Protein AF-A0A832QAS2-F1 (afdb_monomer_lite)

pLDDT: mean 87.83, std 17.97, range [23.22, 98.94]

Secondary structure (DSSP, 8-state):
---TT--SEEEEEEEGGGTT-EEES-EEEEESS-SEEEEEE-S-EEES-EEEEEES-SEEE-SS---S-EEES-EEEEEES-SSSPP-------GGG--SS-HHHHHHHHTT-SSSSSGGGGG-EEEEES-SSSEEES-EEE--SSEEEEE---SS--GGGTTSHHHHT--GGGSPP--EES-EEESSSEEEEE--PBPTTS-B-SSS--B--BSSTT-TTSPB-PEEEES-EEES-SSEEEEE-BSSEEEES-EEES-SEEEE---SSSS-SS-SEEEES-EEESS-S------SHHHHHHTS--S-SS-TTPPEEEEEE-SB-EEEES-EEE-----SS--EEEEEESTT--SPBPTT-EEES-EEES--SB------TTT-SS-STTTTGGG-EEEESSSTTTSSSSEEEEE-SSSS--TT--TTTSEEEGGGTEEEEES-EEEE----TT--TT----PSPEEEEETTEEEEE-SS-EEEETTS--EEE---SS-------------

Foldseek 3Di:
DQEPPPEPEEDEQCAAVLAPAEDEPEEAEDESAEHYEYENYEQHEYEQYEYYQYEAAHAAYAWQLYANYAHYNYEYEAYEQANPDAALDLDLAFQLQDPDPDSVVSLCVLQPCPHGNHSHSSQGEPAHAAAQRYAHYQYEQYAHQHEDHAHAYEQFTEDPCPPPPSRLQDGRLAAAGDHAANYEAANYQERYHAAQHAYNSRGTDPDQRARFHFPRRNDPPGHTDAHEHEHYEFELHLAESYEHEEANYEYEAYHAEQAQEHYEYAYNPQAPHPARYEYEDYEYENHDPCQDDQDDPLSVVVVGDHSHPSQSAREGENHAYEYDEYEYEQYEYEQQQDDPRYHGAHYAHQALDPHDDDQNNEYENYHYYNGHHAALDDDDSRRDSHPPGSQVRLADKYQYQCCNRVVDHRKIKHAQQPPSGAPADDPVAWCDDNSRNITIHHADKAKDADDDPPDDPVPQPFDQWWWKDDPNDTDTHTHGIHIYGPPDDIDTDDPDDDDDDDDDDDPPDDD

Radius of gyration: 23.53 Å; chains: 1; bounding box: 77×43×60 Å

Structure (mmCIF, N/CA/C/O backbone):
data_AF-A0A832QAS2-F1
#
_entry.id   AF-A0A832QAS2-F1
#
loop_
_atom_site.group_PDB
_atom_site.id
_atom_site.type_symbol
_atom_site.label_atom_id
_atom_site.label_alt_id
_atom_site.label_comp_id
_atom_site.label_asym_id
_atom_site.label_entity_id
_atom_site.label_seq_id
_atom_site.pdbx_PDB_ins_code
_atom_site.Cartn_x
_atom_site.Cartn_y
_atom_site.Cartn_z
_atom_site.occupancy
_atom_site.B_iso_or_equiv
_atom_site.auth_seq_id
_atom_site.auth_comp_id
_atom_site.auth_asym_id
_atom_site.auth_atom_id
_atom_site.pdbx_PDB_model_num
ATOM 1 N N . HIS A 1 1 ? -18.414 22.520 14.971 1.00 60.75 1 HIS A N 1
ATOM 2 C CA . HIS A 1 1 ? -17.409 21.974 15.899 1.00 60.75 1 HIS A CA 1
ATOM 3 C C . HIS A 1 1 ? -17.624 20.480 16.009 1.00 60.75 1 HIS A C 1
ATOM 5 O O . HIS A 1 1 ? -18.769 20.068 16.147 1.00 60.75 1 HIS A O 1
ATOM 11 N N . MET A 1 2 ? -16.553 19.703 15.868 1.00 81.19 2 MET A N 1
ATOM 12 C CA . MET A 1 2 ? -16.552 18.262 16.123 1.00 81.19 2 MET A CA 1
ATOM 13 C C . MET A 1 2 ? -16.114 18.033 17.570 1.00 81.19 2 MET A C 1
ATOM 15 O O . MET A 1 2 ? -15.308 18.802 18.089 1.00 81.19 2 MET A O 1
ATOM 19 N N . GLU A 1 3 ? -16.665 17.015 18.220 1.00 84.75 3 GLU A N 1
ATOM 20 C CA . GLU A 1 3 ? -16.385 16.684 19.619 1.00 84.75 3 GLU A CA 1
ATOM 21 C C . GLU A 1 3 ? -16.114 15.181 19.712 1.00 84.75 3 GLU A C 1
ATOM 23 O O . GLU A 1 3 ? -16.900 14.380 19.196 1.00 84.75 3 GLU A O 1
ATOM 28 N N . LEU A 1 4 ? -14.995 14.805 20.338 1.00 85.12 4 LEU A N 1
ATOM 29 C CA . LEU A 1 4 ? -14.626 13.411 20.601 1.00 85.12 4 LEU A CA 1
ATOM 30 C C . LEU A 1 4 ? -15.605 12.729 21.568 1.00 85.12 4 LEU A C 1
ATOM 32 O O . LEU A 1 4 ? -16.408 13.380 22.231 1.00 85.12 4 LEU A O 1
ATOM 36 N N . ALA A 1 5 ? -15.522 11.397 21.656 1.00 83.12 5 ALA A N 1
ATOM 37 C CA . ALA A 1 5 ? -16.311 10.584 22.588 1.00 83.12 5 ALA A CA 1
ATOM 38 C C . ALA A 1 5 ? -17.844 10.682 22.420 1.00 83.12 5 ALA A C 1
ATOM 40 O O . ALA A 1 5 ? -18.606 10.395 23.343 1.00 83.12 5 ALA A O 1
ATOM 41 N N . ARG A 1 6 ? -18.315 11.033 21.217 1.00 87.19 6 ARG A N 1
ATOM 42 C CA . ARG A 1 6 ? -19.737 11.018 20.821 1.00 87.19 6 ARG A CA 1
ATOM 43 C C . ARG A 1 6 ? -20.021 9.893 19.821 1.00 87.19 6 ARG A C 1
ATOM 45 O O . ARG A 1 6 ? -20.703 10.100 18.821 1.00 87.19 6 ARG A O 1
ATOM 52 N N . TYR A 1 7 ? -19.436 8.721 20.063 1.00 91.44 7 TYR A N 1
ATOM 53 C CA . TYR A 1 7 ? -19.517 7.576 19.157 1.00 91.44 7 TYR A CA 1
ATOM 54 C C . TYR A 1 7 ? -20.922 6.943 19.197 1.00 91.44 7 TYR A C 1
ATOM 56 O O . TYR A 1 7 ? -21.474 6.791 20.289 1.00 91.44 7 TYR A O 1
ATOM 64 N N . PRO A 1 8 ? -21.497 6.524 18.054 1.00 95.06 8 PRO A N 1
ATOM 65 C CA . PRO A 1 8 ? -22.752 5.774 18.013 1.00 95.06 8 PRO A CA 1
ATOM 66 C C . PRO A 1 8 ? -22.675 4.464 18.801 1.00 95.06 8 PRO A C 1
ATOM 68 O O . PRO A 1 8 ? -23.633 4.098 19.477 1.00 95.06 8 PRO A O 1
ATOM 71 N N . ILE A 1 9 ? -21.536 3.767 18.709 1.00 97.06 9 ILE A N 1
ATOM 72 C CA . ILE A 1 9 ? -21.266 2.497 19.385 1.00 97.06 9 ILE A CA 1
ATOM 73 C C . ILE A 1 9 ? -19.838 2.515 19.917 1.00 97.06 9 ILE A C 1
ATOM 75 O O . ILE A 1 9 ? -18.899 2.801 19.173 1.00 97.06 9 ILE A O 1
ATOM 79 N N . HIS A 1 10 ? -19.683 2.193 21.199 1.00 97.06 10 HIS A N 1
ATOM 80 C CA . HIS A 1 10 ? -18.392 2.171 21.871 1.00 97.06 10 HIS A CA 1
ATOM 81 C C . HIS A 1 10 ? -18.367 1.098 22.957 1.00 97.06 10 HIS A C 1
ATOM 83 O O . HIS A 1 10 ? -19.076 1.209 23.958 1.00 97.06 10 HIS A O 1
ATOM 89 N N . TRP A 1 11 ? -17.522 0.088 22.768 1.00 98.12 11 TRP A N 1
ATOM 90 C CA . TRP A 1 11 ? -17.086 -0.778 23.859 1.00 98.12 11 TRP A CA 1
ATOM 91 C C . TRP A 1 11 ? -15.842 -0.178 24.482 1.00 98.12 11 TRP A C 1
ATOM 93 O O . TRP A 1 11 ? -14.854 0.023 23.782 1.00 98.12 11 TRP A O 1
ATOM 103 N N . HIS A 1 12 ? -15.912 0.117 25.776 1.00 96.62 12 HIS A N 1
ATOM 104 C CA . HIS A 1 12 ? -14.867 0.839 26.484 1.00 96.62 12 HIS A CA 1
ATOM 105 C C . HIS A 1 12 ? -14.342 -0.001 27.647 1.00 96.62 12 HIS A C 1
ATOM 107 O O . HIS A 1 12 ? -14.981 -0.081 28.698 1.00 96.62 12 HIS A O 1
ATOM 113 N N . LEU A 1 13 ? -13.168 -0.601 27.441 1.00 96.38 13 LEU A N 1
ATOM 114 C CA . LEU A 1 13 ? -12.390 -1.336 28.440 1.00 96.38 13 LEU A CA 1
ATOM 115 C C . LEU A 1 13 ? -13.135 -2.542 29.037 1.00 96.38 13 LEU A C 1
ATOM 117 O O . LEU A 1 13 ? -13.117 -2.765 30.247 1.00 96.38 13 LEU A O 1
ATOM 121 N N . VAL A 1 14 ? -13.824 -3.313 28.192 1.00 97.25 14 VAL A N 1
ATOM 122 C CA . VAL A 1 14 ? -14.621 -4.474 28.627 1.00 97.25 14 VAL A CA 1
ATOM 123 C C . VAL A 1 14 ? -13.761 -5.742 28.777 1.00 97.25 14 VAL A C 1
ATOM 125 O O . VAL A 1 14 ? -14.166 -6.683 29.462 1.00 97.25 14 VAL A O 1
ATOM 128 N N .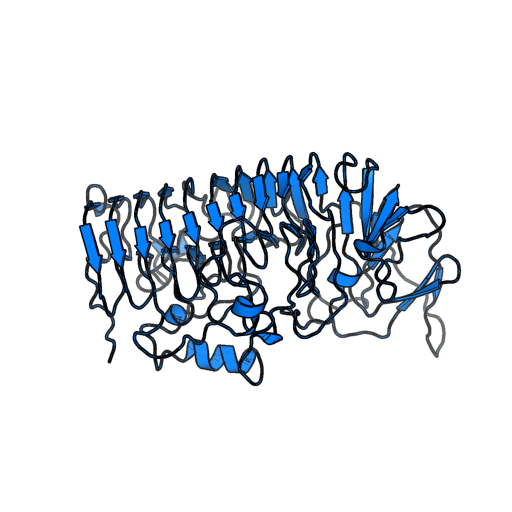 GLY A 1 15 ? -12.566 -5.774 28.178 1.00 95.94 15 GLY A N 1
ATOM 129 C CA . GLY A 1 15 ? -11.683 -6.941 28.174 1.00 95.94 15 GLY A CA 1
ATOM 130 C C . GLY A 1 15 ? -12.346 -8.160 27.528 1.00 95.94 15 GLY A C 1
ATOM 131 O O . GLY A 1 15 ? -13.077 -8.033 26.542 1.00 95.94 15 GLY A O 1
ATOM 132 N N . ASP A 1 16 ? -12.136 -9.335 28.119 1.00 96.06 16 ASP A N 1
ATOM 133 C CA . ASP A 1 16 ? -12.630 -10.624 27.602 1.00 96.06 16 ASP A CA 1
ATOM 134 C C . ASP A 1 16 ? -14.150 -10.802 27.748 1.00 96.06 16 ASP A C 1
ATOM 136 O O . ASP A 1 16 ? -14.754 -11.684 27.138 1.00 96.06 16 ASP A O 1
ATOM 140 N N . ALA A 1 17 ? -14.820 -9.929 28.510 1.00 96.75 17 ALA A N 1
ATOM 141 C CA . ALA A 1 17 ? -16.280 -9.913 28.581 1.00 96.75 17 ALA A CA 1
ATOM 142 C C . ALA A 1 17 ? -16.940 -9.366 27.296 1.00 96.75 17 ALA A C 1
ATOM 144 O O . ALA A 1 17 ? -18.168 -9.256 27.236 1.00 96.75 17 ALA A O 1
ATOM 145 N N . GLY A 1 18 ? -16.151 -9.016 26.270 1.00 96.94 18 GLY A N 1
ATOM 146 C CA . GLY A 1 18 ? -16.647 -8.752 24.920 1.00 96.94 18 GLY A CA 1
ATOM 147 C C . GLY A 1 18 ? -17.169 -10.012 24.220 1.00 96.94 18 GLY A C 1
ATOM 148 O O . GLY A 1 18 ? -18.054 -9.903 23.368 1.00 96.94 18 GLY A O 1
ATOM 149 N N . ALA A 1 19 ? -16.743 -11.206 24.645 1.00 97.50 19 ALA A N 1
ATOM 150 C CA . ALA A 1 19 ? -17.266 -12.465 24.130 1.00 97.50 19 ALA A CA 1
ATOM 151 C C . ALA A 1 19 ? -18.802 -12.532 24.247 1.00 97.50 19 ALA A C 1
ATOM 153 O O . ALA A 1 19 ? -19.393 -12.390 25.319 1.00 97.50 19 ALA A O 1
ATOM 154 N N . GLY A 1 20 ? -19.467 -12.756 23.112 1.00 96.56 20 GLY A N 1
ATOM 155 C CA . GLY A 1 20 ? -20.930 -12.790 23.019 1.00 96.56 20 GLY A CA 1
ATOM 156 C C . GLY A 1 20 ? -21.600 -11.420 22.851 1.00 96.56 20 GLY A C 1
ATOM 157 O O . GLY A 1 20 ? -22.809 -11.373 22.611 1.00 96.56 20 GLY A O 1
ATOM 158 N N . GLN A 1 21 ? -20.847 -10.319 22.908 1.00 98.38 21 GLN A N 1
ATOM 159 C CA . GLN A 1 21 ? -21.336 -8.989 22.549 1.00 98.38 21 GLN A CA 1
ATOM 160 C C . GLN A 1 21 ? -21.185 -8.738 21.050 1.00 98.38 21 GLN A C 1
ATOM 162 O O . GLN A 1 21 ? -20.283 -9.253 20.384 1.00 98.38 21 GLN A O 1
ATOM 167 N N . TYR A 1 22 ? -22.115 -7.962 20.496 1.00 98.50 22 TYR A N 1
ATOM 168 C CA . TYR A 1 22 ? -22.151 -7.734 19.063 1.00 98.50 22 TYR A CA 1
ATOM 169 C C . TYR A 1 22 ? -22.844 -6.436 18.674 1.00 98.50 22 TYR A C 1
ATOM 171 O O . TYR A 1 22 ? -23.733 -5.941 19.368 1.00 98.50 22 TYR A O 1
ATOM 179 N N . ILE A 1 23 ? -22.512 -5.970 17.474 1.00 98.56 23 ILE A N 1
ATOM 180 C CA . ILE A 1 23 ? -23.403 -5.153 16.652 1.00 98.56 23 ILE A CA 1
ATOM 181 C C . ILE A 1 23 ? -23.618 -5.870 15.324 1.00 98.56 23 ILE A C 1
ATOM 183 O O . ILE A 1 23 ? -22.658 -6.291 14.671 1.00 98.56 23 ILE A O 1
ATOM 187 N N . ARG A 1 24 ? -24.886 -6.035 14.933 1.00 98.50 24 ARG A N 1
ATOM 188 C CA . ARG A 1 24 ? -25.227 -6.729 13.696 1.00 98.50 24 ARG A CA 1
ATOM 189 C C . ARG A 1 24 ? -26.435 -6.159 12.980 1.00 98.50 24 ARG A C 1
ATOM 191 O O . ARG A 1 24 ? -27.408 -5.803 13.642 1.00 98.50 24 ARG A O 1
ATOM 198 N N . ASN A 1 25 ? -26.415 -6.212 11.649 1.00 98.62 25 ASN A N 1
ATOM 199 C CA . ASN A 1 25 ? -27.536 -5.816 10.787 1.00 98.62 25 ASN A CA 1
ATOM 200 C C . ASN A 1 25 ? -28.010 -4.374 11.042 1.00 98.62 25 ASN A C 1
ATOM 202 O O . ASN A 1 25 ? -29.208 -4.093 10.977 1.00 98.62 25 ASN A O 1
ATOM 206 N N . SER A 1 26 ? -27.079 -3.476 11.366 1.00 98.50 26 SER A N 1
ATOM 207 C CA . SER A 1 26 ? -27.375 -2.088 11.719 1.00 98.50 26 SER A CA 1
ATOM 208 C C . SER A 1 26 ? -26.952 -1.114 10.622 1.00 98.50 26 SER A C 1
ATOM 210 O O . SER A 1 26 ? -26.058 -1.397 9.824 1.00 98.50 26 SER A O 1
ATOM 212 N N . ALA A 1 27 ? -27.564 0.071 10.628 1.00 98.12 27 ALA A N 1
ATOM 213 C CA . ALA A 1 27 ? -27.154 1.203 9.806 1.00 98.12 27 ALA A CA 1
ATOM 214 C C . ALA A 1 27 ? -26.663 2.356 10.695 1.00 98.12 27 ALA A C 1
ATOM 216 O O . ALA A 1 27 ? -27.365 2.757 11.623 1.00 98.12 27 ALA A O 1
ATOM 217 N N . ILE A 1 28 ? -25.477 2.899 10.405 1.00 98.19 28 ILE A N 1
ATOM 218 C CA . ILE A 1 28 ? -24.890 4.055 11.104 1.00 98.19 28 ILE A CA 1
ATOM 219 C C . ILE A 1 28 ? -24.532 5.107 10.060 1.00 98.19 28 ILE A C 1
ATOM 221 O O . ILE A 1 28 ? -23.595 4.926 9.290 1.00 98.19 28 ILE A O 1
ATOM 225 N N . HIS A 1 29 ? -25.258 6.218 10.006 1.00 96.50 29 HIS A N 1
ATOM 226 C CA . HIS A 1 29 ? -25.056 7.195 8.941 1.00 96.50 29 HIS A CA 1
ATOM 227 C C . HIS A 1 29 ? -25.088 8.639 9.430 1.00 96.50 29 HIS A C 1
ATOM 229 O O . HIS A 1 29 ? -25.741 8.953 10.424 1.00 96.50 29 HIS A O 1
ATOM 235 N N . ASN A 1 30 ? -24.422 9.526 8.685 1.00 95.31 30 ASN A N 1
ATOM 236 C CA . ASN A 1 30 ? -24.339 10.964 8.965 1.00 95.31 30 ASN A CA 1
ATOM 237 C C . ASN A 1 30 ? -23.797 11.257 10.372 1.00 95.31 30 ASN A C 1
ATOM 239 O O . ASN A 1 30 ? -24.355 12.068 11.113 1.00 95.31 30 ASN A O 1
ATOM 243 N N . THR A 1 31 ? -22.718 10.572 10.743 1.00 92.69 31 THR A N 1
ATOM 244 C CA . THR A 1 31 ? -22.058 10.766 12.034 1.00 92.69 31 THR A CA 1
ATOM 245 C C . THR A 1 31 ? -20.915 11.769 11.902 1.00 92.69 31 THR A C 1
ATOM 247 O O . THR A 1 31 ? -20.090 11.687 10.993 1.00 92.69 31 THR A O 1
ATOM 250 N N . PHE A 1 32 ? -20.846 12.710 12.842 1.00 92.38 32 PHE A N 1
ATOM 251 C CA . PHE A 1 32 ? -19.712 13.630 12.999 1.00 92.38 32 PHE A CA 1
ATOM 252 C C . PHE A 1 32 ? -18.567 13.006 13.818 1.00 92.38 32 PHE A C 1
ATOM 254 O O . PHE A 1 32 ? -17.696 13.723 14.307 1.00 92.38 32 PHE A O 1
ATOM 261 N N . ASN A 1 33 ? -18.615 11.688 14.017 1.00 91.44 33 ASN A N 1
ATOM 262 C CA . ASN A 1 33 ? -17.658 10.901 14.776 1.00 91.44 33 ASN A CA 1
ATOM 263 C C . ASN A 1 33 ? -17.516 9.478 14.191 1.00 91.44 33 ASN A C 1
ATOM 265 O O . ASN A 1 33 ? -18.216 9.127 13.236 1.00 91.44 33 ASN A O 1
ATOM 269 N N . ARG A 1 34 ? -16.642 8.660 14.786 1.00 94.00 34 ARG A N 1
ATOM 270 C CA . ARG A 1 34 ? -16.379 7.253 14.438 1.00 94.00 34 ARG A CA 1
ATOM 271 C C . ARG A 1 34 ? -17.663 6.424 14.379 1.00 94.00 34 ARG A C 1
ATOM 273 O O . ARG A 1 34 ? -18.660 6.793 14.993 1.00 94.00 34 ARG A O 1
ATOM 280 N N . CYS A 1 35 ? -17.654 5.306 13.655 1.00 96.12 35 CYS A N 1
ATOM 281 C CA . CYS A 1 35 ? -18.831 4.444 13.502 1.00 96.12 35 CYS A CA 1
ATOM 282 C C . CYS A 1 35 ? -18.970 3.460 14.666 1.00 96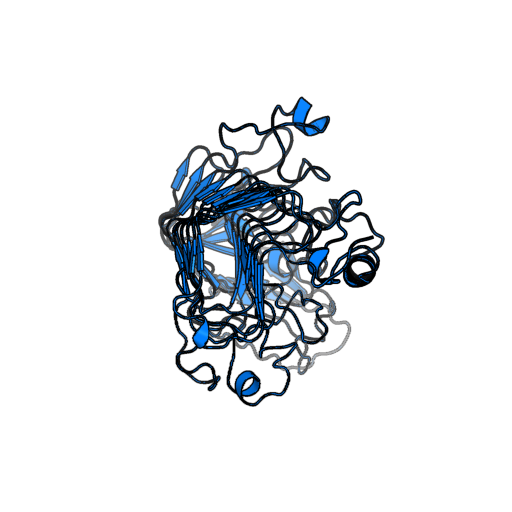.12 35 CYS A C 1
ATOM 284 O O . CYS A 1 35 ? -19.970 3.469 15.383 1.00 96.12 35 CYS A O 1
ATOM 286 N N . VAL A 1 36 ? -17.963 2.601 14.821 1.00 98.06 36 VAL A N 1
ATOM 287 C CA . VAL A 1 36 ? -17.897 1.544 15.828 1.00 98.06 36 VAL A CA 1
ATOM 288 C C . VAL A 1 36 ? -16.509 1.592 16.444 1.00 98.06 36 VAL A C 1
ATOM 290 O O . VAL A 1 36 ? -15.523 1.345 15.752 1.00 98.06 36 VAL A O 1
ATOM 293 N N . THR A 1 37 ? -16.452 1.907 17.734 1.00 97.38 37 THR A N 1
ATOM 294 C CA . THR A 1 37 ? -15.209 2.029 18.500 1.00 97.38 37 THR A CA 1
ATOM 295 C C . THR A 1 37 ? -15.032 0.794 19.382 1.00 97.38 37 THR A C 1
ATOM 297 O O . THR A 1 37 ? -15.888 0.492 20.222 1.00 97.38 37 THR A O 1
ATOM 300 N N . VAL A 1 38 ? -13.921 0.088 19.190 1.00 98.31 38 VAL A N 1
ATOM 301 C CA . VAL A 1 38 ? -13.472 -1.046 19.999 1.00 98.31 38 VAL A CA 1
ATOM 302 C C . VAL A 1 38 ? -12.251 -0.593 20.789 1.00 98.31 38 VAL A C 1
ATOM 304 O O . VAL A 1 3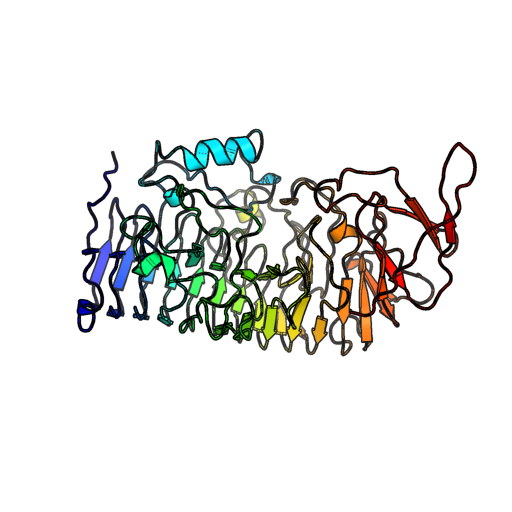8 ? -11.182 -0.402 20.217 1.00 98.31 38 VAL A O 1
ATOM 307 N N . HIS A 1 39 ? -12.426 -0.396 22.091 1.00 97.44 39 HIS A N 1
ATOM 308 C CA . HIS A 1 39 ? -11.377 0.088 22.979 1.00 97.44 39 HIS A CA 1
ATOM 309 C C . HIS A 1 39 ? -11.207 -0.904 24.129 1.00 97.44 39 HIS A C 1
ATOM 311 O O . HIS A 1 39 ? -12.148 -1.165 24.886 1.00 97.44 39 HIS A O 1
ATOM 317 N N . GLY A 1 40 ? -10.023 -1.509 24.237 1.00 97.88 40 GLY A N 1
ATOM 318 C CA . GLY A 1 40 ? -9.665 -2.436 25.312 1.00 97.88 40 GLY A CA 1
ATOM 319 C C . GLY A 1 40 ? -10.631 -3.608 25.468 1.00 97.88 40 GLY A C 1
ATOM 320 O O . GLY A 1 40 ? -10.962 -3.981 26.592 1.00 97.88 40 GLY A O 1
ATOM 321 N N . THR A 1 41 ? -11.173 -4.116 24.360 1.00 98.44 41 THR A N 1
ATOM 322 C CA . THR A 1 41 ? -12.222 -5.142 24.353 1.00 98.44 41 THR A CA 1
ATOM 323 C C . THR A 1 41 ? -11.887 -6.240 23.347 1.00 98.44 41 THR A C 1
ATOM 325 O O . THR A 1 41 ? -11.481 -5.946 22.221 1.00 98.44 41 THR A O 1
ATOM 328 N N . ASN A 1 42 ? -12.066 -7.495 23.761 1.00 98.44 42 ASN A N 1
ATOM 329 C CA . ASN A 1 42 ? -11.706 -8.684 22.991 1.00 98.44 42 ASN A CA 1
ATOM 330 C C . ASN A 1 42 ? -12.950 -9.455 22.529 1.00 98.44 42 ASN A C 1
ATOM 332 O O . ASN A 1 42 ? -14.037 -9.298 23.089 1.00 98.44 42 ASN A O 1
ATOM 336 N N . ASP A 1 43 ? -12.777 -10.312 21.522 1.00 98.62 43 ASP A N 1
ATOM 337 C CA . ASP A 1 43 ? -13.768 -11.310 21.087 1.00 98.62 43 ASP A CA 1
ATOM 338 C C . ASP A 1 43 ? -15.153 -10.754 20.681 1.00 98.62 43 ASP A C 1
ATOM 340 O O . ASP A 1 43 ? -16.170 -11.457 20.741 1.00 98.62 43 ASP A O 1
ATOM 344 N N . LEU A 1 44 ? -15.223 -9.493 20.232 1.00 98.56 44 LEU A N 1
ATOM 345 C CA . LEU A 1 44 ? -16.460 -8.905 19.713 1.00 98.56 44 LEU A CA 1
ATOM 346 C C . LEU A 1 44 ? -16.839 -9.482 18.352 1.00 98.56 44 LEU A C 1
ATOM 348 O O . LEU A 1 44 ? -15.993 -9.769 17.500 1.00 98.56 44 LEU A O 1
ATOM 352 N N . ARG A 1 45 ? -18.148 -9.515 18.089 1.00 98.75 45 ARG A N 1
ATOM 353 C CA . ARG A 1 45 ? -18.694 -9.774 16.753 1.00 98.75 45 ARG A CA 1
ATOM 354 C C . ARG A 1 45 ? -19.307 -8.511 16.146 1.00 98.75 45 ARG A C 1
ATOM 356 O O . ARG A 1 45 ? -20.352 -8.040 16.588 1.00 98.75 45 ARG A O 1
ATOM 363 N N . ILE A 1 46 ? -18.695 -7.992 15.086 1.00 98.88 46 ILE A N 1
ATOM 364 C CA . ILE A 1 46 ? -19.143 -6.790 14.368 1.00 98.88 46 ILE A CA 1
ATOM 365 C C . ILE A 1 46 ? -19.516 -7.222 12.951 1.00 98.88 46 ILE A C 1
ATOM 367 O O . ILE A 1 46 ? -18.645 -7.463 12.119 1.00 98.88 46 ILE A O 1
ATOM 371 N N . GLU A 1 47 ? -20.809 -7.398 12.679 1.00 98.88 47 GLU A N 1
ATOM 372 C CA . GLU A 1 47 ? -21.259 -8.133 11.491 1.00 98.88 47 GLU A CA 1
ATOM 373 C C . GLU A 1 47 ? -22.350 -7.432 10.677 1.00 98.88 47 GLU A C 1
ATOM 375 O O . GLU A 1 47 ? -23.391 -7.059 11.204 1.00 98.88 47 GLU A O 1
ATOM 380 N N . ASN A 1 48 ? -22.190 -7.386 9.355 1.00 98.88 48 ASN A N 1
ATOM 381 C CA . ASN A 1 48 ? -23.238 -6.985 8.417 1.00 98.88 48 ASN A CA 1
ATOM 382 C C . ASN A 1 48 ? -23.840 -5.607 8.737 1.00 98.88 48 ASN A C 1
ATOM 384 O O . ASN A 1 48 ? -25.057 -5.417 8.719 1.00 98.88 48 ASN A O 1
ATOM 388 N N . ASN A 1 49 ? -22.982 -4.652 9.093 1.00 98.88 49 ASN A N 1
ATOM 389 C CA . ASN A 1 49 ? -23.382 -3.275 9.343 1.00 98.88 49 ASN A CA 1
ATOM 390 C C . ASN A 1 49 ? -23.071 -2.406 8.128 1.00 98.88 49 ASN A C 1
ATOM 392 O O . ASN A 1 49 ? -22.036 -2.581 7.487 1.00 98.88 49 ASN A O 1
ATOM 396 N N . VAL A 1 50 ? -23.944 -1.443 7.842 1.00 98.75 50 VAL A N 1
ATOM 397 C CA . VAL A 1 50 ? -23.737 -0.448 6.786 1.00 98.75 50 VAL A CA 1
ATOM 398 C C . VAL A 1 50 ? -23.476 0.902 7.430 1.00 98.75 50 VAL A C 1
ATOM 400 O O . VAL A 1 50 ? -24.279 1.379 8.235 1.00 98.75 50 VAL A O 1
ATOM 403 N N . THR A 1 51 ? -22.370 1.539 7.066 1.00 98.62 51 THR A N 1
ATOM 404 C CA . THR A 1 51 ? -22.043 2.890 7.502 1.00 98.62 51 THR A CA 1
ATOM 405 C C . THR A 1 51 ? -21.948 3.834 6.314 1.00 98.62 51 THR A C 1
ATOM 407 O O . THR A 1 51 ? -21.540 3.440 5.221 1.00 98.62 51 THR A O 1
ATOM 410 N N . TYR A 1 52 ? -22.385 5.078 6.502 1.00 98.31 52 TYR A N 1
ATOM 411 C CA . TYR A 1 52 ? -22.390 6.070 5.430 1.00 98.31 52 TYR A CA 1
ATOM 412 C C . TYR A 1 52 ? -22.103 7.476 5.944 1.00 98.31 52 TYR A C 1
ATOM 414 O O . TYR A 1 52 ? -22.740 7.926 6.899 1.00 98.31 52 TYR A O 1
ATOM 422 N N . ASN A 1 53 ? -21.230 8.201 5.241 1.00 97.25 53 ASN A N 1
ATOM 423 C CA . ASN A 1 53 ? -20.974 9.623 5.462 1.00 97.25 53 ASN A CA 1
ATOM 424 C C . ASN A 1 53 ? -20.572 9.889 6.921 1.00 97.25 53 ASN A C 1
ATOM 426 O O . ASN A 1 53 ? -21.316 10.484 7.708 1.00 97.25 53 ASN A O 1
ATOM 430 N N . THR A 1 54 ? -19.401 9.373 7.282 1.00 95.88 54 THR A N 1
ATOM 431 C CA . THR A 1 54 ? -18.884 9.364 8.655 1.00 95.88 54 THR A CA 1
ATOM 432 C C . THR A 1 54 ? -17.631 10.217 8.753 1.00 95.88 54 THR A C 1
ATOM 434 O O . THR A 1 54 ? -16.903 10.337 7.772 1.00 95.88 54 THR A O 1
ATOM 437 N N . VAL A 1 55 ? -17.373 10.826 9.911 1.00 95.25 55 VAL A N 1
ATOM 438 C CA . VAL A 1 55 ? -16.186 11.667 10.125 1.00 95.25 55 VAL A CA 1
ATOM 439 C C . VAL A 1 55 ? -15.238 11.024 11.133 1.00 95.25 55 VAL A C 1
ATOM 441 O O . VAL A 1 55 ? -15.676 10.586 12.195 1.00 95.25 55 VAL A O 1
ATOM 444 N N . GLY A 1 56 ? -13.945 11.003 10.812 1.00 94.62 56 GLY A N 1
ATOM 445 C CA . GLY A 1 56 ? -12.936 10.242 11.546 1.00 94.62 56 GLY A CA 1
ATOM 446 C C . GLY A 1 56 ? -12.966 8.754 11.197 1.00 94.62 56 GLY A C 1
ATOM 447 O O . GLY A 1 56 ? -13.806 8.301 10.412 1.00 94.62 56 GLY A O 1
ATOM 448 N N . HIS A 1 57 ? -12.024 7.992 11.755 1.00 95.75 57 HIS A N 1
ATOM 449 C CA . HIS A 1 57 ? -11.925 6.556 11.479 1.00 95.75 57 HIS A CA 1
ATOM 450 C C . HIS A 1 57 ? -13.253 5.835 11.765 1.00 95.75 57 HIS A C 1
ATOM 452 O O . HIS A 1 57 ? -13.856 6.042 12.816 1.00 95.75 57 HIS A O 1
ATOM 458 N N . CYS A 1 58 ? -13.734 4.991 10.850 1.00 97.62 58 CYS A N 1
ATOM 459 C CA . CYS A 1 58 ? -15.086 4.436 10.967 1.00 97.62 58 CYS A CA 1
ATOM 460 C C . CYS A 1 58 ? -15.161 3.214 11.899 1.00 97.62 58 CYS A C 1
ATOM 462 O O . CYS A 1 58 ? -15.672 3.330 13.016 1.00 97.62 58 CYS A O 1
ATOM 464 N N . PHE A 1 59 ? -14.678 2.049 11.462 1.00 98.50 59 PHE A N 1
ATOM 465 C CA . PHE A 1 59 ? -14.466 0.884 12.322 1.00 98.50 59 PHE A CA 1
ATOM 466 C C . PHE A 1 59 ? -13.089 1.025 12.964 1.00 98.50 59 PHE A C 1
ATOM 468 O O . PHE A 1 59 ? -12.076 0.907 12.276 1.00 98.50 59 PHE A O 1
ATOM 475 N N . PHE A 1 60 ? -13.055 1.350 14.252 1.00 96.94 60 PHE A N 1
ATOM 476 C CA . PHE A 1 60 ? -11.864 1.861 14.919 1.00 96.94 60 PHE A CA 1
ATOM 477 C C . PHE A 1 60 ? -11.470 1.009 16.121 1.00 96.94 60 PHE A C 1
ATOM 479 O O . PHE A 1 60 ? -12.290 0.766 17.006 1.00 96.94 60 PHE A O 1
ATOM 486 N N . MET A 1 61 ? -10.202 0.605 16.146 1.00 95.88 61 MET A N 1
ATOM 487 C CA . MET A 1 61 ? -9.542 -0.061 17.265 1.00 95.88 61 MET A CA 1
ATOM 488 C C . MET A 1 61 ? -8.559 0.902 17.936 1.00 95.88 61 MET A C 1
ATOM 490 O O . MET A 1 61 ? -7.727 1.483 17.244 1.00 95.88 61 MET A O 1
ATOM 494 N N . GLU A 1 62 ? -8.671 1.119 19.244 1.00 93.62 62 GLU A N 1
ATOM 495 C CA . GLU A 1 62 ? -8.028 2.280 19.878 1.00 93.62 62 GLU A CA 1
ATOM 496 C C . GLU A 1 62 ? -6.553 2.040 20.210 1.00 93.62 62 GLU A C 1
ATOM 498 O O . GLU A 1 62 ? -5.688 2.713 19.647 1.00 93.62 62 GLU A O 1
ATOM 503 N N . ASP A 1 63 ? -6.251 1.048 21.048 1.00 94.44 63 ASP A N 1
ATOM 504 C CA . ASP A 1 63 ? -4.964 1.028 21.753 1.00 94.44 63 ASP A CA 1
ATOM 505 C C . ASP A 1 63 ? -3.989 -0.040 21.260 1.00 94.44 63 ASP A C 1
ATOM 507 O O . ASP A 1 63 ? -2.793 0.056 21.529 1.00 94.44 63 ASP A O 1
ATOM 511 N N . GLY A 1 64 ? -4.456 -1.041 20.515 1.00 96.25 64 GLY A N 1
ATOM 512 C CA . GLY A 1 64 ? -3.636 -2.147 20.022 1.00 96.25 64 GLY A CA 1
ATOM 513 C C . GLY A 1 64 ? -3.542 -3.321 20.998 1.00 96.25 64 GLY A C 1
ATOM 514 O O . GLY A 1 64 ? -2.792 -4.262 20.747 1.00 96.25 64 GLY A O 1
ATOM 515 N N . ILE A 1 65 ? -4.302 -3.303 22.096 1.00 97.69 65 ILE A N 1
ATOM 516 C CA . ILE A 1 65 ? -4.446 -4.438 23.025 1.00 97.69 65 ILE A CA 1
ATOM 517 C C . ILE A 1 65 ? -5.546 -5.411 22.570 1.00 97.69 65 ILE A C 1
ATOM 519 O O . ILE A 1 65 ? -5.598 -6.552 23.017 1.00 97.69 65 ILE A O 1
ATOM 523 N N . GLU A 1 66 ? -6.447 -4.951 21.704 1.00 98.19 66 GLU A N 1
ATOM 524 C CA . GLU A 1 66 ? -7.688 -5.632 21.363 1.00 98.19 66 GLU A CA 1
ATOM 525 C C . GLU A 1 66 ? -7.430 -6.818 20.429 1.00 98.19 66 GLU A C 1
ATOM 527 O O . GLU A 1 66 ? -6.821 -6.668 19.370 1.00 98.19 66 GLU A O 1
ATOM 532 N N . THR A 1 67 ? -7.912 -8.005 20.794 1.00 98.38 67 THR A N 1
ATOM 533 C CA . THR A 1 67 ? -7.670 -9.257 20.055 1.00 98.38 67 THR A CA 1
ATOM 534 C C . THR A 1 67 ? -8.941 -10.087 19.894 1.00 98.38 67 THR A C 1
ATOM 536 O O . THR A 1 67 ? -9.935 -9.876 20.587 1.00 98.38 67 THR A O 1
ATOM 539 N N . GLY A 1 68 ? -8.937 -11.014 18.933 1.00 98.50 68 GLY A N 1
ATOM 540 C CA . GLY A 1 68 ? -10.037 -11.960 18.707 1.00 98.50 68 GLY A CA 1
ATOM 541 C C . GLY A 1 68 ? -11.317 -11.339 18.135 1.00 98.50 68 GLY A C 1
ATOM 542 O O . GLY A 1 68 ? -12.275 -12.045 17.814 1.00 98.50 68 GLY A O 1
ATOM 543 N N . ASN A 1 69 ? -11.354 -10.019 17.935 1.00 98.88 69 ASN A N 1
ATOM 544 C CA . ASN A 1 69 ? -12.517 -9.349 17.374 1.00 98.88 69 ASN A CA 1
ATOM 545 C C . ASN A 1 69 ? -12.703 -9.750 15.909 1.00 98.88 69 ASN A C 1
ATOM 547 O O . ASN A 1 69 ? -11.745 -9.873 15.142 1.00 98.88 69 ASN A O 1
ATOM 551 N N . THR A 1 70 ? -13.958 -9.935 15.510 1.00 98.81 70 THR A N 1
ATOM 552 C CA . THR A 1 70 ? -14.311 -10.424 14.178 1.00 98.81 70 THR A CA 1
ATOM 553 C C . THR A 1 70 ? -15.235 -9.435 13.468 1.00 98.81 70 THR A C 1
ATOM 555 O O . THR A 1 70 ? -16.398 -9.265 13.847 1.00 98.81 70 THR A O 1
ATOM 558 N N . PHE A 1 71 ? -14.721 -8.815 12.407 1.00 98.88 71 PHE A N 1
ATOM 559 C CA . PHE A 1 71 ? -15.417 -7.898 11.509 1.00 98.88 71 PHE A CA 1
ATOM 560 C C . PHE A 1 71 ? -15.842 -8.656 10.249 1.00 98.88 71 PHE A C 1
ATOM 562 O O . PHE A 1 71 ? -14.990 -9.093 9.472 1.00 98.88 71 PHE A O 1
ATOM 569 N N . ILE A 1 72 ? -17.147 -8.840 10.042 1.00 98.94 72 ILE A N 1
ATOM 570 C CA . ILE A 1 72 ? -17.683 -9.672 8.954 1.00 98.94 72 ILE A CA 1
ATOM 571 C C . ILE A 1 72 ? -18.684 -8.887 8.118 1.00 98.94 72 ILE A C 1
ATOM 573 O O . ILE A 1 72 ? -19.680 -8.415 8.660 1.00 98.94 72 ILE A O 1
ATOM 577 N N . LYS A 1 73 ? -18.505 -8.834 6.795 1.00 98.88 73 LYS A N 1
ATOM 578 C CA . LYS A 1 73 ? -19.519 -8.311 5.855 1.00 98.88 73 LYS A CA 1
ATOM 579 C C . LYS A 1 73 ? -19.990 -6.889 6.160 1.00 98.88 73 LYS A C 1
ATOM 581 O O . LYS A 1 73 ? -21.114 -6.523 5.829 1.00 98.88 73 LYS A O 1
ATOM 586 N N . ASN A 1 74 ? -19.162 -6.085 6.819 1.00 98.94 74 ASN A N 1
ATOM 587 C CA . ASN A 1 74 ? -19.487 -4.687 7.046 1.00 98.94 74 ASN A CA 1
ATOM 588 C C . ASN A 1 74 ? -19.192 -3.877 5.783 1.00 98.94 74 ASN A C 1
ATOM 590 O O . ASN A 1 74 ? -18.260 -4.177 5.041 1.00 98.94 74 ASN A O 1
ATOM 594 N N . LEU A 1 75 ? -19.979 -2.835 5.552 1.00 98.88 75 LEU A N 1
ATOM 595 C CA . LEU A 1 75 ? -19.830 -1.916 4.435 1.00 98.88 75 LEU A CA 1
ATOM 596 C C . LEU A 1 75 ? -19.640 -0.511 4.992 1.00 98.88 75 LEU A C 1
ATOM 598 O O . LEU A 1 75 ? -20.556 0.031 5.603 1.00 98.88 75 LEU A O 1
ATOM 602 N N . ALA A 1 76 ? -18.467 0.073 4.766 1.00 98.75 76 ALA A N 1
ATOM 603 C CA . ALA A 1 76 ? -18.181 1.462 5.086 1.00 98.75 76 ALA A CA 1
ATOM 604 C C . ALA A 1 76 ? -18.180 2.307 3.816 1.00 98.75 76 ALA A C 1
ATOM 606 O O . ALA A 1 76 ? -17.430 2.015 2.886 1.00 98.75 76 ALA A O 1
ATOM 607 N N . ILE A 1 77 ? -19.014 3.347 3.781 1.00 98.62 77 ILE A N 1
ATOM 608 C CA . ILE A 1 77 ? -19.157 4.238 2.628 1.00 98.62 77 ILE A CA 1
ATOM 609 C C . ILE A 1 77 ? -18.844 5.672 3.049 1.00 98.62 77 ILE A C 1
ATOM 611 O O . ILE A 1 77 ? -19.429 6.181 4.006 1.00 98.62 77 ILE A O 1
ATOM 615 N N . GLN A 1 78 ? -17.997 6.361 2.286 1.00 97.81 78 GLN A N 1
ATOM 616 C CA . GLN A 1 78 ? -17.732 7.791 2.463 1.00 97.81 78 GLN A CA 1
ATOM 617 C C . GLN A 1 78 ? -17.226 8.138 3.875 1.00 97.81 78 GLN A C 1
ATOM 619 O O . GLN A 1 78 ? -17.891 8.836 4.649 1.00 97.81 78 GLN A O 1
ATOM 624 N N . THR A 1 79 ? -16.048 7.623 4.222 1.00 98.06 79 THR A N 1
ATOM 625 C CA . THR A 1 79 ? -15.350 7.988 5.462 1.00 98.06 79 THR A CA 1
ATOM 626 C C . THR A 1 79 ? -14.518 9.240 5.222 1.00 98.06 79 THR A C 1
ATOM 628 O O . THR A 1 79 ? -13.659 9.242 4.350 1.00 98.06 79 THR A O 1
ATOM 631 N N . LYS A 1 80 ? -14.759 10.298 5.993 1.00 96.69 80 LYS A N 1
ATOM 632 C CA . LYS A 1 80 ? -14.164 11.614 5.763 1.00 96.69 80 LYS A CA 1
ATOM 633 C C . LYS A 1 80 ? -13.275 12.056 6.909 1.00 96.69 80 LYS A C 1
ATOM 635 O O . LYS A 1 80 ? -13.597 11.810 8.070 1.00 96.69 80 LYS A O 1
ATOM 640 N N . CYS A 1 81 ? -12.221 12.803 6.611 1.00 93.69 81 CYS A N 1
ATOM 641 C CA . CYS A 1 81 ? -11.435 13.458 7.664 1.00 93.69 81 CYS A CA 1
ATOM 642 C C . CYS A 1 81 ? -12.222 14.599 8.335 1.00 93.69 81 CYS A C 1
ATOM 644 O O . CYS A 1 81 ? -12.069 14.861 9.528 1.00 93.69 81 CYS A O 1
ATOM 646 N N . HIS A 1 82 ? -13.087 15.279 7.572 1.00 92.94 82 HIS A N 1
ATOM 647 C CA . HIS A 1 82 ? -13.806 16.468 8.013 1.00 92.94 82 HIS A CA 1
ATOM 648 C C . HIS A 1 82 ? -15.139 16.640 7.243 1.00 92.94 82 HIS A C 1
ATOM 650 O O . HIS A 1 82 ? -15.258 16.212 6.094 1.00 92.94 82 HIS A O 1
ATOM 656 N N . PRO A 1 83 ? -16.187 17.265 7.821 1.00 91.12 83 PRO A N 1
ATOM 657 C CA . PRO A 1 83 ? -17.471 17.446 7.138 1.00 91.12 83 PRO A CA 1
ATOM 658 C C . PRO A 1 83 ? -17.447 18.366 5.904 1.00 91.12 83 PRO A C 1
ATOM 660 O O . PRO A 1 83 ? -18.246 18.132 4.999 1.00 91.12 83 PRO A O 1
ATOM 663 N N . THR A 1 84 ? -16.605 19.411 5.879 1.00 90.31 84 THR A N 1
ATOM 664 C CA . THR A 1 84 ? -16.601 20.453 4.818 1.00 90.31 84 THR A CA 1
ATOM 665 C C . THR A 1 84 ? -15.228 20.861 4.254 1.00 90.31 84 THR A C 1
ATOM 667 O O . THR A 1 84 ? -15.129 21.184 3.076 1.00 90.31 84 THR A O 1
ATOM 670 N N . MET A 1 85 ? -14.181 20.913 5.077 1.00 90.38 85 MET A N 1
ATOM 671 C CA . MET A 1 85 ? -12.786 21.143 4.677 1.00 90.38 85 MET A CA 1
ATOM 672 C C . MET A 1 85 ? -12.132 19.919 4.019 1.00 90.38 85 MET A C 1
ATOM 674 O O . MET A 1 85 ? -12.559 18.789 4.241 1.00 90.38 85 MET A O 1
ATOM 678 N N . LYS A 1 86 ? -11.078 20.172 3.233 1.00 88.69 86 LYS A N 1
ATOM 679 C CA . LYS A 1 86 ? -10.209 19.139 2.654 1.00 88.69 86 LYS A CA 1
ATOM 680 C C . LYS A 1 86 ? -9.334 18.496 3.733 1.00 88.69 86 LYS A C 1
ATOM 682 O O . LYS A 1 86 ? -8.941 19.175 4.679 1.00 88.69 86 LYS A O 1
ATOM 687 N N . CYS A 1 87 ? -8.974 17.232 3.533 1.00 90.25 87 CYS A N 1
ATOM 688 C CA . CYS A 1 87 ? -7.963 16.568 4.350 1.00 90.25 87 CYS A CA 1
ATOM 689 C C . CYS A 1 87 ? -6.580 17.161 4.100 1.00 90.25 87 CYS A C 1
ATOM 691 O O . CYS A 1 87 ? -6.270 17.600 2.991 1.00 90.25 87 CYS A O 1
ATOM 693 N N . VAL A 1 88 ? -5.743 17.132 5.135 1.00 91.12 88 VAL A N 1
ATOM 694 C CA . VAL A 1 88 ? -4.302 17.369 5.008 1.00 91.12 88 VAL A CA 1
ATOM 695 C C . VAL A 1 88 ? -3.589 16.113 5.507 1.00 91.12 88 VAL A C 1
ATOM 697 O O . VAL A 1 88 ? -3.146 16.072 6.657 1.00 91.12 88 VAL A O 1
ATOM 700 N N . PRO A 1 89 ? -3.540 15.045 4.703 1.00 90.00 89 PRO A N 1
ATOM 701 C CA . PRO A 1 89 ? -3.010 13.758 5.132 1.00 90.00 89 PRO A CA 1
ATOM 702 C C . PRO A 1 89 ? -1.488 13.769 5.270 1.00 90.00 89 PRO A C 1
ATOM 704 O O . PRO A 1 89 ? -0.778 14.558 4.643 1.00 90.00 89 PRO A O 1
ATOM 707 N N . THR A 1 90 ? -0.977 12.820 6.050 1.00 85.81 90 THR A N 1
ATOM 708 C CA . THR A 1 90 ? 0.427 12.406 5.984 1.00 85.81 90 THR A CA 1
ATOM 709 C C . THR A 1 90 ? 0.480 11.082 5.222 1.00 85.81 90 THR A C 1
ATOM 711 O O . THR A 1 90 ? 0.512 10.005 5.816 1.00 85.81 90 THR A O 1
ATOM 714 N N . ASN A 1 91 ? 0.450 11.163 3.890 1.00 88.19 91 ASN A N 1
ATOM 715 C CA . ASN A 1 91 ? 0.501 10.014 2.983 1.00 88.19 91 ASN A CA 1
ATOM 716 C C . ASN A 1 91 ? 1.762 10.050 2.088 1.00 88.19 91 ASN A C 1
ATOM 718 O O . ASN A 1 91 ? 2.595 10.953 2.195 1.00 88.19 91 ASN A O 1
ATOM 722 N N . LEU A 1 92 ? 1.944 9.032 1.238 1.00 85.75 92 LEU A N 1
ATOM 723 C CA . LEU A 1 92 ? 3.048 8.957 0.267 1.00 85.75 92 LEU A CA 1
ATOM 724 C C . LEU A 1 92 ? 2.594 9.325 -1.154 1.00 85.75 92 LEU A C 1
ATOM 726 O O . LEU A 1 92 ? 2.960 8.647 -2.114 1.00 85.75 92 LEU A O 1
ATOM 730 N N . ALA A 1 93 ? 1.821 10.406 -1.288 1.00 91.31 93 ALA A N 1
ATOM 731 C CA . ALA A 1 93 ? 1.506 10.988 -2.591 1.00 91.31 93 ALA A CA 1
ATOM 732 C C . ALA A 1 93 ? 2.780 11.352 -3.371 1.00 91.31 93 ALA A C 1
ATOM 734 O O . ALA A 1 93 ? 3.840 11.578 -2.778 1.00 91.31 93 ALA A O 1
ATOM 735 N N . ALA A 1 94 ? 2.683 11.410 -4.696 1.00 94.12 94 ALA A N 1
ATOM 736 C CA . ALA A 1 94 ? 3.776 11.887 -5.533 1.00 94.12 94 ALA A CA 1
ATOM 737 C C . ALA A 1 94 ? 3.994 13.392 -5.306 1.00 94.12 94 ALA A C 1
ATOM 739 O O . ALA A 1 94 ? 3.062 14.117 -4.956 1.00 94.12 94 ALA A O 1
ATOM 740 N N . ASN A 1 95 ? 5.213 13.890 -5.514 1.00 92.75 95 ASN A N 1
ATOM 741 C CA . ASN A 1 95 ? 5.528 15.306 -5.307 1.00 92.75 95 ASN A CA 1
ATOM 742 C C . ASN A 1 95 ? 4.619 16.259 -6.103 1.00 92.75 95 ASN A C 1
ATOM 744 O O . ASN A 1 95 ? 4.271 17.322 -5.601 1.00 92.75 95 ASN A O 1
ATOM 748 N N . GLY A 1 96 ? 4.198 15.877 -7.311 1.00 93.88 96 GLY A N 1
ATOM 749 C CA . GLY A 1 96 ? 3.274 16.658 -8.138 1.00 93.88 96 GLY A CA 1
ATOM 750 C C . GLY A 1 96 ? 1.851 16.778 -7.574 1.00 93.88 96 GLY A C 1
ATOM 751 O O . GLY A 1 96 ? 1.059 17.556 -8.092 1.00 93.88 96 GLY A O 1
ATOM 752 N N . GLU A 1 97 ? 1.520 16.031 -6.520 1.00 93.06 97 GLU A N 1
ATOM 753 C CA . GLU A 1 97 ? 0.235 16.095 -5.812 1.00 93.06 97 GLU A CA 1
ATOM 754 C C . GLU A 1 97 ? 0.322 16.912 -4.508 1.00 93.06 97 GLU A C 1
ATOM 756 O O . GLU A 1 97 ? -0.697 17.153 -3.860 1.00 93.06 97 GLU A O 1
ATOM 761 N N . ILE A 1 98 ? 1.526 17.326 -4.095 1.00 88.12 98 ILE A N 1
ATOM 762 C CA . ILE A 1 98 ? 1.754 18.028 -2.829 1.00 88.12 98 ILE A CA 1
ATOM 763 C C . ILE A 1 98 ? 1.446 19.521 -2.983 1.00 88.12 98 ILE A C 1
ATOM 765 O O . ILE A 1 98 ? 2.178 20.259 -3.637 1.00 88.12 98 ILE A O 1
ATOM 769 N N . ASP A 1 99 ? 0.398 19.977 -2.297 1.00 83.44 99 ASP A N 1
ATOM 770 C CA . ASP A 1 99 ? 0.014 21.393 -2.192 1.00 83.44 99 ASP A CA 1
ATOM 771 C C . ASP A 1 99 ? 0.588 22.036 -0.912 1.00 83.44 99 ASP A C 1
ATOM 773 O O . ASP A 1 99 ? -0.132 22.449 -0.002 1.00 83.44 99 ASP A O 1
ATOM 777 N N . ALA A 1 100 ? 1.919 22.026 -0.783 1.00 83.25 100 ALA A N 1
ATOM 778 C CA . ALA A 1 100 ? 2.658 22.673 0.306 1.00 83.25 100 ALA A CA 1
ATOM 779 C C . ALA A 1 100 ? 4.130 22.893 -0.070 1.00 83.25 100 ALA A C 1
ATOM 781 O O . ALA A 1 100 ? 4.646 22.261 -0.985 1.00 83.25 100 ALA A O 1
ATOM 782 N N . GLU A 1 101 ? 4.840 23.727 0.700 1.00 82.81 101 GLU A N 1
ATOM 783 C CA . GLU A 1 101 ? 6.263 24.024 0.463 1.00 82.81 101 GLU A CA 1
ATOM 784 C C . GLU A 1 101 ? 7.141 22.760 0.438 1.00 82.81 101 GLU A C 1
ATOM 786 O O . GLU A 1 101 ? 8.057 22.648 -0.371 1.00 82.81 101 GLU A O 1
ATOM 791 N N . ASN A 1 102 ? 6.885 21.814 1.346 1.00 80.62 102 ASN A N 1
ATOM 792 C CA . ASN A 1 102 ? 7.572 20.527 1.414 1.00 80.62 102 ASN A CA 1
ATOM 793 C C . ASN A 1 102 ? 6.819 19.546 2.336 1.00 80.62 102 ASN A C 1
ATOM 795 O O . ASN A 1 102 ? 5.921 19.921 3.096 1.00 80.62 102 ASN A O 1
ATOM 799 N N . ARG A 1 103 ? 7.242 18.275 2.336 1.00 79.44 103 ARG A N 1
ATOM 800 C CA . ARG A 1 103 ? 6.664 17.211 3.182 1.00 79.44 103 ARG A CA 1
ATOM 801 C C . ARG A 1 103 ? 6.732 17.495 4.681 1.00 79.44 103 ARG A C 1
ATOM 803 O O . ARG A 1 103 ? 5.853 17.067 5.425 1.00 79.44 103 ARG A O 1
ATOM 810 N N . ARG A 1 104 ? 7.763 18.205 5.150 1.00 82.06 104 ARG A N 1
ATOM 811 C CA . ARG A 1 104 ? 7.894 18.549 6.573 1.00 82.06 104 ARG A CA 1
ATOM 812 C C . ARG A 1 104 ? 6.808 19.541 6.990 1.00 82.06 104 ARG A C 1
ATOM 814 O O . ARG A 1 104 ? 6.226 19.362 8.057 1.00 82.06 104 ARG A O 1
ATOM 821 N N . ALA A 1 105 ? 6.517 20.531 6.148 1.00 86.00 105 ALA A N 1
ATOM 822 C CA . ALA A 1 105 ? 5.424 21.473 6.363 1.00 86.00 105 ALA A CA 1
ATOM 823 C C . ALA A 1 105 ? 4.059 20.764 6.342 1.00 86.00 105 ALA A C 1
ATOM 825 O O . ALA A 1 105 ? 3.277 20.948 7.274 1.00 86.00 105 ALA A O 1
ATOM 826 N N . LEU A 1 106 ? 3.807 19.876 5.364 1.00 86.44 106 LEU A N 1
ATOM 827 C CA . LEU A 1 106 ? 2.588 19.046 5.345 1.00 86.44 106 LEU A CA 1
ATOM 828 C C . LEU A 1 106 ? 2.409 18.271 6.644 1.00 86.44 106 LEU A C 1
ATOM 830 O O . LEU A 1 106 ? 1.346 18.329 7.254 1.00 86.44 106 LEU A O 1
ATOM 834 N N . ARG A 1 107 ? 3.467 17.589 7.098 1.00 85.81 107 ARG A N 1
ATOM 835 C CA . ARG A 1 107 ? 3.442 16.803 8.334 1.00 85.81 107 ARG A CA 1
ATOM 836 C C . ARG A 1 107 ? 3.052 17.659 9.542 1.00 85.81 107 ARG A C 1
ATOM 838 O O . ARG A 1 107 ? 2.246 17.232 10.360 1.00 85.81 107 ARG A O 1
ATOM 845 N N . GLN A 1 108 ? 3.602 18.867 9.656 1.00 86.56 108 GLN A N 1
ATOM 846 C CA . GLN A 1 108 ? 3.275 19.784 10.754 1.00 86.56 108 GLN A CA 1
ATOM 847 C C . GLN A 1 108 ? 1.803 20.215 10.738 1.00 86.56 108 GLN A C 1
ATOM 849 O O . GLN A 1 108 ? 1.179 20.279 11.795 1.00 86.56 108 GLN A O 1
ATOM 854 N N . ILE A 1 109 ? 1.239 20.480 9.556 1.00 87.19 109 ILE A N 1
ATOM 855 C CA . ILE A 1 109 ? -0.176 20.850 9.409 1.00 87.19 109 ILE A CA 1
ATOM 856 C C . ILE A 1 109 ? -1.074 19.644 9.719 1.00 87.19 109 ILE A C 1
ATOM 858 O O . ILE A 1 109 ? -1.994 19.757 10.533 1.00 87.19 109 ILE A O 1
ATOM 862 N N . SER A 1 110 ? -0.759 18.489 9.127 1.00 87.94 110 SER A N 1
ATOM 863 C CA . SER A 1 110 ? -1.485 17.224 9.279 1.00 87.94 110 SER A CA 1
ATOM 864 C C . SER A 1 110 ? -1.625 16.818 10.748 1.00 87.94 110 SER A C 1
ATOM 866 O O . SER A 1 110 ? -2.724 16.509 11.208 1.00 87.94 110 SER A O 1
ATOM 868 N N . PHE A 1 111 ? -0.545 16.922 11.528 1.00 87.25 111 PHE A N 1
ATOM 869 C CA . PHE A 1 111 ? -0.555 16.521 12.936 1.00 87.25 111 PHE A CA 1
ATOM 870 C C . PHE A 1 111 ? -0.984 17.617 13.926 1.00 87.25 111 PHE A C 1
ATOM 872 O O . PHE A 1 111 ? -0.931 17.404 15.134 1.00 87.25 111 PHE A O 1
ATOM 879 N N . SER A 1 112 ? -1.437 18.785 13.458 1.00 83.44 112 SER A N 1
ATOM 880 C CA . SER A 1 112 ? -1.872 19.867 14.356 1.00 83.44 112 SER A CA 1
ATOM 881 C C . SER A 1 112 ? -3.160 19.553 15.130 1.00 83.44 112 SER A C 1
ATOM 883 O O . SER A 1 112 ? -3.412 20.177 16.159 1.00 83.44 112 SER A O 1
ATOM 885 N N . GLY A 1 113 ? -3.998 18.636 14.625 1.00 76.94 113 GLY A N 1
ATOM 886 C CA . GLY A 1 113 ? -5.292 18.273 15.221 1.00 76.94 113 GLY A CA 1
ATOM 887 C C . GLY A 1 113 ? -6.313 19.417 15.298 1.00 76.94 113 GLY A C 1
ATOM 888 O O . GLY A 1 113 ? -7.376 19.248 15.883 1.00 76.94 113 GLY A O 1
ATOM 889 N N . LYS A 1 114 ? -6.008 20.593 14.733 1.00 83.44 114 LYS A N 1
ATOM 890 C CA . LYS A 1 114 ? -6.824 21.811 14.871 1.00 83.44 114 LYS A CA 1
ATOM 891 C C . LYS A 1 114 ? -8.230 21.645 14.294 1.00 83.44 114 LYS A C 1
ATOM 893 O O . LYS A 1 114 ? -9.198 22.160 14.848 1.00 83.44 114 LYS A O 1
ATOM 898 N N . ASP A 1 115 ? -8.300 20.948 13.168 1.00 85.19 115 ASP A N 1
ATOM 899 C CA . ASP A 1 115 ? -9.479 20.851 12.317 1.00 85.19 115 ASP A CA 1
ATOM 900 C C . ASP A 1 115 ? -10.020 19.413 12.251 1.00 85.19 115 ASP A C 1
ATOM 902 O O . ASP A 1 115 ? -10.945 19.145 11.498 1.00 85.19 115 ASP A O 1
ATOM 906 N N . THR A 1 116 ? -9.477 18.481 13.036 1.00 87.56 116 THR A N 1
ATOM 907 C CA . THR A 1 116 ? -9.825 17.049 13.033 1.00 87.56 116 THR A CA 1
ATOM 908 C C . THR A 1 116 ? -10.165 16.551 14.439 1.00 87.56 116 THR A C 1
ATOM 910 O O . THR A 1 116 ? -9.942 17.252 15.422 1.00 87.56 116 THR A O 1
ATOM 913 N N . LEU A 1 117 ? -10.780 15.365 14.551 1.00 86.56 117 LEU A N 1
ATOM 914 C CA . LEU A 1 117 ? -11.105 14.761 15.854 1.00 86.56 117 LEU A CA 1
ATOM 915 C C . LEU A 1 117 ? -9.826 14.397 16.619 1.00 86.56 117 LEU A C 1
ATOM 917 O O . LEU A 1 117 ? -9.676 14.767 17.781 1.00 86.56 117 LEU A O 1
ATOM 921 N N . LEU A 1 118 ? -8.900 13.720 15.946 1.00 87.69 118 LEU A N 1
ATOM 922 C CA . LEU A 1 118 ? -7.510 13.538 16.342 1.00 87.69 118 LEU A CA 1
ATOM 923 C C . LEU A 1 118 ? -6.582 13.908 15.176 1.00 87.69 118 LEU A C 1
ATOM 925 O O . LEU A 1 118 ? -6.998 13.850 14.016 1.00 87.69 118 LEU A O 1
ATOM 929 N N . PRO A 1 119 ? -5.300 14.217 15.449 1.00 86.88 119 PRO A N 1
ATOM 930 C CA . PRO A 1 119 ? -4.282 14.376 14.410 1.00 86.88 119 PRO A CA 1
ATOM 931 C C . PRO A 1 119 ? -4.270 13.236 13.377 1.00 86.88 119 PRO A C 1
ATOM 933 O O . PRO A 1 119 ? -4.110 13.483 12.184 1.00 86.88 119 PRO A O 1
ATOM 936 N N . SER A 1 120 ? -4.513 12.000 13.820 1.00 87.31 120 SER A N 1
ATOM 937 C CA . SER A 1 120 ? -4.604 10.808 12.974 1.00 87.31 120 SER A CA 1
ATOM 938 C C . SER A 1 120 ? -5.735 10.845 11.947 1.00 87.31 120 SER A C 1
ATOM 940 O O . SER A 1 120 ? -5.556 10.381 10.821 1.00 87.31 120 SER A O 1
ATOM 942 N N . ASP A 1 121 ? -6.871 11.456 12.295 1.00 90.31 121 ASP A N 1
ATOM 943 C CA . ASP A 1 121 ? -8.070 11.497 11.455 1.00 90.31 121 ASP A CA 1
ATOM 944 C C . ASP A 1 121 ? -7.876 12.367 10.196 1.00 90.31 121 ASP A C 1
ATOM 946 O O . ASP A 1 121 ? -8.696 12.317 9.283 1.00 90.31 121 ASP A O 1
ATOM 950 N N . ASN A 1 122 ? -6.773 13.123 10.090 1.00 91.56 122 ASN A N 1
ATOM 951 C CA . ASN A 1 122 ? -6.369 13.755 8.827 1.00 91.56 122 ASN A CA 1
ATOM 952 C C . ASN A 1 122 ? -5.934 12.738 7.764 1.00 91.56 122 ASN A C 1
ATOM 954 O O . ASN A 1 122 ? -5.932 13.066 6.583 1.00 91.56 122 ASN A O 1
ATOM 958 N N . THR A 1 123 ? -5.572 11.519 8.174 1.00 92.88 123 THR A N 1
ATOM 959 C CA . THR A 1 123 ? -5.261 10.390 7.288 1.00 92.88 123 THR A CA 1
ATOM 960 C C . THR A 1 123 ? -6.296 9.274 7.495 1.00 92.88 123 THR A C 1
ATOM 962 O O . THR A 1 123 ? -5.964 8.125 7.762 1.00 92.88 123 THR A O 1
ATOM 965 N N . VAL A 1 124 ? -7.581 9.631 7.463 1.00 95.19 124 VAL A N 1
ATOM 966 C CA . VAL A 1 124 ? -8.692 8.781 7.921 1.00 95.19 124 VAL A CA 1
ATOM 967 C C . VAL A 1 124 ? -8.724 7.381 7.286 1.00 95.19 124 VAL A C 1
ATOM 969 O O . VAL A 1 124 ? -8.220 7.147 6.188 1.00 95.19 124 VAL A O 1
ATOM 972 N N . SER A 1 125 ? -9.366 6.426 7.958 1.00 97.50 125 SER A N 1
ATOM 973 C CA . SER A 1 125 ? -9.621 5.108 7.381 1.00 97.50 125 SER A CA 1
ATOM 974 C C . SER A 1 125 ? -11.012 4.565 7.669 1.00 97.50 125 SER A C 1
ATOM 976 O O . SER A 1 125 ? -11.578 4.797 8.741 1.00 97.50 125 SER A O 1
ATOM 978 N N . SER A 1 126 ? -11.566 3.800 6.726 1.00 98.69 126 SER A N 1
ATOM 979 C CA . SER A 1 126 ? -12.812 3.071 6.980 1.00 98.69 126 SER A CA 1
ATOM 980 C C . SER A 1 126 ? -12.609 1.965 8.017 1.00 98.69 126 SER A C 1
ATOM 982 O O . SER A 1 126 ? -13.466 1.779 8.878 1.00 98.69 126 SER A O 1
ATOM 984 N N . TYR A 1 127 ? -11.464 1.283 7.978 1.00 98.81 127 TYR A N 1
ATOM 985 C CA . TYR A 1 127 ? -11.044 0.323 8.999 1.00 98.81 127 TYR A CA 1
ATOM 986 C C . TYR A 1 127 ? -9.684 0.748 9.555 1.00 98.81 127 TYR A C 1
ATOM 988 O O . TYR A 1 127 ? -8.686 0.750 8.835 1.00 98.81 127 TYR A O 1
ATOM 996 N N . TRP A 1 128 ? -9.652 1.154 10.821 1.00 97.69 128 TRP A N 1
ATOM 997 C CA . TRP A 1 128 ? -8.445 1.497 11.572 1.00 97.69 128 TRP A CA 1
ATOM 998 C C . TRP A 1 128 ? -8.110 0.348 12.518 1.00 97.69 128 TRP A C 1
ATOM 1000 O O . TRP A 1 128 ? -8.871 0.059 13.444 1.00 97.69 128 TRP A O 1
ATOM 1010 N N . ILE A 1 129 ? -6.999 -0.331 12.240 1.00 98.00 129 ILE A N 1
ATOM 1011 C CA . ILE A 1 129 ? -6.651 -1.614 12.841 1.00 98.00 129 ILE A CA 1
ATOM 1012 C C . ILE A 1 129 ? -5.297 -1.487 13.530 1.00 98.00 129 ILE A C 1
ATOM 1014 O O . ILE A 1 129 ? -4.279 -1.293 12.867 1.00 98.00 129 ILE A O 1
ATOM 1018 N N . THR A 1 130 ? -5.284 -1.642 14.850 1.00 96.88 130 THR A N 1
ATOM 1019 C CA . THR A 1 130 ? -4.091 -1.419 15.679 1.00 96.88 130 THR A CA 1
ATOM 1020 C C . THR A 1 130 ? -3.486 -2.694 16.251 1.00 96.88 130 THR A C 1
ATOM 1022 O O . THR A 1 130 ? -2.390 -2.665 16.803 1.00 96.88 130 THR A O 1
ATOM 1025 N N . ASN A 1 131 ? -4.142 -3.840 16.053 1.00 98.00 131 ASN A N 1
ATOM 1026 C CA . ASN A 1 131 ? -3.621 -5.153 16.414 1.00 98.00 131 ASN A CA 1
ATOM 1027 C C . ASN A 1 131 ? -3.938 -6.178 15.310 1.00 98.00 131 ASN A C 1
ATOM 1029 O O . ASN A 1 131 ? -5.105 -6.300 14.910 1.00 98.00 131 ASN A O 1
ATOM 1033 N N . PRO A 1 132 ? -2.940 -6.929 14.797 1.00 97.88 132 PRO A N 1
ATOM 1034 C CA . PRO A 1 132 ? -3.161 -7.838 13.680 1.00 97.88 132 PRO A CA 1
ATOM 1035 C C . PRO A 1 132 ? -3.934 -9.100 14.079 1.00 97.88 132 PRO A C 1
ATOM 1037 O O . PRO A 1 132 ? -4.469 -9.762 13.192 1.00 97.88 132 PRO A O 1
ATOM 1040 N N . ALA A 1 133 ? -4.028 -9.438 15.369 1.00 98.31 133 ALA A N 1
ATOM 1041 C CA . ALA A 1 133 ? -4.704 -10.632 15.882 1.00 98.31 133 ALA A CA 1
ATOM 1042 C C . ALA A 1 133 ? -6.235 -10.460 15.962 1.00 98.31 133 ALA A C 1
ATOM 1044 O O . ALA A 1 133 ? -6.874 -10.799 16.956 1.00 98.31 133 ALA A O 1
ATOM 1045 N N . ASN A 1 134 ? -6.822 -9.917 14.895 1.00 98.81 134 ASN A N 1
ATOM 1046 C CA . ASN A 1 134 ? -8.257 -9.745 14.694 1.00 98.81 134 ASN A CA 1
ATOM 1047 C C . ASN A 1 134 ? -8.625 -10.182 13.271 1.00 98.81 134 ASN A C 1
ATOM 1049 O O . ASN A 1 134 ? -7.767 -10.264 12.390 1.00 98.81 134 ASN A O 1
ATOM 1053 N N . HIS A 1 135 ? -9.906 -10.458 13.040 1.00 98.88 135 HIS A N 1
ATOM 1054 C CA . HIS A 1 135 ? -10.389 -11.060 11.800 1.00 98.88 135 HIS A CA 1
ATOM 1055 C C . HIS A 1 135 ? -11.221 -10.067 10.981 1.00 98.88 135 HIS A C 1
ATOM 1057 O O . HIS A 1 135 ? -12.164 -9.470 11.496 1.00 98.88 135 HIS A O 1
ATOM 1063 N N . TYR A 1 136 ? -10.914 -9.938 9.691 1.00 98.88 136 TYR A N 1
ATOM 1064 C CA . TYR A 1 136 ? -11.593 -9.073 8.725 1.00 98.88 136 TYR A CA 1
ATOM 1065 C C . TYR A 1 136 ? -12.003 -9.899 7.508 1.00 98.88 136 TYR A C 1
ATOM 1067 O O . TYR A 1 136 ? -11.173 -10.260 6.672 1.00 98.88 136 TYR A O 1
ATOM 1075 N N . ILE A 1 137 ? -13.291 -10.222 7.424 1.00 98.94 137 ILE A N 1
ATOM 1076 C CA . ILE A 1 137 ? -13.832 -11.180 6.463 1.00 98.94 137 ILE A CA 1
ATOM 1077 C C . ILE A 1 137 ? -14.950 -10.532 5.644 1.00 98.94 137 ILE A C 1
ATOM 1079 O O . ILE A 1 137 ? -15.959 -10.095 6.196 1.00 98.94 137 ILE A O 1
ATOM 1083 N N . ASP A 1 138 ? -14.799 -10.525 4.322 1.00 98.94 138 ASP A N 1
ATOM 1084 C CA . ASP A 1 138 ? -15.815 -10.072 3.362 1.00 98.94 138 ASP A CA 1
ATOM 1085 C C . ASP A 1 138 ? -16.299 -8.621 3.588 1.00 98.94 138 ASP A C 1
ATOM 1087 O O . ASP A 1 138 ? -17.438 -8.283 3.267 1.00 98.94 138 ASP A O 1
ATOM 1091 N N . ASN A 1 139 ? -15.473 -7.755 4.183 1.00 98.94 139 ASN A N 1
ATOM 1092 C CA . ASN A 1 139 ? -15.823 -6.355 4.431 1.00 98.94 139 ASN A CA 1
ATOM 1093 C C . ASN A 1 139 ? -15.562 -5.480 3.201 1.00 98.94 139 ASN A C 1
ATOM 1095 O O . ASN A 1 139 ? -14.697 -5.777 2.381 1.00 98.94 139 ASN A O 1
ATOM 1099 N N . VAL A 1 140 ? -16.252 -4.347 3.111 1.00 98.94 140 VAL A N 1
ATOM 1100 C CA . VAL A 1 140 ? -16.106 -3.374 2.027 1.00 98.94 140 VAL A CA 1
ATOM 1101 C C . VAL A 1 140 ? -15.759 -1.998 2.595 1.00 98.94 140 VAL A C 1
ATOM 1103 O O . VAL A 1 140 ? -16.435 -1.508 3.504 1.00 98.94 140 VAL A O 1
ATOM 1106 N N . ALA A 1 141 ? -14.719 -1.374 2.043 1.00 98.88 141 ALA A N 1
ATOM 1107 C CA . ALA A 1 141 ? -14.362 0.030 2.227 1.00 98.88 141 ALA A CA 1
ATOM 1108 C C . ALA A 1 141 ? -14.536 0.777 0.894 1.00 98.88 141 ALA A C 1
ATOM 1110 O O . ALA A 1 141 ? -13.808 0.522 -0.068 1.00 98.88 141 ALA A O 1
ATOM 1111 N N . ALA A 1 142 ? -15.519 1.674 0.832 1.00 98.44 142 ALA A N 1
ATOM 1112 C CA . ALA A 1 142 ? -15.942 2.358 -0.384 1.00 98.44 142 ALA A CA 1
ATOM 1113 C C . ALA A 1 142 ? -15.902 3.883 -0.207 1.00 98.44 142 ALA A C 1
ATOM 1115 O O . ALA A 1 142 ? -16.823 4.491 0.342 1.00 98.44 142 ALA A O 1
ATOM 1116 N N . GLY A 1 143 ? -14.855 4.527 -0.719 1.00 96.94 143 GLY A N 1
ATOM 1117 C CA . GLY A 1 143 ? -14.775 5.988 -0.747 1.00 96.94 143 GLY A CA 1
ATOM 1118 C C . GLY A 1 143 ? -14.327 6.635 0.562 1.00 96.94 143 GLY A C 1
ATOM 1119 O O . GLY A 1 143 ? -14.886 7.655 0.948 1.00 96.94 143 GLY A O 1
ATOM 1120 N N . SER A 1 144 ? -13.363 6.051 1.270 1.00 97.81 144 SER A N 1
ATOM 1121 C CA . SER A 1 144 ? -12.620 6.772 2.309 1.00 97.81 144 SER A CA 1
ATOM 1122 C C . SER A 1 144 ? -11.796 7.893 1.672 1.00 97.81 144 SER A C 1
ATOM 1124 O O . SER A 1 144 ? -11.180 7.666 0.633 1.00 97.81 144 SER A O 1
ATOM 1126 N N . ASP A 1 145 ? -11.739 9.072 2.293 1.00 97.12 145 ASP A N 1
ATOM 1127 C CA . ASP A 1 145 ? -10.912 10.182 1.798 1.00 97.12 145 ASP A CA 1
ATOM 1128 C C . ASP A 1 145 ? -9.436 9.762 1.671 1.00 97.12 145 ASP A C 1
ATOM 1130 O O . ASP A 1 145 ? -8.745 10.224 0.768 1.00 97.12 145 ASP A O 1
ATOM 1134 N N . GLU A 1 146 ? -8.969 8.855 2.540 1.00 96.62 146 GLU A N 1
ATOM 1135 C CA . GLU A 1 146 ? -7.580 8.395 2.561 1.00 96.62 146 GLU A CA 1
ATOM 1136 C C . GLU A 1 146 ? -7.476 6.868 2.452 1.00 96.62 146 GLU A C 1
ATOM 1138 O O . GLU A 1 146 ? -7.378 6.339 1.347 1.00 96.62 146 GLU A O 1
ATOM 1143 N N . ASN A 1 147 ? -7.517 6.122 3.557 1.00 98.12 147 ASN A N 1
ATOM 1144 C CA . ASN A 1 147 ? -7.289 4.674 3.517 1.00 98.12 147 ASN A CA 1
ATOM 1145 C C . ASN A 1 147 ? -8.602 3.881 3.558 1.00 98.12 147 ASN A C 1
ATOM 1147 O O . ASN A 1 147 ? -9.477 4.166 4.376 1.00 98.12 147 ASN A O 1
ATOM 1151 N N . GLY A 1 148 ? -8.735 2.827 2.754 1.00 98.62 148 GLY A N 1
ATOM 1152 C CA . GLY A 1 148 ? -9.821 1.856 2.918 1.00 98.62 148 GLY A CA 1
ATOM 1153 C C . GLY A 1 148 ? -9.625 1.046 4.203 1.00 98.62 148 GLY A C 1
ATOM 1154 O O . GLY A 1 148 ? -10.316 1.243 5.206 1.00 98.62 148 GLY A O 1
ATOM 1155 N N . PHE A 1 149 ? -8.616 0.179 4.192 1.00 98.88 149 PHE A N 1
ATOM 1156 C CA . PHE A 1 149 ? -8.115 -0.521 5.375 1.00 98.88 149 PHE A CA 1
ATOM 1157 C C . PHE A 1 149 ? -6.758 0.048 5.768 1.00 98.88 149 PHE A C 1
ATOM 1159 O O . PHE A 1 149 ? -5.897 0.221 4.907 1.00 98.88 149 PHE A O 1
ATOM 1166 N N . TRP A 1 150 ? -6.544 0.296 7.056 1.00 97.94 150 TRP A N 1
ATOM 1167 C CA . TRP A 1 150 ? -5.246 0.697 7.579 1.00 97.94 150 TRP A CA 1
ATOM 1168 C C . TRP A 1 150 ? -4.871 -0.149 8.793 1.00 97.94 150 TRP A C 1
ATOM 1170 O O . TRP A 1 150 ? -5.453 -0.012 9.866 1.00 97.94 150 TRP A O 1
ATOM 1180 N N . LEU A 1 151 ? -3.896 -1.033 8.595 1.00 96.81 151 LEU A N 1
ATOM 1181 C CA . LEU A 1 151 ? -3.259 -1.835 9.628 1.00 96.81 151 LEU A CA 1
ATOM 1182 C C . LEU A 1 151 ? -2.008 -1.098 10.127 1.00 96.81 151 LEU A C 1
ATOM 1184 O O . LEU A 1 151 ? -0.947 -1.194 9.516 1.00 96.81 151 LEU A O 1
ATOM 1188 N N . SER A 1 152 ? -2.178 -0.323 11.202 1.00 94.88 152 SER A N 1
ATOM 1189 C CA . SER A 1 152 ? -1.171 0.547 11.820 1.00 94.88 152 SER A CA 1
ATOM 1190 C C . SER A 1 152 ? -0.864 0.043 13.231 1.00 94.88 152 SER A C 1
ATOM 1192 O O . SER A 1 152 ? -1.626 0.256 14.165 1.00 94.88 152 SER A O 1
ATOM 1194 N N . LEU A 1 153 ? 0.242 -0.674 13.384 1.00 95.50 153 LEU A N 1
ATOM 1195 C CA . LEU A 1 153 ? 0.575 -1.477 14.556 1.00 95.50 153 LEU A CA 1
ATOM 1196 C C . LEU A 1 153 ? 1.585 -0.767 15.471 1.00 95.50 153 LEU A C 1
ATOM 1198 O O . LEU A 1 153 ? 2.724 -0.523 15.051 1.00 95.50 153 LEU A O 1
ATOM 1202 N N . PRO A 1 154 ? 1.253 -0.485 16.737 1.00 94.56 154 PRO A N 1
ATOM 1203 C CA . PRO A 1 154 ? 2.222 0.043 17.680 1.00 94.56 154 PRO A CA 1
ATOM 1204 C C . PRO A 1 154 ? 3.161 -1.089 18.140 1.00 94.56 154 PRO A C 1
ATOM 1206 O O . PRO A 1 154 ? 2.874 -2.271 17.944 1.00 94.56 154 PRO A O 1
ATOM 1209 N N . GLU A 1 155 ? 4.323 -0.754 18.705 1.00 93.31 155 GLU A N 1
ATOM 1210 C CA . GLU A 1 155 ? 5.224 -1.789 19.248 1.00 93.31 155 GLU A CA 1
ATOM 1211 C C . GLU A 1 155 ? 4.610 -2.467 20.473 1.00 93.31 155 GLU A C 1
ATOM 1213 O O . GLU A 1 155 ? 4.596 -3.693 20.548 1.00 93.31 155 GLU A O 1
ATOM 1218 N N . HIS A 1 156 ? 4.028 -1.650 21.348 1.00 95.69 156 HIS A N 1
ATOM 1219 C CA . HIS A 1 156 ? 3.213 -2.037 22.487 1.00 95.69 156 HIS A CA 1
ATOM 1220 C C . HIS A 1 156 ? 1.903 -1.246 22.472 1.00 95.69 156 HIS A C 1
ATOM 1222 O O . HIS A 1 156 ? 1.880 -0.137 21.933 1.00 95.69 156 HIS A O 1
ATOM 1228 N N . PRO A 1 157 ? 0.819 -1.767 23.068 1.00 96.19 157 PRO A N 1
ATOM 1229 C CA . PRO A 1 157 ? -0.419 -1.020 23.209 1.00 96.19 157 PRO A CA 1
ATOM 1230 C C . PRO A 1 157 ? -0.228 0.343 23.883 1.00 96.19 157 PRO A C 1
ATOM 1232 O O . PRO A 1 157 ? 0.494 0.454 24.879 1.00 96.19 157 PRO A O 1
ATOM 1235 N N . ASN A 1 158 ? -0.898 1.361 23.349 1.00 92.00 158 ASN A N 1
ATOM 1236 C CA . ASN A 1 158 ? -0.804 2.749 23.804 1.00 92.00 158 ASN A CA 1
ATOM 1237 C C . ASN A 1 158 ? -2.044 3.155 24.636 1.00 92.00 158 ASN A C 1
ATOM 1239 O O . ASN A 1 158 ? -2.740 2.299 25.184 1.00 92.00 158 ASN A O 1
ATOM 1243 N N . GLY A 1 159 ? -2.286 4.462 24.777 1.00 92.19 159 GLY A N 1
ATOM 1244 C CA . GLY A 1 159 ? -3.523 5.032 25.301 1.00 92.19 159 GLY A CA 1
ATOM 1245 C C . GLY A 1 159 ? -3.807 4.605 26.734 1.00 92.19 159 GLY A C 1
ATOM 1246 O O . GLY A 1 159 ? -2.969 4.804 27.617 1.00 92.19 159 GLY A O 1
ATOM 1247 N N . ALA A 1 160 ? -4.985 4.033 26.982 1.00 93.81 160 ALA A N 1
ATOM 1248 C CA . ALA A 1 160 ? -5.406 3.625 28.321 1.00 93.81 160 ALA A CA 1
ATOM 1249 C C . ALA A 1 160 ? -4.562 2.471 28.891 1.00 93.81 160 ALA A C 1
ATOM 1251 O O . ALA A 1 160 ? -4.537 2.272 30.108 1.00 93.81 160 ALA A O 1
ATOM 1252 N N . PHE A 1 161 ? -3.854 1.731 28.033 1.00 95.25 161 PHE A N 1
ATOM 1253 C CA . PHE A 1 161 ? -3.009 0.604 28.425 1.00 95.25 161 PHE A CA 1
ATOM 1254 C C . PHE A 1 161 ? -1.520 0.949 28.498 1.00 95.25 161 PHE A C 1
ATOM 1256 O O . PHE A 1 161 ? -0.741 0.087 28.919 1.00 95.25 161 PHE A O 1
ATOM 1263 N N . LEU A 1 162 ? -1.107 2.171 28.142 1.00 95.44 162 LEU A N 1
ATOM 1264 C CA . LEU A 1 162 ? 0.303 2.564 28.115 1.00 95.44 162 LEU A CA 1
ATOM 1265 C C . LEU A 1 162 ? 0.989 2.306 29.468 1.00 95.44 162 LEU A C 1
ATOM 1267 O O . LEU A 1 162 ? 0.547 2.777 30.517 1.00 95.44 162 LEU A O 1
ATOM 1271 N N . GLY A 1 163 ? 2.084 1.542 29.442 1.00 94.81 163 GLY A N 1
ATOM 1272 C CA . GLY A 1 163 ? 2.872 1.200 30.632 1.00 94.81 163 GLY A CA 1
ATOM 1273 C C . GLY A 1 163 ? 2.226 0.178 31.577 1.00 94.81 163 GLY A C 1
ATOM 1274 O O . GLY A 1 163 ? 2.815 -0.147 32.608 1.00 94.81 163 GLY A O 1
ATOM 1275 N N . SER A 1 164 ? 1.042 -0.348 31.251 1.00 96.88 164 SER A N 1
ATOM 1276 C CA . SER A 1 164 ? 0.444 -1.462 31.993 1.00 96.88 164 SER A CA 1
ATOM 1277 C C . SER A 1 164 ? 1.213 -2.766 31.763 1.00 96.88 164 SER A C 1
ATOM 1279 O O . SER A 1 164 ? 1.841 -2.964 30.723 1.00 96.88 164 SER A O 1
ATOM 1281 N N . GLU A 1 165 ? 1.106 -3.704 32.705 1.00 96.69 165 GLU A N 1
ATOM 1282 C CA . GLU A 1 165 ? 1.689 -5.043 32.551 1.00 96.69 165 GLU A CA 1
ATOM 1283 C C . GLU A 1 165 ? 1.154 -5.762 31.300 1.00 96.69 165 GLU A C 1
ATOM 1285 O O . GLU A 1 165 ? 1.916 -6.417 30.593 1.00 96.69 165 GLU A O 1
ATOM 1290 N N . ALA A 1 166 ? -0.133 -5.600 30.975 1.00 95.44 166 ALA A N 1
ATOM 1291 C CA . ALA A 1 166 ? -0.723 -6.180 29.769 1.00 95.44 166 ALA A CA 1
ATOM 1292 C C . ALA A 1 166 ? -0.106 -5.601 28.483 1.00 95.44 166 ALA A C 1
ATOM 1294 O O . ALA A 1 166 ? 0.196 -6.353 27.556 1.00 95.44 166 ALA A O 1
ATOM 1295 N N . SER A 1 167 ? 0.136 -4.285 28.440 1.00 96.12 167 SER A N 1
ATOM 1296 C CA . SER A 1 167 ? 0.789 -3.624 27.301 1.00 96.12 167 SER A CA 1
ATOM 1297 C C . SER A 1 167 ? 2.234 -4.097 27.120 1.00 96.12 167 SER A C 1
ATOM 1299 O O . SER A 1 167 ? 2.606 -4.523 26.029 1.00 96.12 167 SER A O 1
ATOM 1301 N N . LEU A 1 168 ? 3.018 -4.153 28.202 1.00 95.69 168 LEU A N 1
ATOM 1302 C CA . LEU A 1 168 ? 4.417 -4.606 28.162 1.00 95.69 168 LEU A CA 1
ATOM 1303 C C . LEU A 1 168 ? 4.576 -6.063 27.691 1.00 95.69 168 LEU A C 1
ATOM 1305 O O . LEU A 1 168 ? 5.633 -6.442 27.190 1.00 95.69 168 LEU A O 1
ATOM 1309 N N . ASN A 1 169 ? 3.526 -6.877 27.826 1.00 96.12 169 ASN A N 1
ATOM 1310 C CA . ASN A 1 169 ? 3.499 -8.268 27.375 1.00 96.12 169 ASN A CA 1
ATOM 1311 C C . ASN A 1 169 ? 2.808 -8.471 26.012 1.00 96.12 169 ASN A C 1
ATOM 1313 O O . ASN A 1 169 ? 2.735 -9.600 25.529 1.00 96.12 169 ASN A O 1
ATOM 1317 N N . THR A 1 170 ? 2.325 -7.404 25.371 1.00 97.31 170 THR A N 1
ATOM 1318 C CA . THR A 1 170 ? 1.642 -7.457 24.070 1.00 97.31 170 THR A CA 1
ATOM 1319 C C . THR A 1 170 ? 2.481 -6.757 23.009 1.00 97.31 170 THR A C 1
ATOM 1321 O O . THR A 1 170 ? 2.924 -5.632 23.215 1.00 97.31 170 THR A O 1
ATOM 1324 N N . TRP A 1 171 ? 2.676 -7.411 21.861 1.00 97.56 171 TRP A N 1
ATOM 1325 C CA . TRP A 1 171 ? 3.614 -6.968 20.823 1.00 97.56 171 TRP A CA 1
ATOM 1326 C C . TRP A 1 171 ? 2.954 -6.927 19.437 1.00 97.56 171 TRP A C 1
ATOM 1328 O O . TRP A 1 171 ? 3.254 -7.796 18.613 1.00 97.56 171 TRP A O 1
ATOM 1338 N N . PRO A 1 172 ? 2.058 -5.970 19.122 1.00 97.38 172 PRO A N 1
ATOM 1339 C CA . PRO A 1 172 ? 1.264 -6.018 17.891 1.00 97.38 172 PRO A CA 1
ATOM 1340 C C . PRO A 1 172 ? 2.095 -6.175 16.612 1.00 97.38 172 PRO A C 1
ATOM 1342 O O . PRO A 1 172 ? 1.709 -6.923 15.724 1.00 97.38 172 PRO A O 1
ATOM 1345 N N . ARG A 1 173 ? 3.288 -5.573 16.532 1.00 95.44 173 ARG A N 1
ATOM 1346 C CA . ARG A 1 173 ? 4.210 -5.734 15.386 1.00 95.44 173 ARG A CA 1
ATOM 1347 C C . ARG A 1 173 ? 4.786 -7.145 15.205 1.00 95.44 173 ARG A C 1
ATOM 1349 O O . ARG A 1 173 ? 5.328 -7.425 14.142 1.00 95.44 173 ARG A O 1
ATOM 1356 N N . ARG A 1 174 ? 4.707 -8.011 16.215 1.00 96.69 174 ARG A N 1
ATOM 1357 C CA . ARG A 1 174 ? 5.247 -9.385 16.204 1.00 96.69 174 ARG A CA 1
ATOM 1358 C C . ARG A 1 174 ? 4.179 -10.453 16.415 1.00 96.69 174 ARG A C 1
ATOM 1360 O O . ARG A 1 174 ? 4.487 -11.641 16.391 1.00 96.69 174 ARG A O 1
ATOM 1367 N N . MET A 1 175 ? 2.934 -10.056 16.648 1.00 97.81 175 MET A N 1
ATOM 1368 C CA . MET A 1 175 ? 1.830 -10.988 16.832 1.00 97.81 175 MET A CA 1
ATOM 1369 C C . MET A 1 175 ? 1.438 -11.638 15.508 1.00 97.81 175 MET A C 1
ATOM 1371 O O . MET A 1 175 ? 1.448 -11.005 14.458 1.00 97.81 175 MET A O 1
ATOM 1375 N N . ALA A 1 176 ? 1.044 -12.909 15.564 1.00 97.12 176 ALA A N 1
ATOM 1376 C CA . ALA A 1 176 ? 0.443 -13.564 14.413 1.00 97.12 176 ALA A CA 1
ATOM 1377 C C . ALA A 1 176 ? -0.860 -12.851 14.021 1.00 97.12 176 ALA A C 1
ATOM 1379 O O . ALA A 1 176 ? -1.675 -12.494 14.876 1.00 97.12 176 ALA A O 1
ATOM 1380 N N . ALA A 1 177 ? -1.061 -12.663 12.720 1.00 97.50 177 ALA A N 1
ATOM 1381 C CA . ALA A 1 177 ? -2.272 -12.036 12.226 1.00 97.50 177 ALA A CA 1
ATOM 1382 C C . ALA A 1 177 ? -3.461 -13.006 12.191 1.00 97.50 177 ALA A C 1
ATOM 1384 O O . ALA A 1 177 ? -3.307 -14.184 11.868 1.00 97.50 177 ALA A O 1
ATOM 1385 N N . GLY A 1 178 ? -4.655 -12.473 12.445 1.00 98.12 178 GLY A N 1
ATOM 1386 C CA . GLY A 1 178 ? -5.918 -13.149 12.177 1.00 98.12 178 GLY A CA 1
ATOM 1387 C C . GLY A 1 178 ? -6.246 -13.212 10.681 1.00 98.12 178 GLY A C 1
ATOM 1388 O O . GLY A 1 178 ? -5.457 -12.820 9.812 1.00 98.12 178 GLY A O 1
ATOM 1389 N N . GLU A 1 179 ? -7.443 -13.717 10.380 1.00 98.50 179 GLU A N 1
ATOM 1390 C CA . GLU A 1 179 ? -7.938 -13.835 9.005 1.00 98.50 179 GLU A CA 1
ATOM 1391 C C . GLU A 1 179 ? -8.135 -12.454 8.376 1.00 98.50 179 GLU A C 1
ATOM 1393 O O . GLU A 1 179 ? -8.828 -11.603 8.925 1.00 98.50 179 GLU A O 1
ATOM 1398 N N . PHE A 1 180 ? -7.607 -12.261 7.173 1.00 98.81 180 PHE A N 1
ATOM 1399 C CA . PHE A 1 180 ? -7.973 -11.145 6.311 1.00 98.81 180 PHE A CA 1
ATOM 1400 C C . PHE A 1 180 ? -8.270 -11.717 4.933 1.00 98.81 180 PHE A C 1
ATOM 1402 O O . PHE A 1 180 ? -7.343 -12.094 4.209 1.00 98.81 180 PHE A O 1
ATOM 1409 N N . ARG A 1 181 ? -9.559 -11.837 4.601 1.00 98.81 181 ARG A N 1
ATOM 1410 C CA . ARG A 1 181 ? -9.981 -12.442 3.336 1.00 98.81 181 ARG A CA 1
ATOM 1411 C C . ARG A 1 181 ? -11.282 -11.890 2.779 1.00 98.81 181 ARG A C 1
ATOM 1413 O O . ARG A 1 181 ? -12.156 -11.474 3.536 1.00 98.81 181 ARG A O 1
ATOM 1420 N N . GLY A 1 182 ? -11.403 -11.910 1.455 1.00 98.88 182 GLY A N 1
ATOM 1421 C CA . GLY A 1 182 ? -12.621 -11.534 0.726 1.00 98.88 182 GLY A CA 1
ATOM 1422 C C . GLY A 1 182 ? -12.981 -10.049 0.816 1.00 98.88 182 GLY A C 1
ATOM 1423 O O . GLY A 1 182 ? -14.068 -9.651 0.405 1.00 98.88 182 GLY A O 1
ATOM 1424 N N . ASN A 1 183 ? -12.094 -9.225 1.379 1.00 98.94 183 ASN A N 1
ATOM 1425 C CA . ASN A 1 183 ? -12.355 -7.806 1.572 1.00 98.94 183 ASN A CA 1
ATOM 1426 C C . ASN A 1 183 ? -12.279 -7.045 0.238 1.00 98.94 183 ASN A C 1
ATOM 1428 O O . ASN A 1 183 ? -11.545 -7.423 -0.680 1.00 98.94 183 ASN A O 1
ATOM 1432 N N . VAL A 1 184 ? -13.009 -5.936 0.154 1.00 98.94 184 VAL A N 1
ATOM 1433 C CA . VAL A 1 184 ? -13.030 -5.041 -1.003 1.00 98.94 184 VAL A CA 1
ATOM 1434 C C . VAL A 1 184 ? -12.652 -3.628 -0.573 1.00 98.94 184 VAL A C 1
ATOM 1436 O O . VAL A 1 184 ? -13.226 -3.105 0.379 1.00 98.94 184 VAL A O 1
ATOM 1439 N N . ALA A 1 185 ? -11.726 -2.985 -1.281 1.00 98.88 185 ALA A N 1
ATOM 1440 C CA . ALA A 1 185 ? -11.343 -1.595 -1.037 1.00 98.88 185 ALA A CA 1
ATOM 1441 C C . ALA A 1 185 ? -11.347 -0.791 -2.338 1.00 98.88 185 ALA A C 1
ATOM 1443 O O . ALA A 1 185 ? -10.551 -1.053 -3.236 1.00 98.88 185 ALA A O 1
ATOM 1444 N N . HIS A 1 186 ? -12.230 0.197 -2.467 1.00 98.62 186 HIS A N 1
ATOM 1445 C CA . HIS A 1 186 ? -12.268 1.000 -3.683 1.00 98.62 186 HIS A CA 1
ATOM 1446 C C . HIS A 1 186 ? -12.611 2.463 -3.465 1.00 98.62 186 HIS A C 1
ATOM 1448 O O . HIS A 1 186 ? -13.244 2.842 -2.480 1.00 98.62 186 HIS A O 1
ATOM 1454 N N . SER A 1 187 ? -12.239 3.278 -4.455 1.00 97.38 187 SER A N 1
ATOM 1455 C CA . SER A 1 187 ? -12.509 4.719 -4.469 1.00 97.38 187 SER A CA 1
ATOM 1456 C C . SER A 1 187 ? -11.850 5.489 -3.318 1.00 97.38 187 SER A C 1
ATOM 1458 O O . SER A 1 187 ? -12.307 6.581 -3.001 1.00 97.38 187 SER A O 1
ATOM 1460 N N . ASN A 1 188 ? -10.791 4.939 -2.716 1.00 98.00 188 ASN A N 1
ATOM 1461 C CA . ASN A 1 188 ? -10.021 5.584 -1.650 1.00 98.00 188 ASN A CA 1
ATOM 1462 C C . ASN A 1 188 ? -8.798 6.327 -2.219 1.00 98.00 188 ASN A C 1
ATOM 1464 O O . ASN A 1 188 ? -8.548 6.273 -3.428 1.00 98.00 188 ASN A O 1
ATOM 1468 N N . PHE A 1 189 ? -7.988 6.969 -1.373 1.00 97.31 189 PHE A N 1
ATOM 1469 C CA . PHE A 1 189 ? -6.613 7.300 -1.755 1.00 97.31 189 PHE A CA 1
ATOM 1470 C C . PHE A 1 189 ? -5.768 6.020 -1.841 1.00 97.31 189 PHE A C 1
ATOM 1472 O O . PHE A 1 189 ? -5.340 5.655 -2.934 1.00 97.31 189 PHE A O 1
ATOM 1479 N N . ASP A 1 190 ? -5.621 5.290 -0.733 1.00 98.19 190 ASP A N 1
ATOM 1480 C CA . ASP A 1 190 ? -4.963 3.978 -0.655 1.00 98.19 190 ASP A CA 1
ATOM 1481 C C . ASP A 1 190 ? -5.998 2.896 -0.278 1.00 98.19 190 ASP A C 1
ATOM 1483 O O . ASP A 1 190 ? -6.785 3.053 0.657 1.00 98.19 190 ASP A O 1
ATOM 1487 N N . GLY A 1 191 ? -6.027 1.774 -1.001 1.00 98.62 191 GLY A N 1
ATOM 1488 C CA . GLY A 1 191 ? -7.000 0.701 -0.764 1.00 98.62 191 GLY A CA 1
ATOM 1489 C C . GLY A 1 191 ? -6.731 -0.069 0.531 1.00 98.62 191 GLY A C 1
ATOM 1490 O O . GLY A 1 191 ? -7.595 -0.159 1.409 1.00 98.62 191 GLY A O 1
ATOM 1491 N N . PHE A 1 192 ? -5.515 -0.598 0.669 1.00 98.69 192 PHE A N 1
ATOM 1492 C CA . PHE A 1 192 ? -5.047 -1.258 1.885 1.00 98.69 192 PHE A CA 1
ATOM 1493 C C . PHE A 1 192 ? -3.643 -0.775 2.257 1.00 98.69 192 PHE A C 1
ATOM 1495 O O . PHE A 1 192 ? -2.679 -1.046 1.548 1.00 98.69 192 PHE A O 1
ATOM 1502 N N . MET A 1 193 ? -3.537 -0.081 3.387 1.00 97.50 193 MET A N 1
ATOM 1503 C CA . MET A 1 193 ? -2.286 0.366 3.986 1.00 97.50 193 MET A CA 1
ATOM 1504 C C . MET A 1 193 ? -1.891 -0.573 5.127 1.00 97.50 193 MET A C 1
ATOM 1506 O O . MET A 1 193 ? -2.562 -0.621 6.155 1.00 97.50 193 MET A O 1
ATOM 1510 N N . PHE A 1 194 ? -0.799 -1.310 4.965 1.00 96.62 194 PHE A N 1
ATOM 1511 C CA . PHE A 1 194 ? -0.200 -2.157 5.995 1.00 96.62 194 PHE A CA 1
ATOM 1512 C C . PHE A 1 194 ? 1.224 -1.685 6.302 1.00 96.62 194 PHE A C 1
ATOM 1514 O O . PHE A 1 194 ? 2.204 -2.381 6.053 1.00 96.62 194 PHE A O 1
ATOM 1521 N N . ASP A 1 195 ? 1.311 -0.452 6.788 1.00 93.88 195 ASP A N 1
ATOM 1522 C CA . ASP A 1 195 ? 2.526 0.259 7.183 1.00 93.88 195 ASP A CA 1
ATOM 1523 C C . ASP A 1 195 ? 2.087 1.524 7.953 1.00 93.88 195 ASP A C 1
ATOM 1525 O O . ASP A 1 195 ? 0.921 1.668 8.339 1.00 93.88 195 ASP A O 1
ATOM 1529 N N . ARG A 1 196 ? 2.995 2.487 8.138 1.00 90.56 196 ARG A N 1
ATOM 1530 C CA . ARG A 1 196 ? 2.730 3.791 8.761 1.00 90.56 196 ARG A CA 1
ATOM 1531 C C . ARG A 1 196 ? 2.157 3.613 10.162 1.00 90.56 196 ARG A C 1
ATOM 1533 O O . ARG A 1 196 ? 1.165 4.218 10.566 1.00 90.56 196 ARG A O 1
ATOM 1540 N N . ASN A 1 197 ? 2.817 2.716 10.875 1.00 91.50 197 ASN A N 1
ATOM 1541 C CA . ASN A 1 197 ? 2.543 2.343 12.246 1.00 91.50 197 ASN A CA 1
ATOM 1542 C C . ASN A 1 197 ? 2.594 3.569 13.162 1.00 91.50 197 ASN A C 1
ATOM 1544 O O . ASN A 1 197 ? 3.540 4.366 13.093 1.00 91.50 197 ASN A O 1
ATOM 1548 N N . PHE A 1 198 ? 1.581 3.705 14.012 1.00 88.75 198 PHE A N 1
ATOM 1549 C CA . PHE A 1 198 ? 1.482 4.812 14.949 1.00 88.75 198 PHE A CA 1
ATOM 1550 C C . PHE A 1 198 ? 2.433 4.670 16.121 1.00 88.75 198 PHE A C 1
ATOM 1552 O O . PHE A 1 198 ? 2.758 3.570 16.574 1.00 88.75 198 PHE A O 1
ATOM 1559 N N . ASN A 1 199 ? 2.929 5.822 16.545 1.00 86.94 199 ASN A N 1
ATOM 1560 C CA . ASN A 1 199 ? 3.822 5.986 17.671 1.00 86.94 199 ASN A CA 1
ATOM 1561 C C . ASN A 1 199 ? 3.009 6.375 18.909 1.00 86.94 199 ASN A C 1
ATOM 1563 O O . ASN A 1 199 ? 1.844 6.769 18.813 1.00 86.94 199 ASN A O 1
ATOM 1567 N N . GLU A 1 200 ? 3.654 6.330 20.073 1.00 86.00 200 GLU A N 1
ATOM 1568 C CA . GLU A 1 200 ? 3.023 6.694 21.345 1.00 86.00 200 GLU A CA 1
ATOM 1569 C C . GLU A 1 200 ? 2.444 8.123 21.349 1.00 86.00 200 GLU A C 1
ATOM 1571 O O . GLU A 1 200 ? 1.412 8.383 21.965 1.00 86.00 200 GLU A O 1
ATOM 1576 N N . ASP A 1 201 ? 3.060 9.041 20.596 1.00 83.06 201 ASP A N 1
ATOM 1577 C CA . ASP A 1 201 ? 2.629 10.436 20.444 1.00 83.06 201 ASP A CA 1
ATOM 1578 C C . ASP A 1 201 ? 1.481 10.641 19.433 1.00 83.06 201 ASP A C 1
ATOM 1580 O O . ASP A 1 201 ? 1.159 11.779 19.087 1.00 83.06 201 ASP A O 1
ATOM 1584 N N . ASN A 1 202 ? 0.861 9.556 18.954 1.00 77.38 202 ASN A N 1
ATOM 1585 C CA . ASN A 1 202 ? -0.177 9.531 17.916 1.00 77.38 202 ASN A CA 1
ATOM 1586 C C . ASN A 1 202 ? 0.261 10.082 16.549 1.00 77.38 202 ASN A C 1
ATOM 1588 O O . ASN A 1 202 ? -0.577 10.316 15.673 1.00 77.38 202 ASN A O 1
ATOM 1592 N N . THR A 1 203 ? 1.564 10.270 16.331 1.00 85.50 203 THR A N 1
ATOM 1593 C CA . THR A 1 203 ? 2.106 10.480 14.989 1.00 85.50 203 THR A CA 1
ATOM 1594 C C . THR A 1 203 ? 2.418 9.146 14.323 1.00 85.50 203 THR A C 1
ATOM 1596 O O . THR A 1 203 ? 2.564 8.119 14.982 1.00 85.50 203 THR A O 1
ATOM 1599 N N . PHE A 1 204 ? 2.571 9.151 13.001 1.00 84.94 204 PHE A N 1
ATOM 1600 C CA . PHE A 1 204 ? 2.970 7.968 12.237 1.00 84.94 204 PHE A CA 1
ATOM 1601 C C . PHE A 1 204 ? 4.360 8.168 11.639 1.00 84.94 204 PHE A C 1
ATOM 1603 O O . PHE A 1 204 ? 4.688 9.253 11.141 1.00 84.94 204 PHE A O 1
ATOM 1610 N N . GLY A 1 205 ? 5.182 7.121 11.693 1.00 71.38 205 GLY A N 1
ATOM 1611 C CA . GLY A 1 205 ? 6.464 7.065 10.993 1.00 71.38 205 GLY A CA 1
ATOM 1612 C C . GLY A 1 205 ? 6.293 6.556 9.561 1.00 71.38 205 GLY A C 1
ATOM 1613 O O . GLY A 1 205 ? 5.477 5.678 9.317 1.00 71.38 205 GLY A O 1
ATOM 1614 N N . LEU A 1 206 ? 7.076 7.081 8.615 1.00 69.00 206 LEU A N 1
ATOM 1615 C CA . LEU A 1 206 ? 7.094 6.592 7.225 1.00 69.00 206 LEU A CA 1
ATOM 1616 C C . LEU A 1 206 ? 8.056 5.409 7.011 1.00 69.00 206 LEU A C 1
ATOM 1618 O O . LEU A 1 206 ? 8.059 4.814 5.940 1.00 69.00 206 LEU A O 1
ATOM 1622 N N . THR A 1 207 ? 8.911 5.106 7.992 1.00 67.44 207 THR A N 1
ATOM 1623 C CA . THR A 1 207 ? 9.982 4.105 7.880 1.00 67.44 207 THR A CA 1
ATOM 1624 C C . THR A 1 207 ? 10.266 3.445 9.229 1.00 67.44 207 THR A C 1
ATOM 1626 O O . THR A 1 207 ? 10.096 4.085 10.266 1.00 67.44 207 THR A O 1
ATOM 1629 N N . GLY A 1 208 ? 10.801 2.221 9.211 1.00 67.00 208 GLY A N 1
ATOM 1630 C CA . GLY A 1 208 ? 11.467 1.581 10.359 1.00 67.00 208 GLY A CA 1
ATOM 1631 C C . GLY A 1 208 ? 10.560 0.852 11.355 1.00 67.00 208 GLY A C 1
ATOM 1632 O O . GLY A 1 208 ? 11.055 0.062 12.152 1.00 67.00 208 GLY A O 1
ATOM 1633 N N . ASN A 1 209 ? 9.247 1.062 11.290 1.00 81.88 209 ASN A N 1
ATOM 1634 C CA . ASN A 1 209 ? 8.272 0.307 12.068 1.00 81.88 209 ASN A CA 1
ATOM 1635 C C . ASN A 1 209 ? 7.640 -0.746 11.156 1.00 81.88 209 ASN A C 1
ATOM 1637 O O . ASN A 1 209 ? 6.914 -0.368 10.241 1.00 81.88 209 ASN A O 1
ATOM 1641 N N . SER A 1 210 ? 7.845 -2.033 11.423 1.00 91.12 210 SER A N 1
ATOM 1642 C CA . SER A 1 210 ? 7.421 -3.094 10.499 1.00 91.12 210 SER A CA 1
ATOM 1643 C C . SER A 1 210 ? 6.771 -4.261 11.223 1.00 91.12 210 SER A C 1
ATOM 1645 O O . SER A 1 210 ? 7.088 -4.533 12.382 1.00 91.12 210 SER A O 1
ATOM 1647 N N . HIS A 1 211 ? 5.875 -4.958 10.527 1.00 95.06 211 HIS A N 1
ATOM 1648 C CA . HIS A 1 211 ? 5.295 -6.196 11.024 1.00 95.06 211 HIS A CA 1
ATOM 1649 C C . HIS A 1 211 ? 6.235 -7.373 10.730 1.00 95.06 211 HIS A C 1
ATOM 1651 O O . HIS A 1 211 ? 6.489 -7.705 9.575 1.00 95.06 211 HIS A O 1
ATOM 1657 N N . MET A 1 212 ? 6.772 -7.979 11.783 1.00 94.38 212 MET A N 1
ATOM 1658 C CA . MET A 1 212 ? 7.687 -9.121 11.738 1.00 94.38 212 MET A CA 1
ATOM 1659 C C . MET A 1 212 ? 7.135 -10.190 12.688 1.00 94.38 212 MET A C 1
ATOM 1661 O O . MET A 1 212 ? 7.545 -10.259 13.846 1.00 94.38 212 MET A O 1
ATOM 1665 N N . PRO A 1 213 ? 6.121 -10.948 12.246 1.00 95.06 213 PRO A N 1
ATOM 1666 C CA . PRO A 1 213 ? 5.375 -11.883 13.084 1.00 95.06 213 PRO A CA 1
ATOM 1667 C C . PRO A 1 213 ? 6.254 -13.044 13.558 1.00 95.06 213 PRO A C 1
ATOM 1669 O O . PRO A 1 213 ? 6.911 -13.707 12.754 1.00 95.06 213 PRO A O 1
ATOM 1672 N N . LEU A 1 214 ? 6.216 -13.335 14.857 1.00 95.62 214 LEU A N 1
ATOM 1673 C CA . LEU A 1 214 ? 7.019 -14.370 15.504 1.00 95.62 214 LEU A CA 1
ATOM 1674 C C . LEU A 1 214 ? 6.135 -15.383 16.237 1.00 95.62 214 LEU A C 1
ATOM 1676 O O . LEU A 1 214 ? 5.029 -15.075 16.679 1.00 95.62 214 LEU A O 1
ATOM 1680 N N . GLN A 1 215 ? 6.639 -16.608 16.401 1.00 96.62 215 GLN A N 1
ATOM 1681 C CA . GLN A 1 215 ? 5.935 -17.672 17.119 1.00 96.62 215 GLN A CA 1
ATOM 1682 C C . GLN A 1 215 ? 5.736 -17.324 18.600 1.00 96.62 215 GLN A C 1
ATOM 1684 O O . GLN A 1 215 ? 4.672 -17.591 19.155 1.00 96.62 215 GLN A O 1
ATOM 1689 N N . ASN A 1 216 ? 6.750 -16.725 19.225 1.00 97.31 216 ASN A N 1
ATOM 1690 C CA . ASN A 1 216 ? 6.641 -16.050 20.510 1.00 97.31 216 ASN A CA 1
ATOM 1691 C C . ASN A 1 216 ? 6.889 -14.545 20.297 1.00 97.31 216 ASN A C 1
ATOM 1693 O O . ASN A 1 216 ? 8.044 -14.151 20.162 1.00 97.31 216 ASN A O 1
ATOM 1697 N N . PRO A 1 217 ? 5.847 -13.695 20.293 1.00 97.00 217 PRO A N 1
ATOM 1698 C CA . PRO A 1 217 ? 5.999 -12.260 20.040 1.00 97.00 217 PRO A CA 1
ATOM 1699 C C . PRO A 1 217 ? 6.914 -11.524 21.034 1.00 97.00 217 PRO A C 1
ATOM 1701 O O . PRO A 1 217 ? 7.520 -10.514 20.675 1.00 97.00 217 PRO A O 1
ATOM 1704 N N . ALA A 1 218 ? 7.039 -12.029 22.267 1.00 96.19 218 ALA A N 1
ATOM 1705 C CA . ALA A 1 218 ? 7.879 -11.428 23.304 1.00 96.19 218 ALA A CA 1
ATOM 1706 C C . ALA A 1 218 ? 9.376 -11.757 23.159 1.00 96.19 218 ALA A C 1
ATOM 1708 O O . ALA A 1 218 ? 10.208 -11.104 23.785 1.00 96.19 218 ALA A O 1
ATOM 1709 N N . ASP A 1 219 ? 9.722 -12.752 22.341 1.00 96.00 219 ASP A N 1
ATOM 1710 C CA . ASP A 1 219 ? 11.097 -13.177 22.095 1.00 96.00 219 ASP A CA 1
ATOM 1711 C C . ASP A 1 219 ? 11.506 -12.782 20.665 1.00 96.00 219 ASP A C 1
ATOM 1713 O O . ASP A 1 219 ? 11.032 -13.404 19.712 1.00 96.00 219 ASP A O 1
ATOM 1717 N N . PRO A 1 220 ? 12.356 -11.751 20.482 1.00 91.12 220 PRO A N 1
ATOM 1718 C CA . PRO A 1 220 ? 12.754 -11.274 19.157 1.00 91.12 220 PRO A CA 1
ATOM 1719 C C . PRO A 1 220 ? 13.567 -12.298 18.353 1.00 91.12 220 PRO A C 1
ATOM 1721 O O . PRO A 1 220 ? 13.653 -12.155 17.136 1.00 91.12 220 PRO A O 1
ATOM 1724 N N . ASP A 1 221 ? 14.130 -13.320 19.005 1.00 91.94 221 ASP A N 1
ATOM 1725 C CA . ASP A 1 221 ? 14.880 -14.400 18.356 1.00 91.94 221 ASP A CA 1
ATOM 1726 C C . ASP A 1 221 ? 13.987 -15.614 18.037 1.00 91.94 221 ASP A C 1
ATOM 1728 O O . ASP A 1 221 ? 14.448 -16.637 17.518 1.00 91.94 221 ASP A O 1
ATOM 1732 N N . SER A 1 222 ? 12.689 -15.522 18.346 1.00 95.06 222 SER A N 1
ATOM 1733 C CA . SER A 1 222 ? 11.731 -16.578 18.057 1.00 95.06 222 SER A CA 1
ATOM 1734 C C . SER A 1 222 ? 11.545 -16.777 16.553 1.00 95.06 222 SER A C 1
ATOM 1736 O O . SER A 1 222 ? 11.775 -15.895 15.729 1.00 95.06 222 SER A O 1
ATOM 1738 N N . ARG A 1 223 ? 11.092 -17.972 16.174 1.00 94.00 223 ARG A N 1
ATOM 1739 C CA . ARG A 1 223 ? 10.904 -18.347 14.773 1.00 94.00 223 ARG A CA 1
ATOM 1740 C C . ARG A 1 223 ? 9.867 -17.432 14.091 1.00 94.00 223 ARG A C 1
ATOM 1742 O O . ARG A 1 223 ? 8.767 -17.298 14.637 1.00 94.00 223 ARG A O 1
ATOM 1749 N N . PRO A 1 224 ? 10.141 -16.911 12.880 1.00 93.44 224 PRO A N 1
ATOM 1750 C CA . PRO A 1 224 ? 9.154 -16.167 12.102 1.00 93.44 224 PRO A CA 1
ATOM 1751 C C . PRO A 1 224 ? 7.907 -16.992 11.749 1.00 93.44 224 PRO A C 1
ATOM 1753 O O . PRO A 1 224 ? 7.960 -18.221 11.595 1.00 93.44 224 PRO A O 1
ATOM 1756 N N . VAL A 1 225 ? 6.773 -16.308 11.597 1.00 95.31 225 VAL A N 1
ATOM 1757 C CA . VAL A 1 225 ? 5.468 -16.888 11.248 1.00 95.31 225 VAL A CA 1
ATOM 1758 C C . VAL A 1 225 ? 4.932 -16.241 9.977 1.00 95.31 225 VAL A C 1
ATOM 1760 O O . VAL A 1 225 ? 4.900 -15.030 9.850 1.00 95.31 225 VAL A O 1
ATOM 1763 N N . THR A 1 226 ? 4.446 -17.027 9.025 1.00 96.88 226 THR A N 1
ATOM 1764 C CA . THR A 1 226 ? 3.876 -16.467 7.793 1.00 96.88 226 THR A CA 1
ATOM 1765 C C . THR A 1 226 ? 2.549 -15.756 8.055 1.00 96.88 226 THR A C 1
ATOM 1767 O O . THR A 1 226 ? 1.663 -16.305 8.711 1.00 96.88 226 THR A O 1
ATOM 1770 N N . THR A 1 227 ? 2.383 -14.562 7.486 1.00 97.75 227 THR A N 1
ATOM 1771 C CA . THR A 1 227 ? 1.115 -13.818 7.502 1.00 97.75 227 THR A CA 1
ATOM 1772 C C . THR A 1 227 ? 0.422 -13.912 6.158 1.00 97.75 227 THR A C 1
ATOM 1774 O O . THR A 1 227 ? 1.002 -13.534 5.147 1.00 97.75 227 THR A O 1
ATOM 1777 N N . TYR A 1 228 ? -0.830 -14.367 6.152 1.00 98.31 228 TYR A N 1
ATOM 1778 C CA . TYR A 1 228 ? -1.622 -14.531 4.933 1.00 98.31 228 TYR A CA 1
ATOM 1779 C C . TYR A 1 228 ? -2.629 -13.393 4.751 1.00 98.31 228 TYR A C 1
ATOM 1781 O O . TYR A 1 228 ? -3.276 -12.954 5.711 1.00 98.31 228 TYR A O 1
ATOM 1789 N N . ARG A 1 229 ? -2.769 -12.925 3.509 1.00 98.38 229 ARG A N 1
ATOM 1790 C CA . ARG A 1 229 ? -3.777 -11.958 3.058 1.00 98.38 229 ARG A CA 1
ATOM 1791 C C . ARG A 1 229 ? -4.375 -12.464 1.754 1.00 98.38 229 ARG A C 1
ATOM 1793 O O . ARG A 1 229 ? -3.714 -12.454 0.717 1.00 98.38 229 ARG A O 1
ATOM 1800 N N . ASP A 1 230 ? -5.623 -12.898 1.816 1.00 98.69 230 ASP A N 1
ATOM 1801 C CA . ASP A 1 230 ? -6.237 -13.646 0.724 1.00 98.69 230 ASP A CA 1
ATOM 1802 C C . ASP A 1 230 ? -7.389 -12.860 0.094 1.00 98.69 230 ASP A C 1
ATOM 1804 O O . ASP A 1 230 ? -8.075 -12.087 0.758 1.00 98.69 230 ASP A O 1
ATOM 1808 N N . ASP A 1 231 ? -7.629 -13.058 -1.198 1.00 98.81 231 ASP A N 1
ATOM 1809 C CA . ASP A 1 231 ? -8.866 -12.646 -1.872 1.00 98.81 231 ASP A CA 1
ATOM 1810 C C . ASP A 1 231 ? -9.219 -11.144 -1.763 1.00 98.81 231 ASP A C 1
ATOM 1812 O O . ASP A 1 231 ? -10.392 -10.776 -1.868 1.00 98.81 231 ASP A O 1
ATOM 1816 N N . LEU A 1 232 ? -8.239 -10.251 -1.568 1.00 98.88 232 LEU A N 1
ATOM 1817 C CA . LEU A 1 232 ? -8.491 -8.806 -1.597 1.00 98.88 232 LEU A CA 1
ATOM 1818 C C . LEU A 1 232 ? -8.856 -8.375 -3.018 1.00 98.88 232 LEU A C 1
ATOM 1820 O O . LEU A 1 232 ? -8.112 -8.624 -3.968 1.00 98.88 232 LEU A O 1
ATOM 1824 N N . THR A 1 233 ? -9.953 -7.638 -3.150 1.00 98.94 233 THR A N 1
ATOM 1825 C CA . THR A 1 233 ? -10.273 -6.900 -4.374 1.00 98.94 233 THR A CA 1
ATOM 1826 C C . THR A 1 233 ? -10.082 -5.409 -4.120 1.00 98.94 233 THR A C 1
ATOM 1828 O O . THR A 1 233 ? -10.806 -4.830 -3.317 1.00 98.94 233 THR A O 1
ATOM 1831 N N . SER A 1 234 ? -9.114 -4.769 -4.776 1.00 98.81 234 SER A N 1
ATOM 1832 C CA . SER A 1 234 ? -8.816 -3.350 -4.553 1.00 98.81 234 SER A CA 1
ATOM 1833 C C . SER A 1 234 ? -8.750 -2.580 -5.863 1.00 98.81 234 SER A C 1
ATOM 1835 O O . SER A 1 234 ? -7.920 -2.884 -6.722 1.00 98.81 234 SER A O 1
ATOM 1837 N N . TYR A 1 235 ? -9.634 -1.600 -6.053 1.00 98.69 235 TYR A N 1
ATOM 1838 C CA . TYR A 1 235 ? -9.742 -0.923 -7.342 1.00 98.69 235 TYR A CA 1
ATOM 1839 C C . TYR A 1 235 ? -10.096 0.555 -7.275 1.00 98.69 235 TYR A C 1
ATOM 1841 O O . TYR A 1 235 ? -10.728 1.022 -6.333 1.00 98.69 235 TYR A O 1
ATOM 1849 N N . LYS A 1 236 ? -9.732 1.302 -8.322 1.00 97.56 236 LYS A N 1
ATOM 1850 C CA . LYS A 1 236 ? -10.017 2.742 -8.436 1.00 97.56 236 LYS A CA 1
ATOM 1851 C C . LYS A 1 236 ? -9.585 3.543 -7.202 1.00 97.56 236 LYS A C 1
ATOM 1853 O O . LYS A 1 236 ? -10.244 4.520 -6.843 1.00 97.56 236 LYS A O 1
ATOM 1858 N N . ASN A 1 237 ? -8.511 3.127 -6.538 1.00 98.00 237 ASN A N 1
ATOM 1859 C CA . ASN A 1 237 ? -7.875 3.949 -5.521 1.00 98.00 237 ASN A CA 1
ATOM 1860 C C . ASN A 1 237 ? -6.955 4.954 -6.222 1.00 98.00 237 ASN A C 1
ATOM 1862 O O . ASN A 1 237 ? -6.327 4.637 -7.237 1.00 98.00 237 ASN A O 1
ATOM 1866 N N . ARG A 1 238 ? -6.906 6.189 -5.720 1.00 96.19 238 ARG A N 1
ATOM 1867 C CA . ARG A 1 238 ? -6.172 7.285 -6.372 1.00 96.19 238 ARG A CA 1
ATOM 1868 C C . ARG A 1 238 ? -4.652 7.086 -6.327 1.00 96.19 238 ARG A C 1
ATOM 1870 O O . ARG A 1 238 ? -3.925 7.606 -7.170 1.00 96.19 238 ARG A O 1
ATOM 1877 N N . ASN A 1 239 ? -4.170 6.293 -5.378 1.00 96.75 239 ASN A N 1
ATOM 1878 C CA . ASN A 1 239 ? -2.774 5.927 -5.218 1.00 96.75 239 ASN A CA 1
ATOM 1879 C C . ASN A 1 239 ? -2.583 4.404 -5.323 1.00 96.75 239 ASN A C 1
ATOM 1881 O O . ASN A 1 239 ? -2.582 3.873 -6.438 1.00 96.75 239 ASN A O 1
ATOM 1885 N N . GLY A 1 240 ? -2.405 3.709 -4.198 1.00 97.44 240 GLY A N 1
ATOM 1886 C CA . GLY A 1 240 ? -2.100 2.284 -4.158 1.00 97.44 240 GLY A CA 1
ATOM 1887 C C . GLY A 1 240 ? -3.337 1.405 -3.990 1.00 97.44 240 GLY A C 1
ATOM 1888 O O . GLY A 1 240 ? -4.229 1.709 -3.198 1.00 97.44 240 GLY A O 1
ATOM 1889 N N . GLY A 1 241 ? -3.379 0.264 -4.677 1.00 98.56 241 GLY A N 1
ATOM 1890 C CA . GLY A 1 241 ? -4.315 -0.814 -4.354 1.00 98.56 241 GLY A CA 1
ATOM 1891 C C . GLY A 1 241 ? -3.967 -1.478 -3.018 1.00 98.56 241 GLY A C 1
ATOM 1892 O O . GLY A 1 241 ? -4.865 -1.740 -2.211 1.00 98.56 241 GLY A O 1
ATOM 1893 N N . LEU A 1 242 ? -2.672 -1.696 -2.776 1.00 98.56 242 LEU A N 1
ATOM 1894 C CA . LEU A 1 242 ? -2.106 -2.228 -1.538 1.00 98.56 242 LEU A CA 1
ATOM 1895 C C . LEU A 1 242 ? -0.675 -1.706 -1.332 1.00 98.56 242 LEU A C 1
ATOM 1897 O O . LEU A 1 242 ? 0.139 -1.773 -2.249 1.00 98.56 242 LEU A O 1
ATOM 1901 N N . TRP A 1 243 ? -0.377 -1.229 -0.123 1.00 97.44 243 TRP A N 1
ATOM 1902 C CA . TRP A 1 243 ? 0.977 -0.948 0.363 1.00 97.44 243 TRP A CA 1
ATOM 1903 C C . TRP A 1 243 ? 1.263 -1.788 1.608 1.00 97.44 243 TRP A C 1
ATOM 1905 O O . TRP A 1 243 ? 0.449 -1.801 2.533 1.00 97.44 243 TRP A O 1
ATOM 1915 N N . GLY A 1 244 ? 2.407 -2.466 1.655 1.00 95.94 244 GLY A N 1
ATOM 1916 C CA . GLY A 1 244 ? 2.833 -3.266 2.802 1.00 95.94 244 GLY A CA 1
ATOM 1917 C C . GLY A 1 244 ? 4.244 -2.946 3.288 1.00 95.94 244 GLY A C 1
ATOM 1918 O O . GLY A 1 244 ? 5.102 -2.522 2.517 1.00 95.94 244 GLY A O 1
ATOM 1919 N N . ARG A 1 245 ? 4.490 -3.197 4.575 1.00 94.94 245 ARG A N 1
ATOM 1920 C CA . ARG A 1 245 ? 5.833 -3.266 5.153 1.00 94.94 245 ARG A CA 1
ATOM 1921 C C . ARG A 1 245 ? 5.944 -4.388 6.176 1.00 94.94 245 ARG A C 1
ATOM 1923 O O . ARG A 1 245 ? 5.134 -4.474 7.101 1.00 94.94 245 ARG A O 1
ATOM 1930 N N . GLY A 1 246 ? 6.968 -5.222 6.055 1.00 94.75 246 GLY A N 1
ATOM 1931 C CA . GLY A 1 246 ? 7.177 -6.342 6.966 1.00 94.75 246 GLY A CA 1
ATOM 1932 C C . GLY A 1 246 ? 7.953 -7.483 6.342 1.00 94.75 246 GLY A C 1
ATOM 1933 O O . GLY A 1 246 ? 8.633 -7.296 5.342 1.00 94.75 246 GLY A O 1
ATOM 1934 N N . GLU A 1 247 ? 7.842 -8.661 6.946 1.00 94.06 247 GLU A N 1
ATOM 1935 C CA . GLU A 1 247 ? 8.533 -9.869 6.490 1.00 94.06 247 GLU A CA 1
ATOM 1936 C C . GLU A 1 247 ? 7.604 -11.082 6.524 1.00 94.06 247 GLU A C 1
ATOM 1938 O O . GLU A 1 247 ? 6.675 -11.148 7.336 1.00 94.06 247 GLU A O 1
ATOM 1943 N N . ASN A 1 248 ? 7.873 -12.072 5.669 1.00 94.88 248 ASN A N 1
ATOM 1944 C CA . ASN A 1 248 ? 7.097 -13.310 5.568 1.00 94.88 248 ASN A CA 1
ATOM 1945 C C . ASN A 1 248 ? 5.593 -13.074 5.297 1.00 94.88 248 ASN A C 1
ATOM 1947 O O . ASN A 1 248 ? 4.726 -13.784 5.826 1.00 94.88 248 ASN A O 1
ATOM 1951 N N . HIS A 1 249 ? 5.261 -12.070 4.479 1.00 97.69 249 HIS A N 1
ATOM 1952 C CA . HIS A 1 249 ? 3.884 -11.804 4.063 1.00 97.69 249 HIS A CA 1
ATOM 1953 C C . HIS A 1 249 ? 3.552 -12.552 2.767 1.00 97.69 249 HIS A C 1
ATOM 1955 O O . HIS A 1 249 ? 4.215 -12.379 1.749 1.00 97.69 249 HIS A O 1
ATOM 1961 N N . VAL A 1 250 ? 2.493 -13.358 2.792 1.00 98.50 250 VAL A N 1
ATOM 1962 C CA . VAL A 1 250 ? 1.970 -14.076 1.628 1.00 98.50 250 VAL A CA 1
ATOM 1963 C C . VAL A 1 250 ? 0.627 -13.479 1.225 1.00 98.50 250 VAL A C 1
ATOM 1965 O O . VAL A 1 250 ? -0.309 -13.415 2.025 1.00 98.50 250 VAL A O 1
ATOM 1968 N N . TYR A 1 251 ? 0.528 -13.083 -0.038 1.00 98.81 251 TYR A N 1
ATOM 1969 C CA . TYR A 1 251 ? -0.667 -12.509 -0.639 1.00 98.81 251 TYR A CA 1
ATOM 1970 C C . TYR A 1 251 ? -1.185 -13.432 -1.740 1.00 98.81 251 TYR A C 1
ATOM 1972 O O . TYR A 1 251 ? -0.427 -13.803 -2.638 1.00 98.81 251 TYR A O 1
ATOM 1980 N N . ARG A 1 252 ? -2.464 -13.821 -1.690 1.00 98.75 252 ARG A N 1
ATOM 1981 C CA . ARG A 1 252 ? -3.025 -14.811 -2.629 1.00 98.75 252 ARG A CA 1
ATOM 1982 C C . ARG A 1 252 ? -4.320 -14.339 -3.260 1.00 98.75 252 ARG A C 1
ATOM 1984 O O . ARG A 1 252 ? -5.189 -13.802 -2.575 1.00 98.75 252 ARG A O 1
ATOM 1991 N N . ASN A 1 253 ? -4.477 -14.612 -4.554 1.00 98.88 253 ASN A N 1
ATOM 1992 C CA . ASN A 1 253 ? -5.713 -14.361 -5.299 1.00 98.88 253 ASN A CA 1
ATOM 1993 C C . ASN A 1 253 ? -6.213 -12.905 -5.215 1.00 98.88 253 ASN A C 1
ATOM 1995 O O . ASN A 1 253 ? -7.425 -12.643 -5.160 1.00 98.88 253 ASN A O 1
ATOM 1999 N N . LEU A 1 254 ? -5.281 -11.944 -5.203 1.00 98.88 254 LEU A N 1
ATOM 2000 C CA . LEU A 1 254 ? -5.629 -10.528 -5.211 1.00 98.88 254 LEU A CA 1
ATOM 2001 C C . LEU A 1 254 ? -6.193 -10.129 -6.577 1.00 98.88 254 LEU A C 1
ATOM 2003 O O . LEU A 1 254 ? -5.818 -10.679 -7.614 1.00 98.88 254 LEU A O 1
ATOM 2007 N N . LYS A 1 255 ? -7.094 -9.148 -6.580 1.00 98.94 255 LYS A N 1
ATOM 2008 C CA . LYS A 1 255 ? -7.691 -8.562 -7.785 1.00 98.94 255 LYS A CA 1
ATOM 2009 C C . LYS A 1 255 ? -7.528 -7.052 -7.701 1.00 98.94 255 LYS A C 1
ATOM 2011 O O . LYS A 1 255 ? -8.228 -6.395 -6.933 1.00 98.94 255 LYS A O 1
ATOM 2016 N N . LEU A 1 256 ? -6.567 -6.514 -8.443 1.00 98.88 256 LEU A N 1
ATOM 2017 C CA . LEU A 1 256 ? -6.115 -5.131 -8.325 1.00 98.88 256 LEU A CA 1
ATOM 2018 C C . LEU A 1 256 ? -6.334 -4.408 -9.653 1.00 98.88 256 LEU A C 1
ATOM 2020 O O . LEU A 1 256 ? -5.743 -4.788 -10.659 1.00 98.88 256 LEU A O 1
ATOM 2024 N N . ALA A 1 257 ? -7.201 -3.396 -9.684 1.00 98.69 257 ALA A N 1
ATOM 2025 C CA . ALA A 1 257 ? -7.631 -2.796 -10.949 1.00 98.69 257 ALA A CA 1
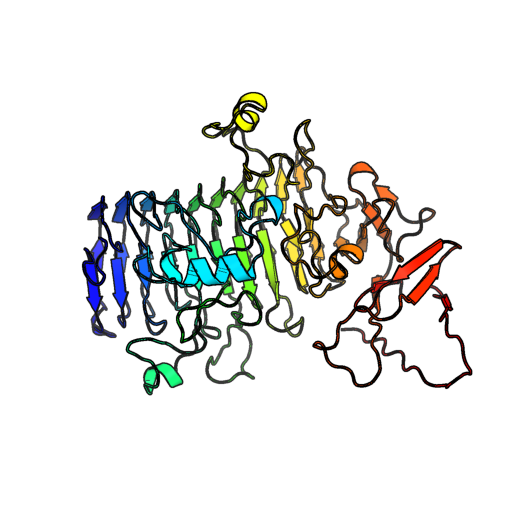ATOM 2026 C C . ALA A 1 257 ? -7.760 -1.270 -10.905 1.00 98.69 257 ALA A C 1
ATOM 2028 O O . ALA A 1 257 ? -8.204 -0.715 -9.908 1.00 98.69 257 ALA A O 1
ATOM 2029 N N . ASP A 1 258 ? -7.427 -0.570 -11.991 1.00 98.31 258 ASP A N 1
ATOM 2030 C CA . ASP A 1 258 ? -7.610 0.889 -12.116 1.00 98.31 258 ASP A CA 1
ATOM 2031 C C . ASP A 1 258 ? -6.936 1.737 -11.006 1.00 98.31 258 ASP A C 1
ATOM 2033 O O . ASP A 1 258 ? -7.340 2.876 -10.765 1.00 98.31 258 ASP A O 1
ATOM 2037 N N . ASN A 1 259 ? -5.944 1.192 -10.293 1.00 98.31 259 ASN A N 1
ATOM 2038 C CA . ASN A 1 259 ? -5.141 1.936 -9.315 1.00 98.31 259 ASN A CA 1
ATOM 2039 C C . ASN A 1 259 ? -3.964 2.621 -10.032 1.00 98.31 259 ASN A C 1
ATOM 2041 O O . ASN A 1 259 ? -3.520 2.133 -11.074 1.00 98.31 259 ASN A O 1
ATOM 2045 N N . ALA A 1 260 ? -3.409 3.707 -9.474 1.00 97.56 260 ALA A N 1
ATOM 2046 C CA . ALA A 1 260 ? -2.152 4.256 -10.008 1.00 97.56 260 ALA A CA 1
ATOM 2047 C C . ALA A 1 260 ? -1.024 3.219 -9.887 1.00 97.56 260 ALA A C 1
ATOM 2049 O O . ALA A 1 260 ? -0.217 3.038 -10.800 1.00 97.56 260 ALA A O 1
ATOM 2050 N N . ILE A 1 261 ? -1.007 2.543 -8.737 1.00 98.62 261 ILE A N 1
ATOM 2051 C CA . ILE A 1 261 ? -0.055 1.508 -8.355 1.00 98.62 261 ILE A CA 1
ATOM 2052 C C . ILE A 1 261 ? -0.879 0.336 -7.823 1.00 98.62 261 ILE A C 1
ATOM 2054 O O . ILE A 1 261 ? -1.685 0.511 -6.910 1.00 98.62 261 ILE A O 1
ATOM 2058 N N . GLY A 1 262 ? -0.753 -0.855 -8.404 1.00 98.69 262 GLY A N 1
ATOM 2059 C CA . GLY A 1 262 ? -1.528 -2.013 -7.954 1.00 98.69 262 GLY A CA 1
ATOM 2060 C C . GLY A 1 262 ? -1.081 -2.505 -6.578 1.00 98.69 262 GLY A C 1
ATOM 2061 O O . GLY A 1 262 ? -1.901 -2.565 -5.660 1.00 98.69 262 GLY A O 1
ATOM 2062 N N . PHE A 1 263 ? 0.202 -2.834 -6.435 1.00 98.75 263 PHE A N 1
ATOM 2063 C CA . PHE A 1 263 ? 0.778 -3.408 -5.221 1.00 98.75 263 PHE A CA 1
ATOM 2064 C C . PHE A 1 263 ? 2.223 -2.947 -5.023 1.00 98.75 263 PHE A C 1
ATOM 2066 O O . PHE A 1 263 ? 3.012 -3.044 -5.961 1.00 98.75 263 PHE A O 1
ATOM 2073 N N . THR A 1 264 ? 2.553 -2.549 -3.795 1.00 97.56 264 THR A N 1
ATOM 2074 C CA . THR A 1 264 ? 3.917 -2.268 -3.329 1.00 97.56 264 THR A CA 1
ATOM 2075 C C . THR A 1 264 ? 4.126 -2.930 -1.970 1.00 97.56 264 THR A C 1
ATOM 2077 O O . THR A 1 264 ? 3.246 -2.867 -1.104 1.00 97.56 264 THR A O 1
ATOM 2080 N N . HIS A 1 265 ? 5.297 -3.515 -1.735 1.00 95.88 265 HIS A N 1
ATOM 2081 C CA . HIS A 1 265 ? 5.703 -3.986 -0.411 1.00 95.88 265 HIS A CA 1
ATOM 2082 C C . HIS A 1 265 ? 7.125 -3.528 -0.096 1.00 95.88 265 HIS A C 1
ATOM 2084 O O . HIS A 1 265 ? 7.811 -3.011 -0.963 1.00 95.88 265 HIS A O 1
ATOM 2090 N N . SER A 1 266 ? 7.514 -3.584 1.171 1.00 92.56 266 SER A N 1
ATOM 2091 C CA . SER A 1 266 ? 8.834 -3.182 1.629 1.00 92.56 266 SER A CA 1
ATOM 2092 C C . SER A 1 266 ? 9.294 -4.014 2.816 1.00 92.56 266 SER A C 1
ATOM 2094 O O . SER A 1 266 ? 8.511 -4.365 3.703 1.00 92.56 266 SER A O 1
ATOM 2096 N N . SER A 1 267 ? 10.597 -4.259 2.885 1.00 90.69 267 SER A N 1
ATOM 2097 C CA . SER A 1 267 ? 11.208 -4.963 4.010 1.00 90.69 267 SER A CA 1
ATOM 2098 C C . SER A 1 267 ? 11.115 -4.184 5.331 1.00 90.69 267 SER A C 1
ATOM 2100 O O . SER A 1 267 ? 11.108 -2.944 5.392 1.00 90.69 267 SER A O 1
ATOM 2102 N N . GLY A 1 268 ? 11.113 -4.944 6.425 1.00 85.25 268 GLY A N 1
ATOM 2103 C CA . GLY A 1 268 ? 11.349 -4.472 7.784 1.00 85.25 268 GLY A CA 1
ATOM 2104 C C . GLY A 1 268 ? 12.673 -4.918 8.404 1.00 85.25 268 GLY A C 1
ATOM 2105 O O . GLY A 1 268 ? 13.119 -4.277 9.356 1.00 85.25 268 GLY A O 1
ATOM 2106 N N . SER A 1 269 ? 13.308 -5.972 7.887 1.00 80.88 269 SER A N 1
ATOM 2107 C CA . SER A 1 269 ? 14.497 -6.593 8.485 1.00 80.88 269 SER A CA 1
ATOM 2108 C C . SER A 1 269 ? 15.772 -6.443 7.649 1.00 80.88 269 SER A C 1
ATOM 2110 O O . SER A 1 269 ? 16.857 -6.803 8.116 1.00 80.88 269 SER A O 1
ATOM 2112 N N . GLY A 1 270 ? 15.673 -5.851 6.456 1.00 74.75 270 GLY A N 1
ATOM 2113 C CA . GLY A 1 270 ? 16.798 -5.603 5.554 1.00 74.75 270 GLY A CA 1
ATOM 2114 C C . GLY A 1 270 ? 17.284 -6.868 4.849 1.00 74.75 270 GLY A C 1
ATOM 2115 O O . GLY A 1 270 ? 18.491 -7.034 4.682 1.00 74.75 270 GLY A O 1
ATOM 2116 N N . GLY A 1 271 ? 16.364 -7.771 4.491 1.00 71.19 271 GLY A N 1
ATOM 2117 C CA . GLY A 1 271 ? 16.672 -9.016 3.779 1.00 71.19 271 GLY A CA 1
ATOM 2118 C C . GLY A 1 271 ? 17.216 -10.148 4.658 1.00 71.19 271 GLY A C 1
ATOM 2119 O O . GLY A 1 271 ? 17.906 -11.026 4.152 1.00 71.19 271 GLY A O 1
ATOM 2120 N N . LYS A 1 272 ? 16.956 -10.130 5.974 1.00 78.31 272 LYS A N 1
ATOM 2121 C CA . LYS A 1 272 ? 17.338 -11.238 6.878 1.00 78.31 272 LYS A CA 1
ATOM 2122 C C . LYS A 1 272 ? 16.401 -12.437 6.774 1.00 78.31 272 LYS A C 1
ATOM 2124 O O . LYS A 1 272 ? 16.788 -13.554 7.112 1.00 78.31 272 LYS A O 1
ATOM 2129 N N . ASP A 1 273 ? 15.164 -12.180 6.376 1.00 83.88 273 ASP A N 1
ATOM 2130 C CA . ASP A 1 273 ? 14.116 -13.178 6.264 1.00 83.88 273 ASP A CA 1
ATOM 2131 C C . ASP A 1 273 ? 14.128 -13.840 4.881 1.00 83.88 273 ASP A C 1
ATOM 2133 O O . ASP A 1 273 ? 14.652 -13.263 3.925 1.00 83.88 273 ASP A O 1
ATOM 2137 N N . PRO A 1 274 ? 13.545 -15.048 4.741 1.00 84.69 274 PRO A N 1
ATOM 2138 C CA . PRO A 1 274 ? 13.499 -15.744 3.461 1.00 84.69 274 PRO A CA 1
ATOM 2139 C C . PRO A 1 274 ? 12.900 -14.903 2.335 1.00 84.69 274 PRO A C 1
ATOM 2141 O O . PRO A 1 274 ? 13.355 -15.022 1.208 1.00 84.69 274 PRO A O 1
ATOM 2144 N N . PHE A 1 275 ? 11.900 -14.074 2.630 1.00 89.88 275 PHE A N 1
ATOM 2145 C CA . PHE A 1 275 ? 11.322 -13.089 1.720 1.00 89.88 275 PHE A CA 1
ATOM 2146 C C . PHE A 1 275 ? 10.555 -12.038 2.527 1.00 89.88 275 PHE A C 1
ATOM 2148 O O . PHE A 1 275 ? 10.028 -12.331 3.610 1.00 89.88 275 PHE A O 1
ATOM 2155 N N . SER A 1 276 ? 10.426 -10.841 1.961 1.00 93.69 276 SER A N 1
ATOM 2156 C CA . SER A 1 276 ? 9.587 -9.784 2.522 1.00 93.69 276 SER A CA 1
ATOM 2157 C C . SER A 1 276 ? 8.138 -9.989 2.116 1.00 93.69 276 SER A C 1
ATOM 2159 O O . SER A 1 276 ? 7.251 -10.098 2.977 1.00 93.69 276 SER A O 1
ATOM 2161 N N . SER A 1 277 ? 7.908 -10.171 0.815 1.00 96.25 277 SER A N 1
ATOM 2162 C CA . SER A 1 277 ? 6.598 -10.506 0.274 1.00 96.25 277 SER A CA 1
ATOM 2163 C C . SER A 1 277 ? 6.643 -11.613 -0.775 1.00 96.25 277 SER A C 1
ATOM 2165 O O . SER A 1 277 ? 7.580 -11.723 -1.560 1.00 96.25 277 SER A O 1
ATOM 2167 N N . LEU A 1 278 ? 5.599 -12.443 -0.772 1.00 97.94 278 LEU A N 1
ATOM 2168 C CA . LEU A 1 278 ? 5.314 -13.418 -1.817 1.00 97.94 278 LEU A CA 1
ATOM 2169 C C . LEU A 1 278 ? 3.875 -13.219 -2.294 1.00 97.94 278 LEU A C 1
ATOM 2171 O O . LEU A 1 278 ? 2.920 -13.496 -1.562 1.00 97.94 278 LEU A O 1
ATOM 2175 N N . LEU A 1 279 ? 3.721 -12.755 -3.529 1.00 98.69 279 LEU A N 1
ATOM 2176 C CA . LEU A 1 279 ? 2.435 -12.620 -4.198 1.00 98.69 279 LEU A CA 1
ATOM 2177 C C . LEU A 1 279 ? 2.205 -13.798 -5.143 1.00 98.69 279 LEU A C 1
ATOM 2179 O O . LEU A 1 279 ? 3.045 -14.090 -5.991 1.00 98.69 279 LEU A O 1
ATOM 2183 N N . MET A 1 280 ? 1.036 -14.432 -5.060 1.00 98.62 280 MET A N 1
ATOM 2184 C CA . MET A 1 280 ? 0.690 -15.546 -5.943 1.00 98.62 280 MET A CA 1
ATOM 2185 C C . MET A 1 280 ? -0.738 -15.493 -6.485 1.00 98.62 280 MET A C 1
ATOM 2187 O O . MET A 1 280 ? -1.656 -14.949 -5.859 1.00 98.62 280 MET A O 1
ATOM 2191 N N . ASP A 1 281 ? -0.906 -16.082 -7.670 1.00 98.69 281 ASP A N 1
ATOM 2192 C CA . ASP A 1 281 ? -2.193 -16.385 -8.306 1.00 98.69 281 ASP A CA 1
ATOM 2193 C C . ASP A 1 281 ? -3.125 -15.166 -8.426 1.00 98.69 281 ASP A C 1
ATOM 2195 O O . ASP A 1 281 ? -4.333 -15.263 -8.217 1.00 98.69 281 ASP A O 1
ATOM 2199 N N . SER A 1 282 ? -2.562 -13.989 -8.711 1.00 98.88 282 SER A N 1
ATOM 2200 C CA . SER A 1 282 ? -3.278 -12.710 -8.640 1.00 98.88 282 SER A CA 1
ATOM 2201 C C . SER A 1 282 ? -3.536 -12.089 -10.017 1.00 98.88 282 SER A C 1
ATOM 2203 O O . SER A 1 282 ? -2.872 -12.399 -11.008 1.00 98.88 282 SER A O 1
ATOM 2205 N N . LEU A 1 283 ? -4.528 -11.200 -10.084 1.00 98.94 283 LEU A N 1
ATOM 2206 C CA . LEU A 1 283 ? -4.941 -10.485 -11.290 1.00 98.94 283 LEU A CA 1
ATOM 2207 C C . LEU A 1 283 ? -4.737 -8.978 -11.119 1.00 98.94 283 LEU A C 1
ATOM 2209 O O . LEU A 1 283 ? -5.302 -8.367 -10.211 1.00 98.94 283 LEU A O 1
ATOM 2213 N N . PHE A 1 284 ? -4.014 -8.383 -12.060 1.00 98.94 284 PHE A N 1
ATOM 2214 C CA . PHE A 1 284 ? -3.825 -6.945 -12.189 1.00 98.94 284 PHE A CA 1
ATOM 2215 C C . PHE A 1 284 ? -4.451 -6.447 -13.483 1.00 98.94 284 PHE A C 1
ATOM 2217 O O . PHE A 1 284 ? -4.220 -7.022 -14.549 1.00 98.94 284 PHE A O 1
ATOM 2224 N N . VAL A 1 285 ? -5.208 -5.356 -13.413 1.00 98.88 285 VAL A N 1
ATOM 2225 C CA . VAL A 1 285 ? -5.823 -4.732 -14.587 1.00 98.88 285 VAL A CA 1
ATOM 2226 C C . VAL A 1 285 ? -5.523 -3.237 -14.585 1.00 98.88 285 VAL A C 1
ATOM 2228 O O . VAL A 1 285 ? -6.013 -2.510 -13.724 1.00 98.88 285 VAL A O 1
ATOM 2231 N N . GLY A 1 286 ? -4.729 -2.762 -15.545 1.00 98.00 286 GLY A N 1
ATOM 2232 C CA . GLY A 1 286 ? -4.368 -1.346 -15.641 1.00 98.00 286 GLY A CA 1
ATOM 2233 C C . GLY A 1 286 ? -5.600 -0.479 -15.859 1.00 98.00 286 GLY A C 1
ATOM 2234 O O . GLY A 1 286 ? -5.880 0.426 -15.077 1.00 98.00 286 GLY A O 1
ATOM 2235 N N . GLU A 1 287 ? -6.379 -0.823 -16.880 1.00 96.00 287 GLU A N 1
ATOM 2236 C CA . GLU A 1 287 ? -7.640 -0.168 -17.193 1.00 96.00 287 GLU A CA 1
ATOM 2237 C C . GLU A 1 287 ? -8.755 -1.180 -17.464 1.00 96.00 287 GLU A C 1
ATOM 2239 O O . GLU A 1 287 ? -8.664 -2.006 -18.374 1.00 96.00 287 GLU A O 1
ATOM 2244 N N . THR A 1 288 ? -9.826 -1.105 -16.674 1.00 97.19 288 THR A N 1
ATOM 2245 C CA . THR A 1 288 ? -11.065 -1.865 -16.906 1.00 97.19 288 THR A CA 1
ATOM 2246 C C . THR A 1 288 ? -12.054 -1.066 -17.760 1.00 97.19 288 THR A C 1
ATOM 2248 O O . THR A 1 288 ? -11.910 0.153 -17.905 1.00 97.19 288 THR A O 1
ATOM 2251 N N . ASP A 1 289 ? -13.115 -1.725 -18.240 1.00 96.12 289 ASP A N 1
ATOM 2252 C CA . ASP A 1 289 ? -14.259 -1.085 -18.918 1.00 96.12 289 ASP A CA 1
ATOM 2253 C C . ASP A 1 289 ? -15.075 -0.163 -17.993 1.00 96.12 289 ASP A C 1
ATOM 2255 O O . ASP A 1 289 ? -15.913 0.619 -18.446 1.00 96.12 289 ASP A O 1
ATOM 2259 N N . ASN A 1 290 ? -14.851 -0.227 -16.677 1.00 95.56 290 ASN A N 1
ATOM 2260 C CA . ASN A 1 290 ? -15.460 0.705 -15.743 1.00 95.56 290 ASN A CA 1
ATOM 2261 C C . ASN A 1 290 ? -14.764 2.066 -15.864 1.00 95.56 290 ASN A C 1
ATOM 2263 O O . ASN A 1 290 ? -13.736 2.308 -15.235 1.00 95.56 290 ASN A O 1
ATOM 2267 N N . ILE A 1 291 ? -15.352 2.988 -16.622 1.00 95.75 291 ILE A N 1
ATOM 2268 C CA . ILE A 1 291 ? -14.807 4.338 -16.834 1.00 95.75 291 ILE A CA 1
ATOM 2269 C C . ILE A 1 291 ? -14.875 5.244 -15.589 1.00 95.75 291 ILE A C 1
ATOM 2271 O O . ILE A 1 291 ? -14.216 6.279 -15.540 1.00 95.75 291 ILE A O 1
ATOM 2275 N N . GLY A 1 292 ? -15.599 4.853 -14.537 1.00 94.88 292 GLY A N 1
ATOM 2276 C CA . GLY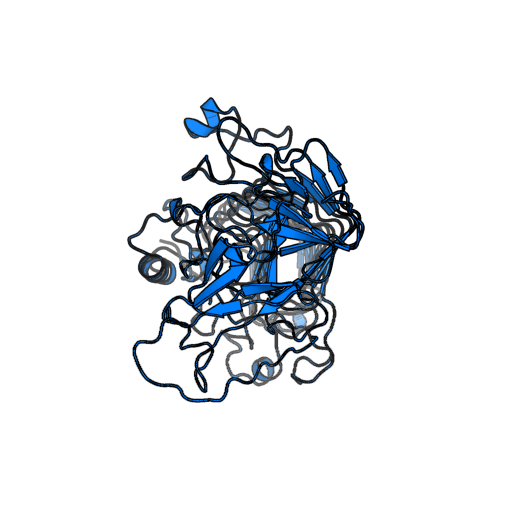 A 1 292 ? -15.811 5.693 -13.356 1.00 94.88 292 GLY A CA 1
ATOM 2277 C C . GLY A 1 292 ? -16.664 6.934 -13.644 1.00 94.88 292 GLY A C 1
ATOM 2278 O O . GLY A 1 292 ? -17.501 6.930 -14.540 1.00 94.88 292 GLY A O 1
ATOM 2279 N N . ASN A 1 293 ? -16.445 7.990 -12.860 1.00 94.69 293 ASN A N 1
ATOM 2280 C CA . ASN A 1 293 ? -17.129 9.277 -12.983 1.00 94.69 293 ASN A CA 1
ATOM 2281 C C . ASN A 1 293 ? -16.075 10.355 -13.294 1.00 94.69 293 ASN A C 1
ATOM 2283 O O . ASN A 1 293 ? -15.436 10.855 -12.363 1.00 94.69 293 ASN A O 1
ATOM 2287 N N . PRO A 1 294 ? -15.785 10.640 -14.576 1.00 95.50 294 PRO A N 1
ATOM 2288 C CA . PRO A 1 294 ? -14.840 11.691 -14.945 1.00 95.50 294 PRO A CA 1
ATOM 2289 C C . PRO A 1 294 ? -15.380 13.071 -14.542 1.00 95.50 294 PRO A C 1
ATOM 2291 O O . PRO A 1 294 ? -16.529 13.398 -14.834 1.00 95.50 294 PRO A O 1
ATOM 2294 N N . GLU A 1 295 ? -14.554 13.878 -13.875 1.00 94.81 295 GLU A N 1
ATOM 2295 C CA . GLU A 1 295 ? -14.934 15.200 -13.351 1.00 94.81 295 GLU A CA 1
ATOM 2296 C C . GLU A 1 295 ? -13.976 16.314 -13.792 1.00 94.81 295 GLU A C 1
ATOM 2298 O O . GLU A 1 295 ? -14.418 17.445 -14.002 1.00 94.81 295 GLU A O 1
ATOM 2303 N N . THR A 1 296 ? -12.674 16.034 -13.926 1.00 95.19 296 THR A N 1
ATOM 2304 C CA . THR A 1 296 ? -11.699 17.051 -14.365 1.00 95.19 296 THR A CA 1
ATOM 2305 C C . THR A 1 296 ? -11.701 17.210 -15.892 1.00 95.19 296 THR A C 1
ATOM 2307 O O . THR A 1 296 ? -12.105 16.282 -16.596 1.00 95.19 296 THR A O 1
ATOM 2310 N N . PRO A 1 297 ? -11.243 18.353 -16.444 1.00 95.56 297 PRO A N 1
ATOM 2311 C CA . PRO A 1 297 ? -11.107 18.524 -17.893 1.00 95.56 297 PRO A CA 1
ATOM 2312 C C . PRO A 1 297 ? -10.295 17.407 -18.562 1.00 95.56 297 PRO A C 1
ATOM 2314 O O . PRO A 1 297 ? -10.643 16.965 -19.652 1.00 95.56 297 PRO A O 1
ATOM 2317 N N . GLU A 1 298 ? -9.256 16.916 -17.890 1.00 94.62 298 GLU A N 1
ATOM 2318 C CA . GLU A 1 298 ? -8.385 15.842 -18.368 1.00 94.62 298 GLU A CA 1
ATOM 2319 C C . GLU A 1 298 ? -9.097 14.485 -18.325 1.00 94.62 298 GLU A C 1
ATOM 2321 O O . GLU A 1 298 ? -9.054 13.749 -19.308 1.00 94.62 298 GLU A O 1
ATOM 2326 N N . GLU A 1 299 ? -9.827 14.179 -17.244 1.00 95.75 299 GLU A N 1
ATOM 2327 C CA . GLU A 1 299 ? -10.674 12.978 -17.158 1.00 95.75 299 GLU A CA 1
ATOM 2328 C C . GLU A 1 299 ? -11.769 12.984 -18.246 1.00 95.75 299 GLU A C 1
ATOM 2330 O O . GLU A 1 299 ? -12.033 11.958 -18.873 1.00 95.75 299 GLU A O 1
ATOM 2335 N N . LEU A 1 300 ? -12.391 14.141 -18.508 1.00 95.94 300 LEU A N 1
ATOM 2336 C CA . LEU A 1 300 ? -13.418 14.306 -19.545 1.00 95.94 300 LEU A CA 1
ATOM 2337 C C . LEU A 1 300 ? -12.843 14.179 -20.960 1.00 95.94 300 LEU A C 1
ATOM 2339 O O . LEU A 1 300 ? -13.467 13.542 -21.807 1.00 95.94 300 LEU A O 1
ATOM 2343 N N . ALA A 1 301 ? -11.668 14.760 -21.217 1.00 94.62 301 ALA A N 1
ATOM 2344 C CA . ALA A 1 301 ? -10.985 14.655 -22.504 1.00 94.62 301 ALA A CA 1
ATOM 2345 C C . ALA A 1 301 ? -10.524 13.219 -22.790 1.00 94.62 301 ALA A C 1
ATOM 2347 O O . ALA A 1 301 ? -10.618 12.758 -23.925 1.00 94.62 301 ALA A O 1
ATOM 2348 N N . TYR A 1 302 ? -10.064 12.507 -21.758 1.00 94.12 302 TYR A N 1
ATOM 2349 C CA . TYR A 1 302 ? -9.659 11.108 -21.862 1.00 94.12 302 TYR A CA 1
ATOM 2350 C C . TYR A 1 302 ? -10.853 10.136 -21.898 1.00 94.12 302 TYR A C 1
ATOM 2352 O O . TYR A 1 302 ? -10.757 9.050 -22.463 1.00 94.12 302 TYR A O 1
ATOM 2360 N N . GLY A 1 303 ? -11.997 10.525 -21.327 1.00 95.31 303 GLY A N 1
ATOM 2361 C CA . GLY A 1 303 ? -13.234 9.739 -21.317 1.00 95.31 303 GLY A CA 1
ATOM 2362 C C . GLY A 1 303 ? -13.397 8.801 -20.114 1.00 95.31 303 GLY A C 1
ATOM 2363 O O . GLY A 1 303 ? -14.306 7.971 -20.115 1.00 95.31 303 GLY A O 1
ATOM 2364 N N . ARG A 1 304 ? -12.550 8.918 -19.080 1.00 95.06 304 ARG A N 1
ATOM 2365 C CA . ARG A 1 304 ? -12.644 8.134 -17.834 1.00 95.06 304 ARG A CA 1
ATOM 2366 C C . ARG A 1 304 ? -11.975 8.825 -16.649 1.00 95.06 304 ARG A C 1
ATOM 2368 O O . ARG A 1 304 ? -11.128 9.697 -16.817 1.00 95.06 304 ARG A O 1
ATOM 2375 N N . SER A 1 305 ? -12.318 8.389 -15.438 1.00 95.69 305 SER A N 1
ATOM 2376 C CA . SER A 1 305 ? -11.599 8.784 -14.224 1.00 95.69 305 SER A CA 1
ATOM 2377 C C . SER A 1 305 ? -10.135 8.347 -14.276 1.00 95.69 305 SER A C 1
ATOM 2379 O O . SER A 1 305 ? -9.827 7.224 -14.684 1.00 95.69 305 SER A O 1
ATOM 2381 N N . LEU A 1 306 ? -9.256 9.213 -13.777 1.00 94.88 306 LEU A N 1
ATOM 2382 C CA . LEU A 1 306 ? -7.813 9.005 -13.727 1.00 94.88 306 LEU A CA 1
ATOM 2383 C C . LEU A 1 306 ? -7.373 8.754 -12.289 1.00 94.88 306 LEU A C 1
ATOM 2385 O O . LEU A 1 306 ? -7.848 9.446 -11.388 1.00 94.88 306 LEU A O 1
ATOM 2389 N N . PRO A 1 307 ? -6.459 7.812 -12.021 1.00 93.25 307 PRO A N 1
ATOM 2390 C CA . PRO A 1 307 ? -6.082 7.519 -10.646 1.00 93.25 307 PRO A CA 1
ATOM 2391 C C . PRO A 1 307 ? -5.412 8.733 -9.977 1.00 93.25 307 PRO A C 1
ATOM 2393 O O . PRO A 1 307 ? -5.802 9.084 -8.870 1.00 93.25 307 PRO A O 1
ATOM 2396 N N . LYS A 1 308 ? -4.545 9.483 -10.675 1.00 95.31 308 LYS A N 1
ATOM 2397 C CA . LYS A 1 308 ? -3.953 10.731 -10.159 1.00 95.31 308 LYS A CA 1
ATOM 2398 C C . LYS A 1 308 ? -4.420 11.954 -10.938 1.00 95.31 308 LYS A C 1
ATOM 2400 O O . LYS A 1 308 ? -4.020 12.172 -12.074 1.00 95.31 308 LYS A O 1
ATOM 2405 N N . ARG A 1 309 ? -5.265 12.778 -10.315 1.00 93.75 309 ARG A N 1
ATOM 2406 C CA . ARG A 1 309 ? -5.866 13.962 -10.959 1.00 93.75 309 ARG A CA 1
ATOM 2407 C C . ARG A 1 309 ? -4.896 15.132 -11.131 1.00 93.75 309 ARG A C 1
ATOM 2409 O O . ARG A 1 309 ? -4.979 15.826 -12.132 1.00 93.75 309 ARG A O 1
ATOM 2416 N N . ALA A 1 310 ? -4.005 15.364 -10.164 1.00 93.81 310 ALA A N 1
ATOM 2417 C CA . ALA A 1 310 ? -3.070 16.497 -10.208 1.00 93.81 310 ALA A CA 1
ATOM 2418 C C . ALA A 1 310 ? -1.908 16.282 -11.195 1.00 93.81 310 ALA A C 1
ATOM 2420 O O . ALA A 1 310 ? -1.316 17.243 -11.675 1.00 93.81 310 ALA A O 1
ATOM 2421 N N . ILE A 1 311 ? -1.616 15.020 -11.515 1.00 96.56 311 ILE A N 1
ATOM 2422 C CA . ILE A 1 311 ? -0.605 14.596 -12.489 1.00 96.56 311 ILE A CA 1
ATOM 2423 C C . ILE A 1 311 ? -1.178 13.475 -13.378 1.00 96.56 311 ILE A C 1
ATOM 2425 O O . ILE A 1 311 ? -0.834 12.305 -13.203 1.00 96.56 311 ILE A O 1
ATOM 2429 N N . PRO A 1 312 ? -2.094 13.812 -14.308 1.00 95.75 312 PRO A N 1
ATOM 2430 C CA . PRO A 1 312 ? -2.763 12.864 -15.213 1.00 95.75 312 PRO A CA 1
ATOM 2431 C C . PRO A 1 312 ? -1.820 11.944 -15.996 1.00 95.75 312 PRO A C 1
ATOM 2433 O O . PRO A 1 312 ? -2.205 10.839 -16.379 1.00 95.75 312 PRO A O 1
ATOM 2436 N N . ASP A 1 313 ? -0.591 12.410 -16.213 1.00 96.69 313 ASP A N 1
ATOM 2437 C CA . ASP A 1 313 ? 0.483 11.739 -16.932 1.00 96.69 313 ASP A CA 1
ATOM 2438 C C . ASP A 1 313 ? 1.307 10.764 -16.070 1.00 96.69 313 ASP A C 1
ATOM 2440 O O . ASP A 1 313 ? 2.266 10.174 -16.562 1.00 96.69 313 ASP A O 1
ATOM 2444 N N . PHE A 1 314 ? 0.942 10.555 -14.798 1.00 97.75 314 PHE A N 1
ATOM 2445 C CA . PHE A 1 314 ? 1.646 9.631 -13.905 1.00 97.75 314 PHE A CA 1
ATOM 2446 C C . PHE A 1 314 ? 1.673 8.193 -14.464 1.00 97.75 314 PHE A C 1
ATOM 2448 O O . PHE A 1 314 ? 0.603 7.604 -14.657 1.00 97.75 314 PHE A O 1
ATOM 2455 N N . PRO A 1 315 ? 2.859 7.583 -14.656 1.00 97.81 315 PRO A N 1
ATOM 2456 C CA . PRO A 1 315 ? 2.976 6.242 -15.216 1.00 97.81 315 PRO A CA 1
ATOM 2457 C C . PRO A 1 315 ? 2.349 5.180 -14.313 1.00 97.81 315 PRO A C 1
ATOM 2459 O O . PRO A 1 315 ? 2.786 4.984 -13.174 1.00 97.81 315 PRO A O 1
ATOM 2462 N N . ILE A 1 316 ? 1.337 4.469 -14.812 1.00 98.25 316 ILE A N 1
ATOM 2463 C CA . ILE A 1 316 ? 0.631 3.458 -14.010 1.00 98.25 316 ILE A CA 1
ATOM 2464 C C . ILE A 1 316 ? 1.326 2.101 -14.056 1.00 98.25 316 ILE A C 1
ATOM 2466 O O . ILE A 1 316 ? 1.939 1.731 -15.062 1.00 98.25 316 ILE A O 1
ATOM 2470 N N . ARG A 1 317 ? 1.186 1.332 -12.972 1.00 98.50 317 ARG A N 1
ATOM 2471 C CA . ARG A 1 317 ? 1.812 0.011 -12.855 1.00 98.50 317 ARG A CA 1
ATOM 2472 C C . ARG A 1 317 ? 1.045 -0.989 -12.010 1.00 98.50 317 ARG A C 1
ATOM 2474 O O . ARG A 1 317 ? 0.314 -0.612 -11.096 1.00 98.50 317 ARG A O 1
ATOM 2481 N N . GLY A 1 318 ? 1.185 -2.267 -12.356 1.00 98.62 318 GLY A N 1
ATOM 2482 C CA . GLY A 1 318 ? 0.539 -3.376 -11.656 1.00 98.62 318 GLY A CA 1
ATOM 2483 C C . GLY A 1 318 ? 1.280 -3.738 -10.385 1.00 98.62 318 GLY A C 1
ATOM 2484 O O . GLY A 1 318 ? 0.834 -3.386 -9.296 1.00 98.62 318 GLY A O 1
ATOM 2485 N N . TYR A 1 319 ? 2.413 -4.412 -10.532 1.00 98.75 319 TYR A N 1
ATOM 2486 C CA . TYR A 1 319 ? 3.296 -4.733 -9.417 1.00 98.75 319 TYR A CA 1
ATOM 2487 C C . TYR A 1 319 ? 4.491 -3.782 -9.396 1.00 98.75 319 TYR A C 1
ATOM 2489 O O . TYR A 1 319 ? 5.119 -3.529 -10.428 1.00 98.75 319 TYR A O 1
ATOM 2497 N N . GLU A 1 320 ? 4.795 -3.254 -8.220 1.00 97.44 320 GLU A N 1
ATOM 2498 C CA . GLU A 1 320 ? 5.900 -2.345 -7.970 1.00 97.44 320 GLU A CA 1
ATOM 2499 C C . GLU A 1 320 ? 6.882 -2.999 -6.992 1.00 97.44 320 GLU A C 1
ATOM 2501 O O . GLU A 1 320 ? 6.587 -3.122 -5.805 1.00 97.44 320 GLU A O 1
ATOM 2506 N N . TYR A 1 321 ? 8.049 -3.406 -7.494 1.00 97.25 321 TYR A N 1
ATOM 2507 C CA . TYR A 1 321 ? 9.142 -3.909 -6.661 1.00 97.25 321 TYR A CA 1
ATOM 2508 C C . TYR A 1 321 ? 9.736 -2.785 -5.815 1.00 97.25 321 TYR A C 1
ATOM 2510 O O . TYR A 1 321 ? 9.971 -1.676 -6.319 1.00 97.25 321 TYR A O 1
ATOM 2518 N N . TYR A 1 322 ? 10.001 -3.061 -4.540 1.00 93.00 322 TYR A N 1
ATOM 2519 C CA . TYR A 1 322 ? 10.536 -2.053 -3.637 1.00 93.00 322 TYR A CA 1
ATOM 2520 C C . TYR A 1 322 ? 11.185 -2.666 -2.387 1.00 93.00 322 TYR A C 1
ATOM 2522 O O . TYR A 1 322 ? 10.622 -3.526 -1.734 1.00 93.00 322 TYR A O 1
ATOM 2530 N N . ASP A 1 323 ? 12.358 -2.144 -2.009 1.00 85.25 323 ASP A N 1
ATOM 2531 C CA . ASP A 1 323 ? 12.961 -2.324 -0.677 1.00 85.25 323 ASP A CA 1
ATOM 2532 C C . ASP A 1 323 ? 13.141 -3.799 -0.248 1.00 85.25 323 ASP A C 1
ATOM 2534 O O . ASP A 1 323 ? 12.402 -4.321 0.583 1.00 85.25 323 ASP A O 1
ATOM 2538 N N . TYR A 1 324 ? 14.212 -4.420 -0.758 1.00 88.19 324 TYR A N 1
ATOM 2539 C CA . TYR A 1 324 ? 14.636 -5.821 -0.579 1.00 88.19 324 TYR A CA 1
ATOM 2540 C C . TYR A 1 324 ? 13.850 -6.870 -1.378 1.00 88.19 324 TYR A C 1
ATOM 2542 O O . TYR A 1 324 ? 13.815 -6.716 -2.593 1.00 88.19 324 TYR A O 1
ATOM 2550 N N . ARG A 1 325 ? 13.447 -8.005 -0.779 1.00 90.69 325 ARG A N 1
ATOM 2551 C CA . ARG A 1 325 ? 13.137 -9.252 -1.500 1.00 90.69 325 ARG A CA 1
ATOM 2552 C C . ARG A 1 325 ? 11.633 -9.465 -1.641 1.00 90.69 325 ARG A C 1
ATOM 2554 O O . ARG A 1 325 ? 10.978 -9.914 -0.698 1.00 90.69 325 ARG A O 1
ATOM 2561 N N . ASP A 1 326 ? 11.151 -9.244 -2.854 1.00 95.69 326 ASP A N 1
ATOM 2562 C CA . ASP A 1 326 ? 9.784 -9.505 -3.278 1.00 95.69 326 ASP A CA 1
ATOM 2563 C C . ASP A 1 326 ? 9.735 -10.596 -4.353 1.00 95.69 326 ASP A C 1
ATOM 2565 O O . ASP A 1 326 ? 10.497 -10.571 -5.322 1.00 95.69 326 ASP A O 1
ATOM 2569 N N . ASP A 1 327 ? 8.788 -11.522 -4.210 1.00 97.69 327 ASP A N 1
ATOM 2570 C CA . ASP A 1 327 ? 8.592 -12.645 -5.125 1.00 97.69 327 ASP A CA 1
ATOM 2571 C C . ASP A 1 327 ? 7.171 -12.623 -5.722 1.00 97.69 327 ASP A C 1
ATOM 2573 O O . ASP A 1 327 ? 6.172 -12.523 -5.001 1.00 97.69 327 ASP A O 1
ATOM 2577 N N . VAL A 1 328 ? 7.059 -12.753 -7.050 1.00 98.69 328 VAL A N 1
ATOM 2578 C CA . VAL A 1 328 ? 5.774 -12.757 -7.778 1.00 98.69 328 VAL A CA 1
ATOM 2579 C C . VAL A 1 328 ? 5.589 -14.056 -8.561 1.00 98.69 328 VAL A C 1
ATOM 2581 O O . VAL A 1 328 ? 6.408 -14.424 -9.397 1.00 98.69 328 VAL A O 1
ATOM 2584 N N . VAL A 1 329 ? 4.471 -14.749 -8.340 1.00 98.75 329 VAL A N 1
ATOM 2585 C CA . VAL A 1 329 ? 4.215 -16.080 -8.912 1.00 98.75 329 VAL A CA 1
ATOM 2586 C C . VAL A 1 329 ? 2.838 -16.145 -9.579 1.00 98.75 329 VAL A C 1
ATOM 2588 O O . VAL A 1 329 ? 1.840 -15.672 -9.033 1.00 98.75 329 VAL A O 1
ATOM 2591 N N . ASN A 1 330 ? 2.761 -16.754 -10.768 1.00 98.75 330 ASN A N 1
ATOM 2592 C CA . ASN A 1 330 ? 1.510 -17.130 -11.454 1.00 98.75 330 ASN A CA 1
ATOM 2593 C C . ASN A 1 330 ? 0.477 -15.996 -11.613 1.00 98.75 330 ASN A C 1
ATOM 2595 O O . ASN A 1 330 ? -0.734 -16.232 -11.589 1.00 98.75 330 ASN A O 1
ATOM 2599 N N . SER A 1 331 ? 0.932 -14.753 -11.762 1.00 98.75 331 SER A N 1
ATOM 2600 C CA . SER A 1 331 ? 0.045 -13.588 -11.806 1.00 98.75 331 SER A CA 1
ATOM 2601 C C . SER A 1 331 ? -0.232 -13.123 -13.238 1.00 98.75 331 SER A C 1
ATOM 2603 O O . SER A 1 331 ? 0.615 -13.216 -14.127 1.00 98.75 331 SER A O 1
ATOM 2605 N N . THR A 1 332 ? -1.450 -12.638 -13.480 1.00 98.94 332 THR A N 1
ATOM 2606 C CA . THR A 1 332 ? -1.893 -12.152 -14.795 1.00 98.94 332 THR A CA 1
ATOM 2607 C C . THR A 1 332 ? -2.033 -10.637 -14.783 1.00 98.94 332 THR A C 1
ATOM 2609 O O . THR A 1 332 ? -2.669 -10.078 -13.894 1.00 98.94 332 THR A O 1
ATOM 2612 N N . PHE A 1 333 ? -1.493 -9.984 -15.806 1.00 98.94 333 PHE A N 1
ATOM 2613 C CA . PHE A 1 333 ? -1.529 -8.542 -15.998 1.00 98.94 333 PHE A CA 1
ATOM 2614 C C . PHE A 1 333 ? -2.268 -8.207 -17.292 1.00 98.94 333 PHE A C 1
ATOM 2616 O O . PHE A 1 333 ? -1.958 -8.741 -18.361 1.00 98.94 333 PHE A O 1
ATOM 2623 N N . VAL A 1 334 ? -3.250 -7.316 -17.195 1.00 98.88 334 VAL A N 1
ATOM 2624 C CA . VAL A 1 334 ? -4.169 -6.987 -18.286 1.00 98.88 334 VAL A CA 1
ATOM 2625 C C . VAL A 1 334 ? -4.202 -5.478 -18.507 1.00 98.88 334 VAL A C 1
ATOM 2627 O O . VAL A 1 334 ? -4.266 -4.721 -17.543 1.00 98.88 334 VAL A O 1
ATOM 2630 N N . ASN A 1 335 ? -4.191 -5.027 -19.762 1.00 98.38 335 ASN A N 1
ATOM 2631 C CA . ASN A 1 335 ? -4.412 -3.620 -20.137 1.00 98.38 335 ASN A CA 1
ATOM 2632 C C . ASN A 1 335 ? -3.430 -2.605 -19.510 1.00 98.38 335 ASN A C 1
ATOM 2634 O O . ASN A 1 335 ? -3.830 -1.508 -19.125 1.00 98.38 335 ASN A O 1
ATOM 2638 N N . TYR A 1 336 ? -2.142 -2.947 -19.420 1.00 98.38 336 TYR A N 1
ATOM 2639 C CA . TYR A 1 336 ? -1.076 -1.980 -19.116 1.00 98.38 336 TYR A CA 1
ATOM 2640 C C . TYR A 1 336 ? -0.419 -1.523 -20.417 1.00 98.38 336 TYR A C 1
ATOM 2642 O O . TYR A 1 336 ? 0.603 -2.072 -20.816 1.00 98.38 336 TYR A O 1
ATOM 2650 N N . GLN A 1 337 ? -1.032 -0.568 -21.110 1.00 95.62 337 GLN A N 1
ATOM 2651 C CA . GLN A 1 337 ? -0.500 0.017 -22.343 1.00 95.62 337 GLN A CA 1
ATOM 2652 C C . GLN A 1 337 ? -0.360 1.522 -22.197 1.00 95.62 337 GLN A C 1
ATOM 2654 O O . GLN A 1 337 ? -1.147 2.152 -21.488 1.00 95.62 337 GLN A O 1
ATOM 2659 N N . ASP A 1 338 ? 0.622 2.075 -22.900 1.00 95.81 338 ASP A N 1
ATOM 2660 C CA . ASP A 1 338 ? 0.712 3.518 -23.069 1.00 95.81 338 ASP A CA 1
ATOM 2661 C C . ASP A 1 338 ? -0.523 4.026 -23.814 1.00 95.81 338 ASP A C 1
ATOM 2663 O O . ASP A 1 338 ? -1.136 3.322 -24.623 1.00 95.81 338 ASP A O 1
ATOM 2667 N N . ASN A 1 339 ? -0.863 5.278 -23.558 1.00 91.81 339 ASN A N 1
ATOM 2668 C CA . ASN A 1 339 ? -1.859 6.019 -24.312 1.00 91.81 339 ASN A CA 1
ATOM 2669 C C . ASN A 1 339 ? -1.387 7.467 -24.485 1.00 91.81 339 ASN A C 1
ATOM 2671 O O . ASN A 1 339 ? -0.323 7.848 -24.001 1.00 91.81 339 ASN A O 1
ATOM 2675 N N . ASP A 1 340 ? -2.196 8.288 -25.152 1.00 90.75 340 ASP A N 1
ATOM 2676 C CA . ASP A 1 340 ? -1.859 9.690 -25.427 1.00 90.75 340 ASP A CA 1
ATOM 2677 C C . ASP A 1 340 ? -1.677 10.549 -24.159 1.00 90.75 340 ASP A C 1
ATOM 2679 O O . ASP A 1 340 ? -1.154 11.659 -24.236 1.00 90.75 340 ASP A O 1
ATOM 2683 N N . MET A 1 341 ? -2.122 10.063 -22.996 1.00 90.31 341 MET A N 1
ATOM 2684 C CA . MET A 1 341 ? -2.059 10.776 -21.723 1.00 90.31 341 MET A CA 1
ATOM 2685 C C . MET A 1 341 ? -0.908 10.321 -20.826 1.00 90.31 341 MET A C 1
ATOM 2687 O O . MET A 1 341 ? -0.330 11.159 -20.138 1.00 90.31 341 MET A O 1
ATOM 2691 N N . ARG A 1 342 ? -0.598 9.020 -20.779 1.00 95.19 342 ARG A N 1
ATOM 2692 C CA . ARG A 1 342 ? 0.396 8.470 -19.849 1.00 95.19 342 ARG A CA 1
ATOM 2693 C C . ARG A 1 342 ? 1.015 7.164 -20.318 1.00 95.19 342 ARG A C 1
ATOM 2695 O O . ARG A 1 342 ? 0.431 6.404 -21.091 1.00 95.19 342 ARG A O 1
ATOM 2702 N N . GLU A 1 343 ? 2.175 6.885 -19.744 1.00 97.25 343 GLU A N 1
ATOM 2703 C CA . GLU A 1 343 ? 2.868 5.611 -19.885 1.00 97.25 343 GLU A CA 1
ATOM 2704 C C . GLU A 1 343 ? 2.292 4.546 -18.932 1.00 97.25 343 GLU A C 1
ATOM 2706 O O . GLU A 1 343 ? 1.691 4.856 -17.895 1.00 97.25 343 GLU A O 1
ATOM 2711 N N . ALA A 1 344 ? 2.502 3.271 -19.255 1.00 97.88 344 ALA A N 1
ATOM 2712 C CA . ALA A 1 344 ? 2.126 2.152 -18.398 1.00 97.88 344 ALA A CA 1
ATOM 2713 C C . ALA A 1 344 ? 3.106 0.975 -18.498 1.00 97.88 344 ALA A C 1
ATOM 2715 O O . ALA A 1 344 ? 3.719 0.734 -19.539 1.00 97.88 344 ALA A O 1
ATOM 2716 N N . GLY A 1 345 ? 3.190 0.188 -17.424 1.00 98.19 345 GLY A N 1
ATOM 2717 C CA . GLY A 1 345 ? 3.869 -1.109 -17.409 1.00 98.19 345 GLY A CA 1
ATOM 2718 C C . GLY A 1 345 ? 3.228 -2.062 -16.409 1.00 98.19 345 GLY A C 1
ATOM 2719 O O . GLY A 1 345 ? 2.794 -1.647 -15.344 1.00 98.19 345 GLY A O 1
ATOM 2720 N N . ALA A 1 346 ? 3.141 -3.348 -16.729 1.00 98.75 346 ALA A N 1
ATOM 2721 C CA . ALA A 1 346 ? 2.599 -4.333 -15.798 1.00 98.75 346 ALA A CA 1
ATOM 2722 C C . ALA A 1 346 ? 3.471 -4.468 -14.536 1.00 98.75 346 ALA A C 1
ATOM 2724 O O . ALA A 1 346 ? 2.937 -4.535 -13.428 1.00 98.75 346 ALA A O 1
ATOM 2725 N N . LEU A 1 347 ? 4.792 -4.430 -14.711 1.00 98.75 347 LEU A N 1
ATOM 2726 C CA . LEU A 1 347 ? 5.795 -4.447 -13.652 1.00 98.75 347 LEU A CA 1
ATOM 2727 C C . LEU A 1 347 ? 6.658 -3.186 -13.718 1.00 98.75 347 LEU A C 1
ATOM 2729 O O . LEU A 1 347 ? 6.991 -2.698 -14.803 1.00 98.75 347 LEU A O 1
ATOM 2733 N N . SER A 1 348 ? 7.057 -2.687 -12.555 1.00 97.69 348 SER A N 1
ATOM 2734 C CA . SER A 1 348 ? 8.060 -1.632 -12.426 1.00 97.69 348 SER A CA 1
ATOM 2735 C C . SER A 1 348 ? 8.643 -1.644 -11.009 1.00 97.69 348 SER A C 1
ATOM 2737 O O . SER A 1 348 ? 8.494 -2.618 -10.273 1.00 97.69 348 SER A O 1
ATOM 2739 N N . TRP A 1 349 ? 9.310 -0.563 -10.631 1.00 96.12 349 TRP A N 1
ATOM 2740 C CA . TRP A 1 349 ? 9.880 -0.330 -9.309 1.00 96.12 349 TRP A CA 1
ATOM 2741 C C . TRP A 1 349 ? 9.261 0.907 -8.667 1.00 96.12 349 TRP A C 1
ATOM 2743 O O . TRP A 1 349 ? 8.715 1.752 -9.386 1.00 96.12 349 TRP A O 1
ATOM 2753 N N . LEU A 1 350 ? 9.372 1.047 -7.337 1.00 95.38 350 LEU A N 1
ATOM 2754 C CA . LEU A 1 350 ? 9.005 2.307 -6.686 1.00 95.38 350 LEU A CA 1
ATOM 2755 C C . LEU A 1 350 ? 9.793 3.430 -7.339 1.00 95.38 350 LEU A C 1
ATOM 2757 O O . LEU A 1 350 ? 11.028 3.454 -7.294 1.00 95.38 350 LEU A O 1
ATOM 2761 N N . LEU A 1 351 ? 9.057 4.335 -7.987 1.00 95.19 351 LEU A N 1
ATOM 2762 C CA . LEU A 1 351 ? 9.668 5.347 -8.828 1.00 95.19 351 LEU A CA 1
ATOM 2763 C C . LEU A 1 351 ? 10.635 6.179 -8.000 1.00 95.19 351 LEU A C 1
ATOM 2765 O O . LEU A 1 351 ? 10.265 6.833 -7.029 1.00 95.19 351 LEU A O 1
ATOM 2769 N N . PHE A 1 352 ? 11.890 6.135 -8.439 1.00 92.31 352 PHE A N 1
ATOM 2770 C CA . PHE A 1 352 ? 12.967 7.006 -7.977 1.00 92.31 352 PHE A CA 1
ATOM 2771 C C . PHE A 1 352 ? 13.363 6.778 -6.515 1.00 92.31 352 PHE A C 1
ATOM 2773 O O . PHE A 1 352 ? 13.967 7.636 -5.871 1.00 92.31 352 PHE A O 1
ATOM 2780 N N . THR A 1 353 ? 13.103 5.569 -6.021 1.00 88.25 353 THR A N 1
ATOM 2781 C CA . THR A 1 353 ? 13.522 5.146 -4.692 1.00 88.25 353 THR A CA 1
ATOM 2782 C C . THR A 1 353 ? 15.044 5.072 -4.516 1.00 88.25 353 THR A C 1
ATOM 2784 O O . THR A 1 353 ? 15.808 4.796 -5.447 1.00 88.25 353 THR A O 1
ATOM 2787 N N . SER A 1 354 ? 15.483 5.301 -3.282 1.00 82.88 354 SER A N 1
ATOM 2788 C CA . SER A 1 354 ? 16.828 5.067 -2.754 1.00 82.88 354 SER A CA 1
ATOM 2789 C C . SER A 1 354 ? 16.938 3.832 -1.845 1.00 82.88 354 SER A C 1
ATOM 2791 O O . SER A 1 354 ? 18.048 3.502 -1.420 1.00 82.88 354 SER A O 1
ATOM 2793 N N . SER A 1 355 ? 15.822 3.166 -1.526 1.00 81.88 355 SER A N 1
ATOM 2794 C CA . SER A 1 355 ? 15.786 2.008 -0.618 1.00 81.88 355 SER A CA 1
ATOM 2795 C C . SER A 1 355 ? 16.454 0.766 -1.207 1.00 81.88 355 SER A C 1
ATOM 2797 O O . SER A 1 355 ? 16.593 0.649 -2.412 1.00 81.88 355 SER A O 1
ATOM 2799 N N . GLY A 1 356 ? 16.863 -0.189 -0.371 1.00 77.69 356 GLY A N 1
ATOM 2800 C CA . GLY A 1 356 ? 17.709 -1.309 -0.796 1.00 77.69 356 GLY A CA 1
ATOM 2801 C C . GLY A 1 356 ? 17.170 -2.125 -1.983 1.00 77.69 356 GLY A C 1
ATOM 2802 O O . GLY A 1 356 ? 15.995 -2.476 -2.019 1.00 77.69 356 GLY A O 1
ATOM 2803 N N . VAL A 1 357 ? 18.054 -2.494 -2.916 1.00 82.81 357 VAL A N 1
ATOM 2804 C CA . VAL A 1 357 ? 17.753 -3.438 -4.010 1.00 82.81 357 VAL A CA 1
ATOM 2805 C C . VAL A 1 357 ? 18.233 -4.844 -3.657 1.00 82.81 357 VAL A C 1
ATOM 2807 O O . VAL A 1 357 ? 19.398 -5.027 -3.296 1.00 82.81 357 VAL A O 1
ATOM 2810 N N . HIS A 1 358 ? 17.370 -5.847 -3.805 1.00 86.38 358 HIS A N 1
ATOM 2811 C CA . HIS A 1 358 ? 17.775 -7.254 -3.819 1.00 86.38 358 HIS A CA 1
ATOM 2812 C C . HIS A 1 358 ? 17.856 -7.744 -5.271 1.00 86.38 358 HIS A C 1
ATOM 2814 O O . HIS A 1 358 ? 16.970 -7.434 -6.065 1.00 86.38 358 HIS A O 1
ATOM 2820 N N . THR A 1 359 ? 18.911 -8.472 -5.645 1.00 88.25 359 THR A N 1
ATOM 2821 C CA . THR A 1 359 ? 19.036 -9.021 -7.012 1.00 88.25 359 THR A CA 1
ATOM 2822 C C . THR A 1 359 ? 18.048 -10.154 -7.258 1.00 88.25 359 THR A C 1
ATOM 2824 O O . THR A 1 359 ? 17.531 -10.282 -8.360 1.00 88.25 359 THR A O 1
ATOM 2827 N N . GLU A 1 360 ? 17.685 -10.880 -6.201 1.00 89.56 360 GLU A N 1
ATOM 2828 C CA . GLU A 1 360 ? 16.619 -11.891 -6.209 1.00 89.56 360 GLU A CA 1
ATOM 2829 C C . GLU A 1 360 ? 15.238 -11.286 -5.924 1.00 89.56 360 GLU A C 1
ATOM 2831 O O . GLU A 1 360 ? 14.512 -11.762 -5.060 1.00 89.56 360 GLU A O 1
ATOM 2836 N N . ASN A 1 361 ? 14.897 -10.196 -6.611 1.00 93.38 361 ASN A N 1
ATOM 2837 C CA . ASN A 1 361 ? 13.506 -9.774 -6.757 1.00 93.38 361 ASN A CA 1
ATOM 2838 C C . ASN A 1 361 ? 12.899 -10.577 -7.898 1.00 93.38 361 ASN A C 1
ATOM 2840 O O . ASN A 1 361 ? 13.165 -10.273 -9.063 1.00 93.38 361 ASN A O 1
ATOM 2844 N N . THR A 1 362 ? 12.172 -11.645 -7.577 1.00 96.94 362 THR A N 1
ATOM 2845 C CA . THR A 1 362 ? 11.892 -12.694 -8.559 1.00 96.94 362 THR A CA 1
ATOM 2846 C C . THR A 1 362 ? 10.499 -12.616 -9.163 1.00 96.94 362 THR A C 1
ATOM 2848 O O . THR A 1 362 ? 9.549 -12.073 -8.584 1.00 96.94 362 THR A O 1
ATOM 2851 N N . ILE A 1 363 ? 10.376 -13.193 -10.355 1.00 98.50 363 ILE A N 1
ATOM 2852 C CA . ILE A 1 363 ? 9.097 -13.460 -10.996 1.00 98.50 363 ILE A CA 1
ATOM 2853 C C . ILE A 1 363 ? 9.105 -14.789 -11.751 1.00 98.50 363 ILE A C 1
ATOM 2855 O O . ILE A 1 363 ? 10.106 -15.165 -12.359 1.00 98.50 363 ILE A O 1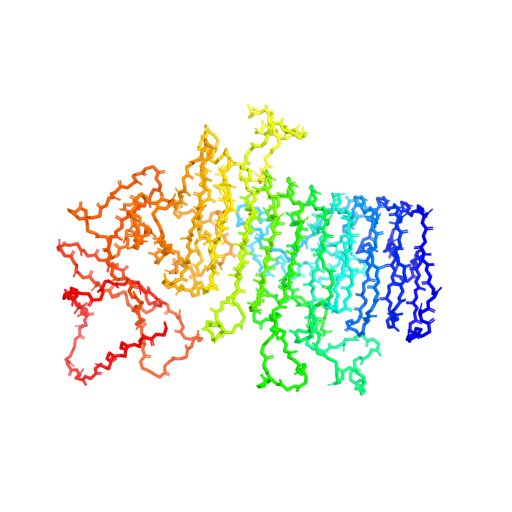
ATOM 2859 N N . MET A 1 364 ? 7.969 -15.492 -11.723 1.00 98.62 364 MET A N 1
ATOM 2860 C CA . MET A 1 364 ? 7.707 -16.659 -12.572 1.00 98.62 364 MET A CA 1
ATOM 2861 C C . MET A 1 364 ? 6.217 -16.827 -12.896 1.00 98.62 364 MET A C 1
ATOM 2863 O O . MET A 1 364 ? 5.336 -16.397 -12.143 1.00 98.62 364 MET A O 1
ATOM 2867 N N . GLY A 1 365 ? 5.915 -17.502 -14.004 1.00 98.62 365 GLY A N 1
ATOM 2868 C CA . GLY A 1 365 ? 4.554 -17.849 -14.407 1.00 98.62 365 GLY A CA 1
ATOM 2869 C C . GLY A 1 365 ? 3.678 -16.648 -14.774 1.00 98.62 365 GLY A C 1
ATOM 2870 O O . GLY A 1 365 ? 2.447 -16.763 -14.763 1.00 98.62 365 GLY A O 1
ATOM 2871 N N . ALA A 1 366 ? 4.279 -15.493 -15.074 1.00 98.69 366 ALA A N 1
ATOM 2872 C CA . ALA A 1 366 ? 3.547 -14.280 -15.409 1.00 98.69 366 ALA A CA 1
ATOM 2873 C C . ALA A 1 366 ? 2.806 -14.415 -16.750 1.00 98.69 366 ALA A C 1
ATOM 2875 O O . ALA A 1 366 ? 3.277 -15.047 -17.698 1.00 98.69 366 ALA A O 1
ATOM 2876 N N . LYS A 1 367 ? 1.623 -13.804 -16.850 1.00 98.88 367 LYS A N 1
ATOM 2877 C CA . LYS A 1 367 ? 0.841 -13.743 -18.095 1.00 98.88 367 LYS A CA 1
ATOM 2878 C C . LYS A 1 367 ? 0.470 -12.309 -18.416 1.00 98.88 367 LYS A C 1
ATOM 2880 O O . LYS A 1 367 ? -0.029 -11.594 -17.554 1.00 98.88 367 LYS A O 1
ATOM 2885 N N . PHE A 1 368 ? 0.628 -11.921 -19.676 1.00 98.75 368 PHE A N 1
ATOM 2886 C CA . PHE A 1 368 ? 0.336 -10.569 -20.148 1.00 98.75 368 PHE A CA 1
ATOM 2887 C C . PHE A 1 368 ? -0.743 -10.615 -21.230 1.00 98.75 368 PHE A C 1
ATOM 2889 O O . PHE A 1 368 ? -0.579 -11.275 -22.255 1.00 98.75 368 PHE A O 1
ATOM 2896 N N . VAL A 1 369 ? -1.854 -9.912 -21.008 1.00 98.69 369 VAL A N 1
ATOM 2897 C CA . VAL A 1 369 ? -2.962 -9.793 -21.966 1.00 98.69 369 VAL A CA 1
ATOM 2898 C C . VAL A 1 369 ? -3.137 -8.324 -22.303 1.00 98.69 369 VAL A C 1
ATOM 2900 O O . VAL A 1 369 ? -3.570 -7.544 -21.460 1.00 98.69 369 VAL A O 1
ATOM 2903 N N . ASN A 1 370 ? -2.782 -7.928 -23.528 1.00 98.00 370 ASN A N 1
ATOM 2904 C CA . ASN A 1 370 ? -2.767 -6.514 -23.914 1.00 98.00 370 ASN A CA 1
ATOM 2905 C C . ASN A 1 370 ? -1.986 -5.660 -22.892 1.00 98.00 370 ASN A C 1
ATOM 2907 O O . ASN A 1 370 ? -2.439 -4.613 -22.446 1.00 98.00 370 ASN A O 1
ATOM 2911 N N . ALA A 1 371 ? -0.808 -6.117 -22.468 1.00 98.25 371 ALA A N 1
ATOM 2912 C CA . ALA A 1 371 ? -0.008 -5.440 -21.450 1.00 98.25 371 ALA A CA 1
ATOM 2913 C C . ALA A 1 371 ? 1.467 -5.393 -21.859 1.00 98.25 371 ALA A C 1
ATOM 2915 O O . ALA A 1 371 ? 2.016 -6.388 -22.331 1.00 98.25 371 ALA A O 1
ATOM 2916 N N . LYS A 1 372 ? 2.092 -4.231 -21.672 1.00 97.62 372 LYS A N 1
ATOM 2917 C CA . LYS A 1 372 ? 3.534 -4.035 -21.714 1.00 97.62 372 LYS A CA 1
ATOM 2918 C C . LYS A 1 372 ? 4.121 -4.667 -20.441 1.00 97.62 372 LYS A C 1
ATOM 2920 O O . LYS A 1 372 ? 3.763 -4.214 -19.353 1.00 97.62 372 LYS A O 1
ATOM 2925 N N . PRO A 1 373 ? 4.968 -5.709 -20.537 1.00 98.38 373 PRO A N 1
ATOM 2926 C CA . PRO A 1 373 ? 5.396 -6.473 -19.364 1.00 98.38 373 PRO A CA 1
ATOM 2927 C C . PRO A 1 373 ? 6.136 -5.656 -18.307 1.00 98.38 373 PRO A C 1
ATOM 2929 O O . PRO A 1 373 ? 5.831 -5.756 -17.123 1.00 98.38 373 PRO A O 1
ATOM 2932 N N . VAL A 1 374 ? 7.070 -4.812 -18.736 1.00 98.56 374 VAL A N 1
ATOM 2933 C CA . VAL A 1 374 ? 7.877 -3.969 -17.852 1.00 98.56 374 VAL A CA 1
ATOM 2934 C C . VAL A 1 374 ? 7.909 -2.560 -18.416 1.00 98.56 374 VAL A C 1
ATOM 2936 O O . VAL A 1 374 ? 7.894 -2.376 -19.634 1.00 98.56 374 VAL A O 1
ATOM 2939 N N . HIS A 1 375 ? 7.950 -1.567 -17.536 1.00 98.25 375 HIS A N 1
ATOM 2940 C CA . HIS A 1 375 ? 8.271 -0.199 -17.920 1.00 98.25 375 HIS A CA 1
ATOM 2941 C C . HIS A 1 375 ? 9.059 0.500 -16.820 1.00 98.25 375 HIS A C 1
ATOM 2943 O O . HIS A 1 375 ? 8.620 0.519 -15.670 1.00 98.25 375 HIS A O 1
ATOM 2949 N N . PHE A 1 376 ? 10.183 1.110 -17.180 1.00 97.69 376 PHE A N 1
ATOM 2950 C CA . PHE A 1 376 ? 10.952 1.994 -16.308 1.00 97.69 376 PHE A CA 1
ATOM 2951 C C . PHE A 1 376 ? 10.840 3.437 -16.814 1.00 97.69 376 PHE A C 1
ATOM 2953 O O . PHE A 1 376 ? 11.586 3.834 -17.711 1.00 97.69 376 PHE A O 1
ATOM 2960 N N . PRO A 1 377 ? 9.906 4.250 -16.289 1.00 96.56 377 PRO A N 1
ATOM 2961 C CA . PRO A 1 377 ? 9.813 5.656 -16.662 1.00 96.56 377 PRO A CA 1
ATOM 2962 C C . PRO A 1 377 ? 11.126 6.402 -16.425 1.00 96.56 377 PRO A C 1
ATOM 2964 O O . PRO A 1 377 ? 11.866 6.112 -15.477 1.00 96.56 377 PRO A O 1
ATOM 2967 N N . LYS A 1 378 ? 11.382 7.413 -17.258 1.00 95.31 378 LYS A N 1
ATOM 2968 C CA . LYS A 1 378 ? 12.476 8.355 -17.009 1.00 95.31 378 LYS A CA 1
ATOM 2969 C C . LYS A 1 378 ? 12.230 9.116 -15.714 1.00 95.31 378 LYS A C 1
ATOM 2971 O O . LYS A 1 378 ? 11.087 9.325 -15.309 1.00 95.31 378 LYS A O 1
ATOM 2976 N N . ILE A 1 379 ? 13.316 9.544 -15.080 1.00 93.75 379 ILE A N 1
ATOM 2977 C CA . ILE A 1 379 ? 13.243 10.273 -13.816 1.00 93.75 379 ILE A CA 1
ATOM 2978 C C . ILE A 1 379 ? 12.542 11.618 -14.026 1.00 93.75 379 ILE A C 1
ATOM 2980 O O . ILE A 1 379 ? 13.079 12.517 -14.668 1.00 93.75 379 ILE A O 1
ATOM 2984 N N . ASP A 1 380 ? 11.360 11.756 -13.428 1.00 95.50 380 ASP A N 1
ATOM 2985 C CA . ASP A 1 380 ? 10.611 13.006 -13.327 1.00 95.50 380 ASP A CA 1
ATOM 2986 C C . ASP A 1 380 ? 10.379 13.324 -11.840 1.00 95.50 380 ASP A C 1
ATOM 2988 O O . ASP A 1 380 ? 9.625 12.617 -11.165 1.00 95.50 380 ASP A O 1
ATOM 2992 N N . PRO A 1 381 ? 10.981 14.394 -11.292 1.00 92.69 381 PRO A N 1
ATOM 2993 C CA . PRO A 1 381 ? 10.835 14.748 -9.881 1.00 92.69 381 PRO A CA 1
ATOM 2994 C C . PRO A 1 381 ? 9.387 14.922 -9.399 1.00 92.69 381 PRO A C 1
ATOM 2996 O O . PRO A 1 381 ? 9.150 14.857 -8.192 1.00 92.69 381 PRO A O 1
ATOM 2999 N N . ARG A 1 382 ? 8.412 15.133 -10.298 1.00 94.94 382 ARG A N 1
ATOM 3000 C CA . ARG A 1 382 ? 6.984 15.181 -9.949 1.00 94.94 382 ARG A CA 1
ATOM 3001 C C . ARG A 1 382 ? 6.446 13.826 -9.499 1.00 94.94 382 ARG A C 1
ATOM 3003 O O . ARG A 1 382 ? 5.533 13.806 -8.678 1.00 94.94 382 ARG A O 1
ATOM 3010 N N . PHE A 1 383 ? 6.965 12.714 -10.024 1.00 95.44 383 PHE A N 1
ATOM 3011 C CA . PHE A 1 383 ? 6.485 11.371 -9.669 1.00 95.44 383 PHE A CA 1
ATOM 3012 C C . PHE A 1 383 ? 7.226 10.770 -8.468 1.00 95.44 383 PHE A C 1
ATOM 3014 O O . PHE A 1 383 ? 6.758 9.779 -7.912 1.00 95.44 383 PHE A O 1
ATOM 3021 N N . ASP A 1 384 ? 8.342 11.378 -8.053 1.00 91.75 384 ASP A N 1
ATOM 3022 C CA . ASP A 1 384 ? 9.102 10.976 -6.867 1.00 91.75 384 ASP A CA 1
ATOM 3023 C C . ASP A 1 384 ? 8.260 11.160 -5.591 1.00 91.75 384 ASP A C 1
ATOM 3025 O O . ASP A 1 384 ? 7.474 12.105 -5.458 1.00 91.75 384 ASP A O 1
ATOM 3029 N N . ASN A 1 385 ? 8.441 10.259 -4.631 1.00 87.56 385 ASN A N 1
ATOM 3030 C CA . ASN A 1 385 ? 7.930 10.396 -3.273 1.00 87.56 385 ASN A CA 1
ATOM 3031 C C . ASN A 1 385 ? 8.978 10.115 -2.177 1.00 87.56 385 ASN A C 1
ATOM 3033 O O . ASN A 1 385 ? 8.712 10.382 -1.001 1.00 87.56 385 ASN A O 1
ATOM 3037 N N . ASP A 1 386 ? 10.170 9.648 -2.541 1.00 81.00 386 ASP A N 1
ATOM 3038 C CA . ASP A 1 386 ? 11.273 9.344 -1.634 1.00 81.00 386 ASP A CA 1
ATOM 3039 C C . ASP A 1 386 ? 12.205 10.554 -1.468 1.00 81.00 386 ASP A C 1
ATOM 3041 O O . ASP A 1 386 ? 12.575 10.898 -0.344 1.00 81.00 386 ASP A O 1
ATOM 3045 N N . ASN A 1 387 ? 12.498 11.283 -2.556 1.00 80.38 387 ASN A N 1
ATOM 3046 C CA . ASN A 1 387 ? 13.343 12.491 -2.576 1.00 80.38 387 ASN A CA 1
ATOM 3047 C C . ASN A 1 387 ? 14.782 12.266 -2.071 1.00 80.38 387 ASN A C 1
ATOM 3049 O O . ASN A 1 387 ? 15.404 13.153 -1.479 1.00 80.38 387 ASN A O 1
ATOM 3053 N N . ARG A 1 388 ? 15.324 11.066 -2.295 1.00 76.81 388 ARG A N 1
ATOM 3054 C CA . ARG A 1 388 ? 16.650 10.634 -1.806 1.00 76.81 388 ARG A CA 1
ATOM 3055 C C . ARG A 1 388 ? 17.610 10.258 -2.933 1.00 76.81 388 ARG A C 1
ATOM 3057 O O . ARG A 1 388 ? 18.522 9.453 -2.765 1.00 76.81 388 ARG A O 1
ATOM 3064 N N . GLY A 1 389 ? 17.413 10.858 -4.103 1.00 75.38 389 GLY A N 1
ATOM 3065 C CA . GLY A 1 389 ? 18.373 10.790 -5.200 1.00 75.38 389 GLY A CA 1
ATOM 3066 C C . GLY A 1 389 ? 18.320 9.517 -6.038 1.00 75.38 389 GLY A C 1
ATOM 3067 O O . GLY A 1 389 ? 19.224 9.340 -6.844 1.00 75.38 389 GLY A O 1
ATOM 3068 N N . ALA A 1 390 ? 17.290 8.671 -5.913 1.00 84.19 390 ALA A N 1
ATOM 3069 C CA . ALA A 1 390 ? 16.975 7.582 -6.848 1.00 84.19 390 ALA A CA 1
ATOM 3070 C C . ALA A 1 390 ? 18.088 6.550 -7.102 1.00 84.19 390 ALA A C 1
ATOM 3072 O O . ALA A 1 390 ? 18.179 5.973 -8.187 1.00 84.19 390 ALA A O 1
ATOM 3073 N N . VAL A 1 391 ? 18.984 6.350 -6.132 1.00 78.44 391 VAL A N 1
ATOM 3074 C CA . VAL A 1 391 ? 20.152 5.466 -6.291 1.00 78.44 391 VAL A CA 1
ATOM 3075 C C . VAL A 1 391 ? 19.716 4.030 -6.573 1.00 78.44 391 VAL A C 1
ATOM 3077 O O . VAL A 1 391 ? 20.225 3.405 -7.497 1.00 78.44 391 VAL A O 1
ATOM 3080 N N . ALA A 1 392 ? 18.730 3.539 -5.828 1.00 82.06 392 ALA A N 1
ATOM 3081 C CA . ALA A 1 392 ? 18.232 2.185 -5.978 1.00 82.06 392 ALA A CA 1
ATOM 3082 C C . ALA A 1 392 ? 17.441 1.989 -7.267 1.00 82.06 392 ALA A C 1
ATOM 3084 O O . ALA A 1 392 ? 17.666 1.001 -7.961 1.00 82.06 392 ALA A O 1
ATOM 3085 N N . TYR A 1 393 ? 16.606 2.964 -7.641 1.00 89.38 393 TYR A N 1
ATOM 3086 C CA . TYR A 1 393 ? 15.890 2.934 -8.913 1.00 89.38 393 TYR A CA 1
ATOM 3087 C C . TYR A 1 393 ? 16.849 2.762 -10.094 1.00 89.38 393 TYR A C 1
ATOM 3089 O O . TYR A 1 393 ? 16.649 1.867 -10.897 1.00 89.38 393 TYR A O 1
ATOM 3097 N N . ARG A 1 394 ? 17.964 3.507 -10.153 1.00 87.00 394 ARG A N 1
ATOM 3098 C CA . ARG A 1 394 ? 18.983 3.358 -11.222 1.00 87.00 394 ARG A CA 1
ATOM 3099 C C . ARG A 1 394 ? 19.668 1.993 -11.267 1.00 87.00 394 ARG A C 1
ATOM 3101 O O . ARG A 1 394 ? 20.367 1.676 -12.222 1.00 87.00 394 ARG A O 1
ATOM 3108 N N . THR A 1 395 ? 19.496 1.202 -10.220 1.00 84.62 395 THR A N 1
ATOM 3109 C CA . THR A 1 395 ? 20.035 -0.152 -10.100 1.00 84.62 395 THR A CA 1
ATOM 3110 C C . THR A 1 395 ? 18.927 -1.198 -10.060 1.00 84.62 395 THR A C 1
ATOM 3112 O O . THR A 1 395 ? 19.198 -2.346 -9.727 1.00 84.62 395 THR A O 1
ATOM 3115 N N . ALA A 1 396 ? 17.690 -0.816 -10.386 1.00 89.75 396 ALA A N 1
ATOM 3116 C CA . ALA A 1 396 ? 16.541 -1.702 -10.373 1.00 89.75 396 ALA A CA 1
ATOM 3117 C C . ALA A 1 396 ? 16.787 -2.943 -11.237 1.00 89.75 396 ALA A C 1
ATOM 3119 O O . ALA A 1 396 ? 17.389 -2.882 -12.316 1.00 89.75 396 ALA A O 1
ATOM 3120 N N . VAL A 1 397 ? 16.316 -4.074 -10.726 1.00 92.06 397 VAL A N 1
ATOM 3121 C CA . VAL A 1 397 ? 16.501 -5.388 -11.331 1.00 92.06 397 VAL A CA 1
ATOM 3122 C C . VAL A 1 397 ? 15.287 -6.258 -11.039 1.00 92.06 397 VAL A C 1
ATOM 3124 O O . VAL A 1 397 ? 14.741 -6.217 -9.943 1.00 92.06 397 VAL A O 1
ATOM 3127 N N . ILE A 1 398 ? 14.848 -7.034 -12.021 1.00 96.69 398 ILE A N 1
ATOM 3128 C CA . ILE A 1 398 ? 13.838 -8.081 -11.840 1.00 96.69 398 ILE A CA 1
ATOM 3129 C C . ILE A 1 398 ? 14.451 -9.379 -12.354 1.00 96.69 398 ILE A C 1
ATOM 3131 O O . ILE A 1 398 ? 14.918 -9.413 -13.491 1.00 96.69 398 ILE A O 1
ATOM 3135 N N . HIS A 1 399 ? 14.462 -10.424 -11.535 1.00 97.06 399 HIS A N 1
ATOM 3136 C CA . HIS A 1 399 ? 14.940 -11.748 -11.909 1.00 97.06 399 HIS A CA 1
ATOM 3137 C C . HIS A 1 399 ? 13.773 -12.585 -12.457 1.00 97.06 399 HIS A C 1
ATOM 3139 O O . HIS A 1 399 ? 12.907 -13.042 -11.712 1.00 97.06 399 HIS A O 1
ATOM 3145 N N . ASP A 1 400 ? 13.734 -12.760 -13.776 1.00 98.00 400 ASP A N 1
ATOM 3146 C CA . ASP A 1 400 ? 12.771 -13.609 -14.474 1.00 98.00 400 ASP A CA 1
ATOM 3147 C C . ASP A 1 400 ? 13.274 -15.056 -14.506 1.00 98.00 400 ASP A C 1
ATOM 3149 O O . ASP A 1 400 ? 14.150 -15.422 -15.295 1.00 98.00 400 ASP A O 1
ATOM 3153 N N . LEU A 1 401 ? 12.715 -15.879 -13.620 1.00 98.12 401 LEU A N 1
ATOM 3154 C CA . LEU A 1 401 ? 13.206 -17.230 -13.360 1.00 98.12 401 LEU A CA 1
ATOM 3155 C C . LEU A 1 401 ? 12.876 -18.203 -14.497 1.00 98.12 401 LEU A C 1
ATOM 3157 O O . LEU A 1 401 ? 13.645 -19.122 -14.775 1.00 98.12 401 LEU A O 1
ATOM 3161 N N . ASP A 1 402 ? 11.736 -18.025 -15.165 1.00 97.94 402 ASP A N 1
ATOM 3162 C CA . ASP A 1 402 ? 11.227 -18.968 -16.169 1.00 97.94 402 ASP A CA 1
ATOM 3163 C C . ASP A 1 402 ? 11.092 -18.371 -17.576 1.00 97.94 402 ASP A C 1
ATOM 3165 O O . ASP A 1 402 ? 10.754 -19.082 -18.526 1.00 97.94 402 ASP A O 1
ATOM 3169 N N . GLY A 1 403 ? 11.396 -17.083 -17.732 1.00 97.81 403 GLY A N 1
ATOM 3170 C CA . GLY A 1 403 ? 11.309 -16.375 -19.000 1.00 97.81 403 GLY A CA 1
ATOM 3171 C C . GLY A 1 403 ? 9.898 -15.907 -19.332 1.00 97.81 403 GLY A C 1
ATOM 3172 O O . GLY A 1 403 ? 9.653 -15.505 -20.474 1.00 97.81 403 GLY A O 1
ATOM 3173 N N . SER A 1 404 ? 8.964 -15.962 -18.379 1.00 98.50 404 SER A N 1
ATOM 3174 C CA . SER A 1 404 ? 7.574 -15.544 -18.582 1.00 98.50 404 SER A CA 1
ATOM 3175 C C . SER A 1 404 ? 7.423 -14.047 -18.867 1.00 98.50 404 SER A C 1
ATOM 3177 O O . SER A 1 404 ? 6.396 -13.639 -19.415 1.00 98.50 404 SER A O 1
ATOM 3179 N N . VAL A 1 405 ? 8.442 -13.232 -18.573 1.00 98.19 405 VAL A N 1
ATOM 3180 C CA . VAL A 1 405 ? 8.446 -11.779 -18.796 1.00 98.19 405 VAL A CA 1
ATOM 3181 C C . VAL A 1 405 ? 9.370 -11.390 -19.953 1.00 98.19 405 VAL A C 1
ATOM 3183 O O . VAL A 1 405 ? 8.922 -10.827 -20.954 1.00 98.19 405 VAL A O 1
ATOM 3186 N N . GLY A 1 406 ? 10.666 -11.684 -19.843 1.00 95.19 406 GLY A N 1
ATOM 3187 C CA . GLY A 1 406 ? 11.704 -11.314 -20.805 1.00 95.19 406 GLY A CA 1
ATOM 3188 C C . GLY A 1 406 ? 11.761 -12.213 -22.046 1.00 95.19 406 GLY A C 1
ATOM 3189 O O . GLY A 1 406 ? 12.328 -11.819 -23.076 1.00 95.19 406 GLY A O 1
ATOM 3190 N N . GLY A 1 407 ? 11.142 -13.398 -21.981 1.00 95.69 407 GLY A N 1
ATOM 3191 C CA . GLY A 1 407 ? 11.223 -14.447 -23.002 1.00 95.69 407 GLY A CA 1
ATOM 3192 C C . GLY A 1 407 ? 12.494 -15.299 -22.914 1.00 95.69 407 GLY A C 1
ATOM 3193 O O . GLY A 1 407 ? 12.805 -16.015 -23.864 1.00 95.69 407 GLY A O 1
ATOM 3194 N N . MET A 1 408 ? 13.243 -15.188 -21.814 1.00 94.81 408 MET A N 1
ATOM 3195 C CA . MET A 1 408 ? 14.493 -15.900 -21.556 1.00 94.81 408 MET A CA 1
ATOM 3196 C C . MET A 1 408 ? 14.502 -16.368 -20.091 1.00 94.81 408 MET A C 1
ATOM 3198 O O . MET A 1 408 ? 14.380 -15.516 -19.214 1.00 94.81 408 MET A O 1
ATOM 3202 N N . PRO A 1 409 ? 14.601 -17.679 -19.812 1.00 95.00 409 PRO A N 1
ATOM 3203 C CA . PRO A 1 409 ? 14.665 -18.175 -18.439 1.00 95.00 409 PRO A CA 1
ATOM 3204 C C . PRO A 1 409 ? 15.984 -17.779 -17.777 1.00 95.00 409 PRO A C 1
ATOM 3206 O O . PRO A 1 409 ? 16.983 -17.620 -18.483 1.00 95.00 409 PRO A O 1
ATOM 3209 N N . ASP A 1 410 ? 15.972 -17.675 -16.446 1.00 95.62 410 ASP A N 1
ATOM 3210 C CA . ASP A 1 410 ? 17.144 -17.328 -15.629 1.00 95.62 410 ASP A CA 1
ATOM 3211 C C . ASP A 1 410 ? 17.835 -16.050 -16.144 1.00 95.62 410 ASP A C 1
ATOM 3213 O O . ASP A 1 410 ? 19.016 -16.024 -16.511 1.00 95.62 410 ASP A O 1
ATOM 3217 N N . SER A 1 411 ? 17.033 -14.993 -16.308 1.00 95.62 411 SER A N 1
ATOM 3218 C CA . SER A 1 411 ? 17.486 -13.721 -16.871 1.00 95.62 411 SER A CA 1
ATOM 3219 C C . SER A 1 411 ? 17.058 -12.529 -16.030 1.00 95.62 411 SER A C 1
ATOM 3221 O O . SER A 1 411 ? 16.064 -12.556 -15.310 1.00 95.62 411 SER A O 1
ATOM 3223 N N . TYR A 1 412 ? 17.811 -11.442 -16.148 1.00 96.56 412 TYR A N 1
ATOM 3224 C CA . TYR A 1 412 ? 17.590 -10.223 -15.390 1.00 96.56 412 TYR A CA 1
ATOM 3225 C C . TYR A 1 412 ? 17.091 -9.105 -16.302 1.00 96.56 412 TYR A C 1
ATOM 3227 O O . TYR A 1 412 ? 17.667 -8.834 -17.360 1.00 96.56 412 TYR A O 1
ATOM 3235 N N . ILE A 1 413 ? 16.025 -8.435 -15.871 1.00 97.38 413 ILE A N 1
ATOM 3236 C CA . ILE A 1 413 ? 15.447 -7.264 -16.526 1.00 97.38 413 ILE A CA 1
ATOM 3237 C C . ILE A 1 413 ? 15.931 -6.020 -15.791 1.00 97.38 413 ILE A C 1
ATOM 3239 O O . ILE A 1 413 ? 15.698 -5.861 -14.594 1.00 97.38 413 ILE A O 1
ATOM 3243 N N . LEU A 1 414 ? 16.627 -5.153 -16.515 1.00 94.88 414 LEU A N 1
ATOM 3244 C CA . LEU A 1 414 ? 17.425 -4.060 -15.962 1.00 94.88 414 LEU A CA 1
ATOM 3245 C C . LEU A 1 414 ? 17.070 -2.749 -16.656 1.00 94.88 414 LEU A C 1
ATOM 3247 O O . LEU A 1 414 ? 16.675 -2.767 -17.823 1.00 94.88 414 LEU A O 1
ATOM 3251 N N . ILE A 1 415 ? 17.268 -1.616 -15.978 1.00 94.38 415 ILE A N 1
ATOM 3252 C CA . ILE A 1 415 ? 17.055 -0.296 -16.590 1.00 94.38 415 ILE A CA 1
ATOM 3253 C C . ILE A 1 415 ? 17.972 -0.095 -17.799 1.00 94.38 415 ILE A C 1
ATOM 3255 O O . ILE A 1 415 ? 19.180 -0.352 -17.751 1.00 94.38 415 ILE A O 1
ATOM 3259 N N . HIS A 1 416 ? 17.372 0.401 -18.877 1.00 94.56 416 HIS A N 1
ATOM 3260 C CA . HIS A 1 416 ? 18.037 0.848 -20.090 1.00 94.56 416 HIS A CA 1
ATOM 3261 C C . HIS A 1 416 ? 17.199 1.953 -20.764 1.00 94.56 416 HIS A C 1
ATOM 3263 O O . HIS A 1 416 ? 16.494 1.713 -21.746 1.00 94.56 416 HIS A O 1
ATOM 3269 N N . ASP A 1 417 ? 17.202 3.151 -20.172 1.00 93.00 417 ASP A N 1
ATOM 3270 C CA . ASP A 1 417 ? 16.430 4.331 -20.606 1.00 93.00 417 ASP A CA 1
ATOM 3271 C C . ASP A 1 417 ? 17.266 5.338 -21.435 1.00 93.00 417 ASP A C 1
ATOM 3273 O O . ASP A 1 417 ? 16.757 6.387 -21.855 1.00 93.00 417 ASP A O 1
ATOM 3277 N N . GLY A 1 418 ? 18.548 5.024 -21.664 1.00 90.31 418 GLY A N 1
ATOM 3278 C CA . GLY A 1 418 ? 19.547 5.837 -22.358 1.00 90.31 418 GLY A CA 1
ATOM 3279 C C . GLY A 1 418 ? 20.291 6.847 -21.473 1.00 90.31 418 GLY A C 1
ATOM 3280 O O . GLY A 1 418 ? 21.236 7.480 -21.944 1.00 90.31 418 GLY A O 1
ATOM 3281 N N . GLU A 1 419 ? 19.893 7.012 -20.210 1.00 88.88 419 GLU A N 1
ATOM 3282 C CA . GLU A 1 419 ? 20.484 7.971 -19.263 1.00 88.88 419 GLU A CA 1
ATOM 3283 C C . GLU A 1 419 ? 21.025 7.278 -18.004 1.00 88.88 419 GLU A C 1
ATOM 3285 O O . GLU A 1 419 ? 22.130 7.566 -17.545 1.00 88.88 419 GLU A O 1
ATOM 3290 N N . ASN A 1 420 ? 20.259 6.331 -17.477 1.00 88.25 420 ASN A N 1
ATOM 3291 C CA . ASN A 1 420 ? 20.472 5.576 -16.251 1.00 88.25 420 ASN A CA 1
ATOM 3292 C C . ASN A 1 420 ? 20.700 4.086 -16.540 1.00 88.25 420 ASN A C 1
ATOM 3294 O O . ASN A 1 420 ? 20.369 3.235 -15.715 1.00 88.25 420 ASN A O 1
ATOM 3298 N N . ASP A 1 421 ? 21.233 3.769 -17.721 1.00 89.12 421 ASP A N 1
ATOM 3299 C CA . ASP A 1 421 ? 21.471 2.392 -18.142 1.00 89.12 421 ASP A CA 1
ATOM 3300 C C . ASP A 1 421 ? 22.266 1.613 -17.093 1.00 89.12 421 ASP A C 1
ATOM 3302 O O . ASP A 1 421 ? 23.319 2.058 -16.623 1.00 89.12 421 ASP A O 1
ATOM 3306 N N . SER A 1 422 ? 21.788 0.413 -16.772 1.00 88.00 422 SER A N 1
ATOM 3307 C CA . SER A 1 422 ? 22.480 -0.481 -15.855 1.00 88.00 422 SER A CA 1
ATOM 3308 C C . SER A 1 422 ? 23.877 -0.827 -16.375 1.00 88.00 422 SER A C 1
ATOM 3310 O O . SER A 1 422 ? 24.056 -1.173 -17.543 1.00 88.00 422 SER A O 1
ATOM 3312 N N . VAL A 1 423 ? 24.872 -0.815 -15.483 1.00 82.50 423 VAL A N 1
ATOM 3313 C CA . VAL A 1 423 ? 26.259 -1.237 -15.779 1.00 82.50 423 VAL A CA 1
ATOM 3314 C C . VAL A 1 423 ? 26.367 -2.726 -16.136 1.00 82.50 423 VAL A C 1
ATOM 3316 O O . VAL A 1 423 ? 27.380 -3.185 -16.666 1.00 82.50 423 VAL A O 1
ATOM 3319 N N . VAL A 1 424 ? 25.320 -3.494 -15.841 1.00 81.69 424 VAL A N 1
ATOM 3320 C CA . VAL A 1 424 ? 25.181 -4.903 -16.215 1.00 81.69 424 VAL A CA 1
ATOM 3321 C C . VAL A 1 424 ? 24.891 -5.043 -17.715 1.00 81.69 424 VAL A C 1
ATOM 3323 O O . VAL A 1 424 ? 25.347 -6.005 -18.331 1.00 81.69 424 VAL A O 1
ATOM 3326 N N . THR A 1 425 ? 24.200 -4.072 -18.316 1.00 87.25 425 THR A N 1
ATOM 3327 C CA . THR A 1 425 ? 23.730 -4.141 -19.701 1.00 87.25 425 THR A CA 1
ATOM 3328 C C . THR A 1 425 ? 24.887 -4.095 -20.701 1.00 87.25 425 THR A C 1
ATOM 3330 O O . THR A 1 425 ? 25.697 -3.167 -20.712 1.00 87.25 425 THR A O 1
ATOM 3333 N N . ASP A 1 426 ? 24.923 -5.078 -21.599 1.00 85.50 426 ASP A N 1
ATOM 3334 C CA . ASP A 1 426 ? 25.788 -5.109 -22.779 1.00 85.50 426 ASP A CA 1
ATOM 3335 C C . ASP A 1 426 ? 24.920 -5.335 -24.021 1.00 85.50 426 ASP A C 1
ATOM 3337 O O . ASP A 1 426 ? 24.345 -6.405 -24.208 1.00 85.50 426 ASP A O 1
ATOM 3341 N N . GLU A 1 427 ? 24.817 -4.312 -24.870 1.00 85.00 427 GLU A N 1
ATOM 3342 C CA . GLU A 1 427 ? 23.931 -4.282 -26.043 1.00 85.00 427 GLU A CA 1
ATOM 3343 C C . GLU A 1 427 ? 24.243 -5.368 -27.087 1.00 85.00 427 GLU A C 1
ATOM 3345 O O . GLU A 1 427 ? 23.402 -5.661 -27.934 1.00 85.00 427 GLU A O 1
ATOM 3350 N N . ASN A 1 428 ? 25.423 -5.997 -27.030 1.00 84.62 428 ASN A N 1
ATOM 3351 C CA . ASN A 1 428 ? 25.781 -7.080 -27.948 1.00 84.62 428 ASN A CA 1
ATOM 3352 C C . ASN A 1 428 ? 25.233 -8.446 -27.515 1.00 84.62 428 ASN A C 1
ATOM 3354 O O . ASN A 1 428 ? 25.185 -9.367 -28.332 1.00 84.62 428 ASN A O 1
ATOM 3358 N N . VAL A 1 429 ? 24.873 -8.602 -26.237 1.00 86.50 429 VAL A N 1
ATOM 3359 C CA . VAL A 1 429 ? 24.452 -9.889 -25.653 1.00 86.50 429 VAL A CA 1
ATOM 3360 C C . VAL A 1 429 ? 23.085 -9.819 -24.980 1.00 86.50 429 VAL A C 1
ATOM 3362 O O . VAL A 1 429 ? 22.360 -10.812 -24.975 1.00 86.50 429 VAL A O 1
ATOM 3365 N N . CYS A 1 430 ? 22.702 -8.661 -24.448 1.00 93.56 430 CYS A N 1
ATOM 3366 C CA . CYS A 1 430 ? 21.387 -8.435 -23.875 1.00 93.56 430 CYS A CA 1
ATOM 3367 C C . CYS A 1 430 ? 20.365 -8.120 -24.966 1.00 93.56 430 CYS A C 1
ATOM 3369 O O . CYS A 1 430 ? 20.638 -7.405 -25.932 1.00 93.56 430 CYS A O 1
ATOM 3371 N N . LYS A 1 431 ? 19.135 -8.588 -24.775 1.00 95.88 431 LYS A N 1
ATOM 3372 C CA . LYS A 1 431 ? 18.004 -8.189 -25.607 1.00 95.88 431 LYS A CA 1
ATOM 3373 C C . LYS A 1 431 ? 17.491 -6.834 -25.128 1.00 95.88 431 LYS A C 1
ATOM 3375 O O . LYS A 1 431 ? 16.852 -6.742 -24.081 1.00 95.88 431 LYS A O 1
ATOM 3380 N N . ILE A 1 432 ? 17.745 -5.794 -25.913 1.00 96.56 432 ILE A N 1
ATOM 3381 C CA . ILE A 1 432 ? 17.237 -4.452 -25.633 1.00 96.56 432 ILE A CA 1
ATOM 3382 C C . ILE A 1 432 ? 15.734 -4.385 -25.919 1.00 96.56 432 ILE A C 1
ATOM 3384 O O . ILE A 1 432 ? 15.267 -4.854 -26.959 1.00 96.56 432 ILE A O 1
ATOM 3388 N N . GLN A 1 433 ? 14.981 -3.795 -24.992 1.00 97.12 433 GLN A N 1
ATOM 3389 C CA . GLN A 1 433 ? 13.535 -3.595 -25.059 1.00 97.12 433 GLN A CA 1
ATOM 3390 C C . GLN A 1 433 ? 13.227 -2.091 -24.961 1.00 97.12 433 GLN A C 1
ATOM 3392 O O . GLN A 1 433 ? 12.878 -1.597 -23.885 1.00 97.12 433 GLN A O 1
ATOM 3397 N N . PRO A 1 434 ? 13.336 -1.333 -26.071 1.00 95.44 434 PRO A N 1
ATOM 3398 C CA . PRO A 1 434 ? 13.248 0.128 -26.036 1.00 95.44 434 PRO A CA 1
ATOM 3399 C C . PRO A 1 434 ? 11.920 0.647 -25.481 1.00 95.44 434 PRO A C 1
ATOM 3401 O O . PRO A 1 434 ? 11.894 1.618 -24.740 1.00 95.44 434 PRO A O 1
ATOM 3404 N N . THR A 1 435 ? 10.806 -0.027 -25.780 1.00 95.31 435 THR A N 1
ATOM 3405 C CA . THR A 1 435 ? 9.472 0.371 -25.293 1.00 95.31 435 THR A CA 1
ATOM 3406 C C . THR A 1 435 ? 9.284 0.180 -23.788 1.00 95.31 435 THR A C 1
ATOM 3408 O O . THR A 1 435 ? 8.296 0.657 -23.239 1.00 95.31 435 THR A O 1
ATOM 3411 N N . TRP A 1 436 ? 10.173 -0.580 -23.140 1.00 97.56 436 TRP A N 1
ATOM 3412 C CA . TRP A 1 436 ? 10.154 -0.851 -21.699 1.00 97.56 436 TRP A CA 1
ATOM 3413 C C . TRP A 1 436 ? 11.158 0.026 -20.946 1.00 97.56 436 TRP A C 1
ATOM 3415 O O . TRP A 1 436 ? 11.187 -0.022 -19.717 1.00 97.56 436 TRP A O 1
ATOM 3425 N N . ASN A 1 437 ? 12.012 0.767 -21.669 1.00 97.44 437 ASN A N 1
ATOM 3426 C CA . ASN A 1 437 ? 13.246 1.349 -21.141 1.00 97.44 437 ASN A CA 1
ATOM 3427 C C . ASN A 1 437 ? 14.083 0.308 -20.377 1.00 97.44 437 ASN A C 1
ATOM 3429 O O . ASN A 1 437 ? 14.567 0.563 -19.272 1.00 97.44 437 ASN A O 1
ATOM 3433 N N . ALA A 1 438 ? 14.195 -0.899 -20.939 1.00 97.25 438 ALA A N 1
ATOM 3434 C CA . ALA A 1 438 ? 14.812 -2.033 -20.266 1.00 97.25 438 ALA A CA 1
ATOM 3435 C C . ALA A 1 438 ? 15.719 -2.856 -21.187 1.00 97.25 438 ALA A C 1
ATOM 3437 O O . ALA A 1 438 ? 15.606 -2.822 -22.415 1.00 97.25 438 ALA A O 1
ATOM 3438 N N . ALA A 1 439 ? 16.589 -3.649 -20.573 1.00 96.94 439 ALA A N 1
ATOM 3439 C CA . ALA A 1 439 ? 17.356 -4.707 -21.215 1.00 96.94 439 ALA A CA 1
ATOM 3440 C C . ALA A 1 439 ? 17.119 -6.034 -20.488 1.00 96.94 439 ALA A C 1
ATOM 3442 O O . ALA A 1 439 ? 17.003 -6.054 -19.265 1.00 96.94 439 ALA A O 1
ATOM 3443 N N . VAL A 1 440 ? 17.052 -7.132 -21.243 1.00 97.12 440 VAL A N 1
ATOM 3444 C CA . VAL A 1 440 ? 16.963 -8.501 -20.713 1.00 97.12 440 VAL A CA 1
ATOM 3445 C C . VAL A 1 440 ? 18.309 -9.185 -20.931 1.00 97.12 440 VAL A C 1
ATOM 3447 O O . VAL A 1 440 ? 18.731 -9.363 -22.077 1.00 97.12 440 VAL A O 1
ATOM 3450 N N . CYS A 1 441 ? 18.987 -9.543 -19.846 1.00 94.81 441 CYS A N 1
ATOM 3451 C CA . CYS A 1 441 ? 20.347 -10.075 -19.860 1.00 94.81 441 CYS A CA 1
ATOM 3452 C C . CYS A 1 441 ? 20.403 -11.447 -19.177 1.00 94.81 441 CYS A C 1
ATOM 3454 O O . CYS A 1 441 ? 19.888 -11.605 -18.074 1.00 94.81 441 CYS A O 1
ATOM 3456 N N . ALA A 1 442 ? 21.049 -12.426 -19.814 1.00 90.06 442 ALA A N 1
ATOM 3457 C CA . ALA A 1 442 ? 21.340 -13.722 -19.195 1.00 90.06 442 ALA A CA 1
ATOM 3458 C C . ALA A 1 442 ? 22.536 -13.641 -18.232 1.00 90.06 442 ALA A C 1
ATOM 3460 O O . ALA A 1 442 ? 23.436 -12.817 -18.423 1.00 90.06 442 ALA A O 1
ATOM 3461 N N . GLY A 1 443 ? 22.606 -14.589 -17.297 1.00 79.31 443 GLY A N 1
ATOM 3462 C CA . GLY A 1 443 ? 23.754 -14.803 -16.414 1.00 79.31 443 GLY A CA 1
ATOM 3463 C C . GLY A 1 443 ? 23.698 -13.995 -15.119 1.00 79.31 443 GLY A C 1
ATOM 3464 O O . GLY A 1 443 ? 22.831 -13.152 -14.936 1.00 79.31 443 GLY A O 1
ATOM 3465 N N . ASP A 1 444 ? 24.655 -14.240 -14.226 1.00 81.81 444 ASP A N 1
ATOM 3466 C CA . ASP A 1 444 ? 24.530 -13.829 -12.823 1.00 81.81 444 ASP A CA 1
ATOM 3467 C C . ASP A 1 444 ? 24.689 -12.320 -12.608 1.00 81.81 444 ASP A C 1
ATOM 3469 O O . ASP A 1 444 ? 25.708 -11.723 -12.994 1.00 81.81 444 ASP A O 1
ATOM 3473 N N . VAL A 1 445 ? 23.726 -11.716 -11.910 1.00 83.56 445 VAL A N 1
ATOM 3474 C CA . VAL A 1 445 ? 23.776 -10.323 -11.454 1.00 83.56 445 VAL A CA 1
ATOM 3475 C C . VAL A 1 445 ? 23.951 -10.295 -9.941 1.00 83.56 445 VAL A C 1
ATOM 3477 O O . VAL A 1 445 ? 23.114 -10.775 -9.189 1.00 83.56 445 VAL A O 1
ATOM 3480 N N . GLY A 1 446 ? 25.053 -9.703 -9.488 1.00 77.56 446 GLY A N 1
ATOM 3481 C CA . GLY A 1 446 ? 25.329 -9.449 -8.079 1.00 77.56 446 GLY A CA 1
ATOM 3482 C C . GLY A 1 446 ? 25.185 -7.974 -7.723 1.00 77.56 446 GLY A C 1
ATOM 3483 O O . GLY A 1 446 ? 25.091 -7.102 -8.588 1.00 77.56 446 GLY A O 1
ATOM 3484 N N . ARG A 1 447 ? 25.222 -7.676 -6.425 1.00 74.44 447 ARG A N 1
ATOM 3485 C CA . ARG A 1 447 ? 25.208 -6.306 -5.902 1.00 74.44 447 ARG A CA 1
ATOM 3486 C C . ARG A 1 447 ? 26.605 -5.884 -5.448 1.00 74.44 447 ARG A C 1
ATOM 3488 O O . ARG A 1 447 ? 27.292 -6.607 -4.733 1.00 74.44 447 ARG A O 1
ATOM 3495 N N . LEU A 1 448 ? 27.008 -4.680 -5.837 1.00 71.38 448 LEU A N 1
ATOM 3496 C CA . LEU A 1 448 ? 28.232 -4.007 -5.414 1.00 71.38 448 LEU A CA 1
ATOM 3497 C C . LEU A 1 448 ? 27.872 -2.798 -4.547 1.00 71.38 448 LEU A C 1
ATOM 3499 O O . LEU A 1 448 ? 27.167 -1.879 -4.969 1.00 71.38 448 LEU A O 1
ATOM 3503 N N . PHE A 1 449 ? 28.378 -2.789 -3.316 1.00 66.12 449 PHE A N 1
ATOM 3504 C CA . PHE A 1 449 ? 28.216 -1.669 -2.397 1.00 66.12 449 PHE A CA 1
ATOM 3505 C C . PHE A 1 449 ? 29.549 -0.944 -2.219 1.00 66.12 449 PHE A C 1
ATOM 3507 O O . PHE A 1 449 ? 30.535 -1.543 -1.795 1.00 66.12 449 PHE A O 1
ATOM 3514 N N . PHE A 1 450 ? 29.572 0.351 -2.529 1.00 64.81 450 PHE A N 1
ATOM 3515 C CA . PHE A 1 450 ? 30.728 1.211 -2.295 1.00 64.81 450 PHE A CA 1
ATOM 3516 C C . PHE A 1 450 ? 30.444 2.082 -1.072 1.00 64.81 450 PHE A C 1
ATOM 3518 O O . PHE A 1 450 ? 29.509 2.878 -1.107 1.00 64.81 450 PHE A O 1
ATOM 3525 N N . ASN A 1 451 ? 31.236 1.926 -0.007 1.00 53.31 451 ASN A N 1
ATOM 3526 C CA . ASN A 1 451 ? 31.136 2.737 1.208 1.00 53.31 451 ASN A CA 1
ATOM 3527 C C . ASN A 1 451 ? 32.510 3.262 1.635 1.00 53.31 451 ASN A C 1
ATOM 3529 O O . ASN A 1 451 ? 33.519 2.578 1.444 1.00 53.31 451 ASN A O 1
ATOM 3533 N N . GLU A 1 452 ? 32.545 4.436 2.264 1.00 49.66 452 GLU A N 1
ATOM 3534 C CA . GLU A 1 452 ? 33.736 4.876 2.988 1.00 49.66 452 GLU A CA 1
ATOM 3535 C C . GLU A 1 452 ? 33.942 3.991 4.235 1.00 49.66 452 GLU A C 1
ATOM 3537 O O . GLU A 1 452 ? 32.968 3.669 4.931 1.00 49.66 452 GLU A O 1
ATOM 3542 N N . PRO A 1 453 ? 35.188 3.585 4.554 1.00 44.97 453 PRO A N 1
ATOM 3543 C CA . PRO A 1 453 ? 35.470 2.777 5.738 1.00 44.97 453 PRO A CA 1
ATOM 3544 C C . PRO A 1 453 ? 34.933 3.432 7.020 1.00 44.97 453 PRO A C 1
ATOM 3546 O O . PRO A 1 453 ? 35.139 4.622 7.240 1.00 44.97 453 PRO A O 1
ATOM 3549 N N . ASN A 1 454 ? 34.316 2.644 7.908 1.00 45.16 454 ASN A N 1
ATOM 3550 C CA . ASN A 1 454 ? 33.821 3.069 9.231 1.00 45.16 454 ASN A CA 1
ATOM 3551 C C . ASN A 1 454 ? 32.693 4.117 9.237 1.00 45.16 454 ASN A C 1
ATOM 3553 O O . ASN A 1 454 ? 32.468 4.764 10.262 1.00 45.16 454 ASN A O 1
ATOM 3557 N N . THR A 1 455 ? 31.954 4.268 8.138 1.00 45.28 455 THR A N 1
ATOM 3558 C CA . THR A 1 455 ? 30.795 5.165 8.082 1.00 45.28 455 THR A CA 1
ATOM 3559 C C . THR A 1 455 ? 29.485 4.352 8.050 1.00 45.28 455 THR A C 1
ATOM 3561 O O . THR A 1 455 ? 29.390 3.326 7.372 1.00 45.28 455 THR A O 1
ATOM 3564 N N . GLY A 1 456 ? 28.505 4.715 8.889 1.00 40.59 456 GLY A N 1
ATOM 3565 C CA . GLY A 1 456 ? 27.241 3.974 9.038 1.00 40.59 456 GLY A CA 1
ATOM 3566 C C . GLY A 1 456 ? 26.208 4.323 7.958 1.00 40.59 456 GLY A C 1
ATOM 3567 O O . GLY A 1 456 ? 26.360 5.299 7.242 1.00 40.59 456 GLY A O 1
ATOM 3568 N N . LEU A 1 457 ? 25.078 3.608 7.891 1.00 44.59 457 LEU A N 1
ATOM 3569 C CA . LEU A 1 457 ? 23.953 3.931 6.981 1.00 44.59 457 LEU A CA 1
ATOM 3570 C C . LEU A 1 457 ? 23.393 5.368 7.140 1.00 44.59 457 LEU A C 1
ATOM 3572 O O . LEU A 1 457 ? 22.575 5.805 6.344 1.00 44.59 457 LEU A O 1
ATOM 3576 N N . ALA A 1 458 ? 23.798 6.122 8.164 1.00 37.88 458 ALA A N 1
ATOM 3577 C CA . ALA A 1 458 ? 23.405 7.518 8.365 1.00 37.88 458 ALA A CA 1
ATOM 3578 C C . ALA A 1 458 ? 24.332 8.540 7.670 1.00 37.88 458 ALA A C 1
ATOM 3580 O O . ALA A 1 458 ? 23.964 9.705 7.550 1.00 37.88 458 ALA A O 1
ATOM 3581 N N . SER A 1 459 ? 25.517 8.133 7.203 1.00 41.44 459 SER A N 1
ATOM 3582 C CA . SER A 1 459 ? 26.478 8.991 6.488 1.00 41.44 459 SER A CA 1
ATOM 3583 C C . SER A 1 459 ? 26.393 8.841 4.968 1.00 41.44 459 SER A C 1
ATOM 3585 O O . SER A 1 459 ? 27.330 9.215 4.268 1.00 41.44 459 SER A O 1
ATOM 3587 N N . LEU A 1 460 ? 25.263 8.338 4.457 1.00 48.06 460 LEU A N 1
ATOM 3588 C CA . LEU A 1 460 ? 24.936 8.149 3.035 1.00 48.06 460 LEU A CA 1
ATOM 3589 C C . LEU A 1 460 ? 24.795 9.476 2.250 1.00 48.06 460 LEU A C 1
ATOM 3591 O O . LEU A 1 460 ? 23.997 9.578 1.319 1.00 48.06 460 LEU A O 1
ATOM 3595 N N . GLY A 1 461 ? 25.548 10.514 2.618 1.00 43.75 461 GLY A N 1
ATOM 3596 C CA . GLY A 1 461 ? 25.712 11.701 1.793 1.00 43.75 461 GLY A CA 1
ATOM 3597 C C . GLY A 1 461 ? 26.369 11.332 0.464 1.00 43.75 461 GLY A C 1
ATOM 3598 O O . GLY A 1 461 ? 27.128 10.366 0.379 1.00 43.75 461 GLY A O 1
ATOM 3599 N N . ALA A 1 462 ? 26.060 12.094 -0.583 1.00 46.16 462 ALA A N 1
ATOM 3600 C CA . ALA A 1 462 ? 26.648 11.924 -1.903 1.00 46.16 462 ALA A CA 1
ATOM 3601 C C . ALA A 1 462 ? 28.175 12.123 -1.837 1.00 46.16 462 ALA A C 1
ATOM 3603 O O . ALA A 1 462 ? 28.671 13.245 -1.927 1.00 46.16 462 ALA A O 1
ATOM 3604 N N . GLY A 1 463 ? 28.920 11.031 -1.651 1.00 51.28 463 GLY A N 1
ATOM 3605 C CA . GLY A 1 463 ? 30.363 11.006 -1.866 1.00 51.28 463 GLY A CA 1
ATOM 3606 C C . GLY A 1 463 ? 30.705 11.352 -3.319 1.00 51.28 463 GLY A C 1
ATOM 3607 O O . GLY A 1 463 ? 29.829 11.392 -4.191 1.00 51.28 463 GLY A O 1
ATOM 3608 N N . ALA A 1 464 ? 31.988 11.599 -3.596 1.00 56.88 464 ALA A N 1
ATOM 3609 C CA . ALA A 1 464 ? 32.443 11.842 -4.963 1.00 56.88 464 ALA A CA 1
ATOM 3610 C C . ALA A 1 464 ? 32.022 10.670 -5.881 1.00 56.88 464 ALA A C 1
ATOM 3612 O O . ALA A 1 464 ? 32.175 9.511 -5.487 1.00 56.88 464 ALA A O 1
ATOM 3613 N N . PRO A 1 465 ? 31.472 10.940 -7.081 1.00 64.06 465 PRO A N 1
ATOM 3614 C CA . PRO A 1 465 ? 31.013 9.886 -7.977 1.00 64.06 465 PRO A CA 1
ATOM 3615 C C . PRO A 1 465 ? 32.169 8.960 -8.371 1.00 64.06 465 PRO A C 1
ATOM 3617 O O . PRO A 1 465 ? 33.223 9.417 -8.815 1.00 64.06 465 PRO A O 1
ATOM 3620 N N . ILE A 1 466 ? 31.950 7.654 -8.241 1.00 69.50 466 ILE A N 1
ATOM 3621 C CA . ILE A 1 466 ? 32.836 6.610 -8.755 1.00 69.50 466 ILE A CA 1
ATOM 3622 C C . ILE A 1 466 ? 32.467 6.382 -10.218 1.00 69.50 466 ILE A C 1
ATOM 3624 O O . ILE A 1 466 ? 31.288 6.317 -10.558 1.00 69.50 466 ILE A O 1
ATOM 3628 N N . THR A 1 467 ? 33.461 6.266 -11.095 1.00 75.69 467 THR A N 1
ATOM 3629 C CA . THR A 1 467 ? 33.219 5.878 -12.488 1.00 75.69 467 THR A CA 1
ATOM 3630 C C . THR A 1 467 ? 33.566 4.406 -12.652 1.00 75.69 467 THR A C 1
ATOM 3632 O O . THR A 1 467 ? 34.706 4.001 -12.416 1.00 75.69 467 THR A O 1
ATOM 3635 N N . LEU A 1 468 ? 32.573 3.605 -13.028 1.00 76.50 468 LEU A N 1
ATOM 3636 C CA . LEU A 1 468 ? 32.787 2.245 -13.503 1.00 76.50 468 LEU A CA 1
ATOM 3637 C C . LEU A 1 468 ? 32.848 2.283 -15.021 1.00 76.50 468 LEU A C 1
ATOM 3639 O O . LEU A 1 468 ? 31.935 2.809 -15.650 1.00 76.50 468 LEU A O 1
ATOM 3643 N N . THR A 1 469 ? 33.892 1.714 -15.611 1.00 76.06 469 THR A N 1
ATOM 3644 C CA . THR A 1 469 ? 34.006 1.630 -17.069 1.00 76.06 469 THR A CA 1
ATOM 3645 C C . THR A 1 469 ? 33.835 0.181 -17.498 1.00 76.06 469 THR A C 1
ATOM 3647 O O . THR A 1 469 ? 34.555 -0.708 -17.036 1.00 76.06 469 THR A O 1
ATOM 3650 N N . ARG A 1 470 ? 32.888 -0.064 -18.405 1.00 76.69 470 ARG A N 1
ATOM 3651 C CA . ARG A 1 470 ? 32.656 -1.376 -19.022 1.00 76.69 470 ARG A CA 1
ATOM 3652 C C . ARG A 1 470 ? 32.441 -1.188 -20.516 1.00 76.69 470 ARG A C 1
ATOM 3654 O O . ARG A 1 470 ? 31.671 -0.327 -20.923 1.00 76.69 470 ARG A O 1
ATOM 3661 N N . ASN A 1 471 ? 33.136 -1.980 -21.335 1.00 76.69 471 ASN A N 1
ATOM 3662 C CA . ASN A 1 471 ? 33.038 -1.937 -22.801 1.00 76.69 471 ASN A CA 1
ATOM 3663 C C . ASN A 1 471 ? 33.215 -0.522 -23.401 1.00 76.69 471 ASN A C 1
ATOM 3665 O O . ASN A 1 471 ? 32.590 -0.180 -24.399 1.00 76.69 471 ASN A O 1
ATOM 3669 N N . GLY A 1 472 ? 34.055 0.317 -22.783 1.00 75.31 472 GLY A N 1
ATOM 3670 C CA . GLY A 1 472 ? 34.297 1.696 -23.228 1.00 75.31 472 GLY A CA 1
ATOM 3671 C C . GLY A 1 472 ? 33.190 2.702 -22.883 1.00 75.31 472 GLY A C 1
ATOM 3672 O O . GLY A 1 472 ? 33.294 3.856 -23.292 1.00 75.31 472 GLY A O 1
ATOM 3673 N N . LYS A 1 473 ? 32.160 2.292 -22.131 1.00 77.31 473 LYS A N 1
ATOM 3674 C CA . LYS A 1 473 ? 31.126 3.169 -21.571 1.00 77.31 473 LYS A CA 1
ATOM 3675 C C . LYS A 1 473 ? 31.407 3.434 -20.095 1.00 77.31 473 LYS A C 1
ATOM 3677 O O . LYS A 1 473 ? 31.681 2.505 -19.333 1.00 77.31 473 LYS A O 1
ATOM 3682 N N . ASP A 1 474 ? 31.313 4.702 -19.717 1.00 81.25 474 ASP A N 1
ATOM 3683 C CA . ASP A 1 474 ? 31.479 5.163 -18.344 1.00 81.25 474 ASP A CA 1
ATOM 3684 C C . ASP A 1 474 ? 30.122 5.260 -17.647 1.00 81.25 474 ASP A C 1
ATOM 3686 O O . ASP A 1 474 ? 29.205 5.935 -18.116 1.00 81.25 474 ASP A O 1
ATOM 3690 N N . PHE A 1 475 ? 30.026 4.627 -16.487 1.00 74.94 475 PHE A N 1
ATOM 3691 C CA . PHE A 1 475 ? 28.874 4.647 -15.602 1.00 74.94 475 PHE A CA 1
ATOM 3692 C C . PHE A 1 475 ? 29.257 5.430 -14.353 1.00 74.94 475 PHE A C 1
ATOM 3694 O O . PHE A 1 475 ? 30.106 5.003 -13.566 1.00 74.94 475 PHE A O 1
ATOM 3701 N N . LYS A 1 476 ? 28.655 6.608 -14.180 1.00 70.81 476 LYS A N 1
ATOM 3702 C CA . LYS A 1 476 ? 28.889 7.449 -13.004 1.00 70.81 476 LYS A CA 1
ATOM 3703 C C . LYS A 1 476 ? 27.948 7.031 -11.887 1.00 70.81 476 LYS A C 1
ATOM 3705 O O . LYS A 1 476 ? 26.738 7.182 -12.000 1.00 70.81 476 LYS A O 1
ATOM 3710 N N . ILE A 1 477 ? 28.525 6.551 -10.798 1.00 66.94 477 ILE A N 1
ATOM 3711 C CA . ILE A 1 477 ? 27.807 6.050 -9.635 1.00 66.94 477 ILE A CA 1
ATOM 3712 C C . ILE A 1 477 ? 28.133 6.964 -8.471 1.00 66.94 477 ILE A C 1
ATOM 3714 O O . ILE A 1 477 ? 29.237 6.962 -7.929 1.00 66.94 477 ILE A O 1
ATOM 3718 N N . THR A 1 478 ? 27.168 7.785 -8.091 1.00 54.19 478 THR A N 1
ATOM 3719 C CA . THR A 1 478 ? 27.209 8.491 -6.813 1.00 54.19 478 THR A CA 1
ATOM 3720 C C . THR A 1 478 ? 26.915 7.495 -5.700 1.00 54.19 478 THR A C 1
ATOM 3722 O O . THR A 1 478 ? 26.037 6.652 -5.867 1.00 54.19 478 THR A O 1
ATOM 3725 N N . ALA A 1 479 ? 27.682 7.582 -4.610 1.00 51.97 479 ALA A N 1
ATOM 3726 C CA . ALA A 1 479 ? 27.646 6.697 -3.449 1.00 51.97 479 ALA A CA 1
ATOM 3727 C C . ALA A 1 479 ? 26.269 6.051 -3.176 1.00 51.97 479 ALA A C 1
ATOM 3729 O O . ALA A 1 479 ? 25.257 6.752 -3.119 1.00 51.97 479 ALA A O 1
ATOM 3730 N N . ASN A 1 480 ? 26.300 4.731 -2.919 1.00 55.91 480 ASN A N 1
ATOM 3731 C CA . ASN A 1 480 ? 25.329 3.937 -2.140 1.00 55.91 480 ASN A CA 1
ATOM 3732 C C . ASN A 1 480 ? 24.487 2.837 -2.807 1.00 55.91 480 ASN A C 1
ATOM 3734 O O . ASN A 1 480 ? 23.641 2.297 -2.099 1.00 55.91 480 ASN A O 1
ATOM 3738 N N . GLN A 1 481 ? 24.734 2.412 -4.054 1.00 49.59 481 GLN A N 1
ATOM 3739 C CA . GLN A 1 481 ? 24.401 1.060 -4.567 1.00 49.59 481 GLN A CA 1
ATOM 3740 C C . GLN A 1 481 ? 24.717 0.928 -6.061 1.00 49.59 481 GLN A C 1
ATOM 3742 O O . GLN A 1 481 ? 24.535 1.876 -6.817 1.00 49.59 481 GLN A O 1
ATOM 3747 N N . SER A 1 482 ? 25.182 -0.245 -6.491 1.00 45.19 482 SER A N 1
ATOM 3748 C CA . SER A 1 482 ? 25.236 -0.652 -7.898 1.00 45.19 482 SER A CA 1
ATOM 3749 C C . SER A 1 482 ? 25.005 -2.154 -8.017 1.00 45.19 482 SER A C 1
ATOM 3751 O O . SER A 1 482 ? 25.360 -2.889 -7.101 1.00 45.19 482 SER A O 1
ATOM 3753 N N . ASN A 1 483 ? 24.456 -2.622 -9.133 1.00 43.16 483 ASN A N 1
ATOM 3754 C CA . ASN A 1 483 ? 24.426 -4.045 -9.474 1.00 43.16 483 ASN A CA 1
ATOM 3755 C C . ASN A 1 483 ? 25.457 -4.311 -10.577 1.00 43.16 483 ASN A C 1
ATOM 3757 O O . ASN A 1 483 ? 25.667 -3.454 -11.425 1.00 43.16 483 ASN A O 1
ATOM 3761 N N . GLY A 1 484 ? 26.130 -5.460 -10.569 1.00 36.16 484 GLY A N 1
ATOM 3762 C CA . GLY A 1 484 ? 27.188 -5.815 -11.517 1.00 36.16 484 GLY A CA 1
ATOM 3763 C C . GLY A 1 484 ? 27.196 -7.312 -11.839 1.00 36.16 484 GLY A C 1
ATOM 3764 O O . GLY A 1 484 ? 26.805 -8.128 -11.014 1.00 36.16 484 GLY A O 1
ATOM 3765 N N . HIS A 1 485 ? 27.657 -7.690 -13.033 1.00 32.72 485 HIS A N 1
ATOM 3766 C CA . HIS A 1 485 ? 27.833 -9.104 -13.397 1.00 32.72 485 HIS A CA 1
ATOM 3767 C C . HIS A 1 485 ? 29.031 -9.731 -12.668 1.00 32.72 485 HIS A C 1
ATOM 3769 O O . HIS A 1 485 ? 30.118 -9.150 -12.662 1.00 32.72 485 HIS A O 1
ATOM 3775 N N . LEU A 1 486 ? 28.867 -10.949 -12.142 1.00 34.44 486 LEU A N 1
ATOM 3776 C CA . LEU A 1 486 ? 29.905 -11.665 -11.378 1.00 34.44 486 LEU A CA 1
ATOM 3777 C C . LEU A 1 486 ? 31.053 -12.236 -12.242 1.00 34.44 486 LEU A C 1
ATOM 3779 O O . LEU A 1 486 ? 32.130 -12.519 -11.721 1.00 34.44 486 LEU A O 1
ATOM 3783 N N . LEU A 1 487 ? 30.854 -12.383 -13.558 1.00 28.16 487 LEU A N 1
ATOM 3784 C CA . LEU A 1 487 ? 31.740 -13.155 -14.450 1.00 28.16 487 LEU A CA 1
ATOM 3785 C C . LEU A 1 487 ? 32.720 -12.335 -15.315 1.00 28.16 487 LEU A C 1
ATOM 3787 O O . LEU A 1 487 ? 33.528 -12.927 -16.029 1.00 28.16 487 LEU A O 1
ATOM 3791 N N . TYR A 1 488 ? 32.707 -10.997 -15.256 1.00 33.25 488 TYR A N 1
ATOM 3792 C CA . TYR A 1 488 ? 33.549 -10.152 -16.122 1.00 33.25 488 TYR A CA 1
ATOM 3793 C C . TYR A 1 488 ? 34.381 -9.129 -15.335 1.00 33.25 488 TYR A C 1
ATOM 3795 O O . TYR A 1 488 ? 33.903 -8.530 -14.375 1.00 33.25 488 TYR A O 1
ATOM 3803 N N . CYS A 1 489 ? 35.631 -8.903 -15.765 1.00 29.22 489 CYS A N 1
ATOM 3804 C CA . CYS A 1 489 ? 36.537 -7.903 -15.187 1.00 29.22 489 CYS A CA 1
ATOM 3805 C C . CYS A 1 489 ? 35.924 -6.492 -15.239 1.00 29.22 489 CYS A C 1
ATOM 3807 O O . CYS A 1 489 ? 35.930 -5.849 -16.287 1.00 29.22 489 CYS A O 1
ATOM 3809 N N . LEU A 1 490 ? 35.459 -5.987 -14.096 1.00 37.44 490 LEU A N 1
ATOM 3810 C CA . LEU A 1 490 ? 35.157 -4.570 -13.906 1.00 37.44 490 LEU A CA 1
ATOM 3811 C C . LEU A 1 490 ? 36.467 -3.789 -13.718 1.00 37.44 490 LEU A C 1
ATOM 3813 O O . LEU A 1 490 ? 37.260 -4.115 -12.833 1.00 37.44 490 LEU A O 1
ATOM 3817 N N . GLN A 1 491 ? 36.686 -2.736 -14.509 1.00 28.95 491 GLN A N 1
ATOM 3818 C CA . GLN A 1 491 ? 37.719 -1.744 -14.210 1.00 28.95 491 GLN A CA 1
ATOM 3819 C C . GLN A 1 491 ? 37.102 -0.615 -13.377 1.00 28.95 491 GLN A C 1
ATOM 3821 O O . GLN A 1 491 ? 36.180 0.071 -13.817 1.00 28.95 491 GLN A O 1
ATOM 3826 N N . VAL A 1 492 ? 37.616 -0.435 -12.159 1.00 38.44 492 VAL A N 1
ATOM 3827 C CA . VAL A 1 492 ? 37.233 0.657 -11.256 1.00 38.44 492 VAL A CA 1
ATOM 3828 C C . VAL A 1 492 ? 38.325 1.719 -11.319 1.00 38.44 492 VAL A C 1
ATOM 3830 O O . VAL A 1 492 ? 39.461 1.461 -10.916 1.00 38.44 492 VAL A O 1
ATOM 3833 N N . ALA A 1 493 ? 37.999 2.905 -11.829 1.00 29.69 493 ALA A N 1
ATOM 3834 C CA . ALA A 1 493 ? 38.918 4.036 -11.857 1.00 29.69 493 ALA A CA 1
ATOM 3835 C C . ALA A 1 493 ? 38.536 5.043 -10.763 1.00 29.69 493 ALA A C 1
ATOM 3837 O O . ALA A 1 493 ? 37.448 5.619 -10.776 1.00 29.69 493 ALA A O 1
ATOM 3838 N N . PHE A 1 494 ? 39.445 5.277 -9.814 1.00 32.00 494 PHE A N 1
ATOM 3839 C CA . PHE A 1 494 ? 39.304 6.341 -8.822 1.00 32.00 494 PHE A CA 1
ATOM 3840 C C . PHE A 1 494 ? 39.968 7.612 -9.351 1.00 32.00 494 PHE A C 1
ATOM 3842 O O . PHE A 1 494 ? 41.180 7.642 -9.568 1.00 32.00 494 PHE A O 1
ATOM 3849 N N . ALA A 1 495 ? 39.199 8.683 -9.526 1.00 29.98 495 ALA A N 1
ATOM 3850 C CA . ALA A 1 495 ? 39.767 10.008 -9.738 1.00 29.98 495 ALA A CA 1
ATOM 3851 C C . ALA A 1 495 ? 40.142 10.610 -8.372 1.00 29.98 495 ALA A C 1
ATOM 3853 O O . ALA A 1 495 ? 39.341 11.307 -7.757 1.00 29.98 495 ALA A O 1
ATOM 3854 N N . ALA A 1 496 ? 41.348 10.324 -7.875 1.00 28.11 496 ALA A N 1
ATOM 3855 C CA . ALA A 1 496 ? 41.909 11.002 -6.705 1.00 28.11 496 ALA A CA 1
ATOM 3856 C C . ALA A 1 496 ? 43.066 11.927 -7.129 1.00 28.11 496 ALA A C 1
ATOM 3858 O O . ALA A 1 496 ? 43.982 11.471 -7.818 1.00 28.11 496 ALA A O 1
ATOM 3859 N N . PRO A 1 497 ? 43.097 13.203 -6.703 1.00 29.31 497 PRO A N 1
ATOM 3860 C CA . PRO A 1 497 ? 44.308 14.005 -6.755 1.00 29.31 497 PRO A CA 1
ATOM 3861 C C . PRO A 1 497 ? 45.135 13.740 -5.481 1.00 29.31 497 PRO A C 1
ATOM 3863 O O . PRO A 1 497 ? 44.930 14.395 -4.465 1.00 29.31 497 PRO A O 1
ATOM 3866 N N . GLY A 1 498 ? 46.064 12.775 -5.507 1.00 27.66 498 GLY A N 1
ATOM 3867 C CA . GLY A 1 498 ? 47.034 12.553 -4.411 1.00 27.66 498 GLY A CA 1
ATOM 3868 C C . GLY A 1 498 ? 47.342 11.081 -4.094 1.00 27.66 498 GLY A C 1
ATOM 3869 O O . GLY A 1 498 ? 46.575 10.210 -4.495 1.00 27.66 498 GLY A O 1
ATOM 3870 N N . PRO A 1 499 ? 48.485 10.769 -3.442 1.00 31.86 499 PRO A N 1
ATOM 3871 C CA . PRO A 1 499 ? 49.159 9.485 -3.608 1.00 31.86 499 PRO A CA 1
ATOM 3872 C C . PRO A 1 499 ? 48.541 8.340 -2.790 1.00 31.86 499 PRO A C 1
ATOM 3874 O O . PRO A 1 499 ? 48.307 8.455 -1.593 1.00 31.86 499 PRO A O 1
ATOM 3877 N N . ILE A 1 500 ? 48.346 7.233 -3.510 1.00 38.53 500 ILE A N 1
ATOM 3878 C CA . ILE A 1 500 ? 48.261 5.812 -3.136 1.00 38.53 500 ILE A CA 1
ATOM 3879 C C . ILE A 1 500 ? 48.270 5.508 -1.627 1.00 38.53 500 ILE A C 1
ATOM 3881 O O . ILE A 1 500 ? 49.305 5.598 -0.966 1.00 38.53 500 ILE A O 1
ATOM 3885 N N . LEU A 1 501 ? 47.156 4.956 -1.140 1.00 24.36 501 LEU A N 1
ATOM 3886 C CA . LEU A 1 501 ? 47.118 4.091 0.038 1.00 24.36 501 LEU A CA 1
ATOM 3887 C C . LEU A 1 501 ? 46.428 2.776 -0.339 1.00 24.36 501 LEU A C 1
ATOM 3889 O O . LEU A 1 501 ? 45.271 2.743 -0.750 1.00 24.36 501 LEU A O 1
ATOM 3893 N N . HIS A 1 502 ? 47.204 1.697 -0.256 1.00 28.42 502 HIS A N 1
ATOM 3894 C CA . HIS A 1 502 ? 46.771 0.319 -0.439 1.00 28.42 502 HIS A CA 1
ATOM 3895 C C . HIS A 1 502 ? 45.735 -0.085 0.619 1.00 28.42 502 HIS A C 1
ATOM 3897 O O . HIS A 1 502 ? 45.944 0.155 1.805 1.00 28.42 502 HIS A O 1
ATOM 3903 N N . GLY A 1 503 ? 44.699 -0.807 0.182 1.00 29.36 503 GLY A N 1
ATOM 3904 C CA . GLY A 1 503 ? 43.843 -1.622 1.046 1.00 29.36 503 GLY A CA 1
ATOM 3905 C C . GLY A 1 503 ? 42.354 -1.363 0.845 1.00 29.36 503 GLY A C 1
ATOM 3906 O O . GLY A 1 503 ? 41.764 -0.579 1.576 1.00 29.36 503 GLY A O 1
ATOM 3907 N N . LEU A 1 504 ? 41.731 -2.060 -0.108 1.00 26.58 504 LEU A N 1
ATOM 3908 C CA . LEU A 1 504 ? 40.273 -2.172 -0.197 1.00 26.58 504 LEU A CA 1
ATOM 3909 C C . LEU A 1 504 ? 39.903 -3.655 -0.164 1.00 26.58 504 LEU A C 1
ATOM 3911 O O . LEU A 1 504 ? 40.308 -4.428 -1.031 1.00 26.58 504 LEU A O 1
ATOM 3915 N N . HIS A 1 505 ? 39.169 -4.046 0.876 1.00 26.31 505 HIS A N 1
ATOM 3916 C CA . HIS A 1 505 ? 38.541 -5.357 0.987 1.00 26.31 505 HIS A CA 1
ATOM 3917 C C . HIS A 1 505 ? 37.317 -5.403 0.064 1.00 26.31 505 HIS A C 1
ATOM 3919 O O . HIS A 1 505 ? 36.348 -4.682 0.280 1.00 26.31 505 HIS A O 1
ATOM 3925 N N . SER A 1 506 ? 37.346 -6.278 -0.940 1.00 28.70 506 SER A N 1
ATOM 3926 C CA . SER A 1 506 ? 36.149 -6.753 -1.631 1.00 28.70 506 SER A CA 1
ATOM 3927 C C . SER A 1 506 ? 35.505 -7.846 -0.776 1.00 28.70 506 SER A C 1
ATOM 3929 O O . SER A 1 506 ? 36.027 -8.960 -0.714 1.00 28.70 506 SER A O 1
ATOM 3931 N N . SER A 1 507 ? 34.393 -7.564 -0.105 1.00 24.81 507 SER A N 1
ATOM 3932 C CA . SER A 1 507 ? 33.516 -8.636 0.369 1.00 24.81 507 SER A CA 1
ATOM 3933 C C . SER A 1 507 ? 32.504 -8.936 -0.733 1.00 24.81 507 SER A C 1
ATOM 3935 O O . SER A 1 507 ? 31.480 -8.268 -0.845 1.00 24.81 507 SER A O 1
ATOM 3937 N N . LEU A 1 508 ? 32.821 -9.917 -1.577 1.00 28.38 508 LEU A N 1
ATOM 3938 C CA . LEU A 1 508 ? 31.804 -10.654 -2.320 1.00 28.38 508 LEU A CA 1
ATOM 3939 C C . LEU A 1 508 ? 31.126 -11.570 -1.300 1.00 28.38 508 LEU A C 1
ATOM 3941 O O . LEU A 1 508 ? 31.710 -12.578 -0.906 1.00 28.38 508 LEU A O 1
ATOM 3945 N N . SER A 1 509 ? 29.948 -11.191 -0.817 1.00 23.22 509 SER A N 1
ATOM 3946 C CA . SER A 1 509 ? 29.116 -12.104 -0.036 1.00 23.22 509 SER A CA 1
ATOM 3947 C C . SER A 1 509 ? 28.057 -12.696 -0.962 1.00 23.22 509 SER A C 1
ATOM 3949 O O . SER A 1 509 ? 27.295 -11.921 -1.538 1.00 23.22 509 SER A O 1
ATOM 3951 N N . PRO A 1 510 ? 27.982 -14.029 -1.117 1.00 25.03 510 PRO A N 1
ATOM 3952 C CA . PRO A 1 510 ? 26.742 -14.667 -1.518 1.00 25.03 510 PRO A CA 1
ATOM 3953 C C . PRO A 1 510 ? 25.813 -14.605 -0.301 1.00 25.03 510 PRO A C 1
ATOM 3955 O O . PRO A 1 510 ? 26.134 -15.174 0.746 1.00 25.03 510 PRO A O 1
ATOM 3958 N N . ILE A 1 511 ? 24.724 -13.850 -0.402 1.00 26.95 511 ILE A N 1
ATOM 3959 C CA . ILE A 1 511 ? 23.580 -13.968 0.507 1.00 26.95 511 ILE A CA 1
ATOM 3960 C C . ILE A 1 511 ? 22.384 -14.293 -0.365 1.00 26.95 511 ILE A C 1
ATOM 3962 O O . ILE A 1 511 ? 22.188 -13.536 -1.342 1.00 26.95 511 ILE A O 1
#

Sequence (511 aa):
HMELARYPIHWHLVGDAGAGQYIRNSAIHNTFNRCVTVHGTNDLRIENNVTYNTVGHCFFMEDGIETGNTFIKNLAIQTKCHPTMKCVPTNLAANGEIDAENRRALRQISFSGKDTLLPSDNTVSSYWITNPANHYIDNVAAGSDENGFWLSLPEHPNGAFLGSEASLNTWPRRMAAGEFRGNVAHSNFDGFMFDRNFNEDNTFGLTGNSHMPLQNPADPDSRPVTTYRDDLTSYKNRNGGLWGRGENHVYRNLKLADNAIGFTHSSGSGGKDPFSSLLMDSLFVGETDNIGNPETPEELAYGRSLPKRAIPDFPIRGYEYYDYRDDVVNSTFVNYQDNDMREAGALSWLLFTSSGVHTENTIMGAKFVNAKPVHFPKIDPRFDNDNRGAVAYRTAVIHDLDGSVGGMPDSYILIHDGENDSVVTDENVCKIQPTWNAAVCAGDVGRLFFNEPNTGLASLGAGAPITLTRNGKDFKITANQSNGHLLYCLQVAFAAPGPILHGLHSSLSPI